Protein 4N0L (pdb70)

Solvent-accessible surface area: 29892 Å² total; per-residue (Å²): 75,85,13,20,25,0,5,0,6,0,0,3,45,2,100,54,26,0,66,17,15,51,49,76,120,61,76,142,116,61,9,33,68,9,12,0,63,65,12,82,119,36,0,38,0,27,3,17,2,87,39,3,55,36,31,0,32,41,8,7,6,58,34,18,11,132,82,90,162,12,125,55,51,19,0,2,0,8,51,92,107,114,43,0,34,0,1,1,4,74,76,117,8,34,119,100,0,92,132,60,17,147,73,70,1,34,0,15,44,126,10,0,0,0,0,0,3,0,3,7,11,78,2,16,14,0,1,0,11,59,20,48,62,0,94,43,156,202,123,2,36,33,97,29,15,0,23,151,12,0,34,60,134,49,5,162,42,0,47,73,20,1,80,47,79,31,134,8,6,4,59,20,128,63,0,67,20,2,72,64,0,37,102,43,16,5,126,167,52,53,49,5,69,104,67,95,180,90,186,39,106,0,24,138,12,0,21,2,5,2,50,0,40,0,77,2,62,28,36,144,10,3,57,26,0,0,75,16,0,0,31,0,0,64,34,0,9,80,78,0,4,0,68,36,123,107,172,19,46,4,43,0,16,0,22,0,4,0,0,0,0,59,14,67,44,24,124,163,93,66,68,66,39,68,11,5,3,72,62,21,6,30,6,39,6,7,54,80,0,4,22,2,45,59,34,142,51,89,173,12,39,44,5,9,25,0,46,72,20,62,74,84,25,28,0,68,0,82,40,0,43,122,54,6,119,102,0,24,59,105,4,37,22,65,259,75,78,11,18,30,0,3,0,6,0,0,4,46,3,77,4,4,0,40,25,11,56,42,87,57,60,82,154,111,62,12,31,64,9,13,0,66,66,15,87,132,42,0,39,0,28,5,16,2,87,39,3,55,35,31,0,9,39,10,6,6,57,36,17,12,125,84,87,163,12,123,58,50,18,0,2,0,6,50,91,107,113,105,0,15,1,0,1,2,104,100,113,1,36,120,101,0,96,139,53,15,146,76,70,2,35,0,16,46,121,11,0,0,0,0,0,2,0,4,6,10,69,2,16,12,0,1,0,12,54,23,46,52,0,97,46,155,193,107,2,36,33,96,30,18,0,23,154,17,0,38,54,126,46,6,153,81,0,46,68,26,1,75,44,166,30,146,19,10,2,57,19,128,65,0,74,20,3,77,86,0,34,113,39,17,5,127,200,54,52,54,6,71,124,66,62,127,138,46,34,0,25,129,16,0,22,2,5,2,39,0,44,0,34,4,82,24,42,145,6,4,58,27,0,0,75,16,0,0,33,0,1,56,33,1,8,82,77,0,4,0,70,23,112,69,67,12,4,2,22,1,12,0,26,0,4,0,0,0,0,50,11,71,47,30,120,160,81,48,62,66,54,65,13,5,4,78,144,92,8,60,113,102,2,58,126,67,2,11,26,2,69,53,37,153,59,92,153,12,49,45,7,8,28,0,98,84,24,76,143,125,25,21,1,63,0,66,50,0,43,130,60,5,116,99,0,33,58,102,6,27,22,86,272

Sequence (669 aa):
GIGGTITLVGEIRLRTGTRIGTSEEEIEIGGLDNPVIRDPVSGYPYVPGSSLKGRARALFELAWMKSREIEEPDVFFGAHHNERHECGFVRREVYEEAKEYLREDPPWLENGTCPVCRIFGSAGDGIGFSDPGRLEDERRGLGYDPYGRYRDPNDAQELSGVVDVKKEARVAFRDAHPTTYTVNDVFERAGEPTEVKHSMERVPKGSRFGLEEVVYRVEDGEELESDLKYLMSSLKLVEDQGIGHSTSRGYGRVEFRIAALCARSTGWYLDPGAGEGFPEEEDKDEAADEVTYLSDLEAERYEIVIRARDLEDRAYLRPEEWVERLDEVVGELPWGRGIGGTITLVGEIRLRTGTRIGTSEEEIEIGGLDNPVIRDPVSGYPYVPGSSLKGRARALFELAWMKSREIEPDVFFGAHHNERHECGFVRREVYEEAKEYLREDPPWLENGTCPVCRIFGSAGDGIGFSDPGRLEDERRGLGYDPYGRYRDPNDAQELSGVVDVKKEARVAFRDAHPTTYTVNDVFERAGEPTEVKHMERVPKGSRFGLEVVYRVEDGEELESDLKYLMSSLKLVEDQGIGHSTSRGYGRVEFRIAALCARSTGWYLDPGAGEGFPEEEDKDEAADEVTYLSDLEAERYEIVIRARDLEDRAYLRPEEWVERLDEVVGELPWGR

Nearest PDB structures (foldseek):
  4n0l-assembly1_A  TM=1.003E+00  e=1.415E-76  Methanopyrus kandleri AV19
  4n0l-assembly2_B  TM=1.000E+00  e=1.224E-70  Methanopyrus kandleri AV19
  6o7h-assembly1_C  TM=6.268E-01  e=5.456E-14  Thermococcus onnurineus NA1
  6o7e-assembly1_C  TM=6.531E-01  e=3.748E-13  Thermococcus onnurineus NA1
  6muu-assembly1_D  TM=6.473E-01  e=3.529E-13  Thermococcus onnurineus

Secondary structure (DSSP, 8-state):
----EEEEEEEEEESS-EESS--HHHHHHT--B---EE-TTT-SEEB-HHHHHHHHHHHHHHHHHHHTT--HHHHHGGGTTS----S--SHHHHHHHGGGBSS--TT-BTTB-HHHHHH-B-SSTT-TT-HHHHH-TTTS-SS-TTTTTB-GGGHHHHTTTS---B--SEEEPPBPBPHHIIIIIHHHHT-S--------EE-TT-EEEEEEEEE---GGGHHHHHHHHHHHHHHHHHH-SEE-SSSEES-EEEEEEEEEEE-TGGGGSTTS-EEES-HHHHHHSTTS-GGGGGPPPEEESEEEEHHHHSSSS-B-HHHHHHTHHHHHHTSSS--/----EEEEEEEEEESS-EESS--TTTTTTT--B---EE-TTT-SEEB-HHHHHHHHHHHHHHHHHHHTT--HHHHHGGGTTS----S--SHHHHHHHGGG-SS--TT-BTTB-HHHHHH-B-SSTT-TT-HHHHH-TTTS-SS-TTTTT--GGGHHHHTTTS---B--SEEEPPBPBPHHIIIIIHHHHT-S-------EE-TT-EEEEEEEEE---GGGHHHHHHHHHHHHHHHHHH-SEE-SSSEES-EEEEEEEEEEE-TGGGTS--S-EEES-HHHHHHTTTT-GGGGGPPPEEESEEEEHHHHSSSS-B-HHHHHHTHHHHHHTSSS--

Foldseek 3Di:
DAKFWKKWWFKKAFQAWFAADDDPVCVVVVWWDDQFYADQAFRATWGAFVLLLQQLLFQLLVVLCVVLVHDQCLQQWLNRHTDRAKQQQDQVLQVQCVVFWLDDSSCDDNRGHLSCNASWHQFHNNCLLPQVQQCDVVRTPVGHPCVNTGPNVCSVVSCVRMGDTDDHQKTWHIWDWFPCLVVPVCVVVVDDDRGHNGPGMRGHGTMTITMMMGMDDDLVCVLVSLLSSLVSQVSCQVFHSICTPPGHDTHMFGFTFKIFTADPVCVVPQVLWDKPPDPVLCVLDPVPGRNRVVDDIDTGNDMGGPVNVDVHRTDTSVRCNVCSVVVSVRYPGPD/DFKFKKKWWFKKAFQAKFFADADPVCVVVQFWDDQFHADQAFQHTWGAFVLQLQQLLFQLLVVLCVVLVHDCCLQQAFNRHTDRAKQQQDQQLQVQCVVFWLDDSSQDDNRGHLSCNASWHQFHNNCLLPQVQQCDVVRTVVGHPCVNTGPNVCSVVNVVRMGDTDDHQKTWHIWAWAPCLVVPVCVVVVDDDRGHPSTMRGHGTMTITMMMGMDDDLVCVLVSLLSSLVSVVSCQVFHSIGGPPGHDTHIFDWTFKIFTATPVCVVPVVADDKPPDPVLCVQCVPPGNRRVVDDIDGGNDIGGPVVVHVHRTDTSVRCSVCSVVVSVRHPPDD

B-factor: mean 43.38, std 18.54, range [10.83, 134.49]

Structure (mmCIF, N/CA/C/O backbone):
data_4N0L
#
_entry.id   4N0L
#
_cell.length_a   95.753
_cell.length_b   101.017
_cell.length_c   174.167
_cell.angle_alpha   90.00
_cell.angle_beta   90.00
_cell.angle_gamma   90.00
#
_symmetry.space_group_name_H-M   'C 2 2 21'
#
loop_
_entity.id
_entity.type
_entity.pdbx_description
1 polymer 'Predicted component of a thermophile-specific DNA repair system, contains a RAMP domain'
2 non-polymer 'ZINC ION'
3 water water
#
loop_
_atom_site.group_PDB
_atom_site.id
_atom_site.type_symbol
_atom_site.label_atom_id
_atom_site.label_alt_id
_atom_site.label_comp_id
_atom_site.label_asym_id
_atom_site.label_entity_id
_atom_site.label_seq_id
_atom_site.pdbx_PDB_ins_code
_atom_site.Cartn_x
_atom_site.Cartn_y
_atom_site.Cartn_z
_atom_site.occupancy
_atom_site.B_iso_or_equiv
_atom_site.auth_seq_id
_atom_site.auth_comp_id
_atom_site.auth_asym_id
_atom_site.auth_atom_id
_atom_site.pdbx_PDB_model_num
ATOM 1 N N . GLY A 1 3 ? -12.543 7.364 56.974 1.00 91.80 3 GLY A N 1
ATOM 2 C CA . GLY A 1 3 ? -13.138 6.983 55.706 1.00 92.54 3 GLY A CA 1
ATOM 3 C C . GLY A 1 3 ? -12.322 7.426 54.505 1.00 93.99 3 GLY A C 1
ATOM 4 O O . GLY A 1 3 ? -11.665 6.605 53.864 1.00 91.50 3 GLY A O 1
ATOM 5 N N . ILE A 1 4 ? -12.357 8.719 54.187 1.00 96.98 4 ILE A N 1
ATOM 6 C CA . ILE A 1 4 ? -13.153 9.712 54.905 1.00 95.97 4 ILE A CA 1
ATOM 7 C C . ILE A 1 4 ? -14.535 9.867 54.280 1.00 92.70 4 ILE A C 1
ATOM 8 O O . ILE A 1 4 ? -15.533 10.040 54.980 1.00 92.93 4 ILE A O 1
ATOM 10 N N . GLY A 1 5 ? -14.583 9.803 52.954 1.00 85.09 5 GLY A N 1
ATOM 11 C CA . GLY A 1 5 ? -15.814 10.039 52.228 1.00 77.91 5 GLY A CA 1
ATOM 12 C C . GLY A 1 5 ? -15.553 10.487 50.806 1.00 73.18 5 GLY A C 1
ATOM 13 O O . GLY A 1 5 ? -14.506 10.192 50.235 1.00 78.44 5 GLY A O 1
ATOM 14 N N . GLY A 1 6 ? -16.510 11.205 50.233 1.00 61.96 6 GLY A N 1
ATOM 15 C CA . GLY A 1 6 ? -16.425 11.618 48.846 1.00 50.80 6 GLY A CA 1
ATOM 16 C C . GLY A 1 6 ? -16.852 10.502 47.912 1.00 44.33 6 GLY A C 1
ATOM 17 O O . GLY A 1 6 ? -17.463 9.524 48.346 1.00 37.23 6 GLY A O 1
ATOM 18 N N . THR A 1 7 ? -16.511 10.623 46.632 1.00 41.00 7 THR A N 1
ATOM 19 C CA . THR A 1 7 ? -17.129 9.777 45.616 1.00 34.69 7 THR A CA 1
ATOM 20 C C . THR A 1 7 ? -16.213 9.321 44.484 1.00 35.96 7 THR A C 1
ATOM 21 O O . THR A 1 7 ? -15.217 9.967 44.159 1.00 36.37 7 THR A O 1
ATOM 25 N N . ILE A 1 8 ? -16.578 8.190 43.888 1.00 34.13 8 ILE A N 1
ATOM 26 C CA . ILE A 1 8 ? -16.014 7.758 42.615 1.00 27.88 8 ILE A CA 1
ATOM 27 C C . ILE A 1 8 ? -17.157 7.649 41.619 1.00 25.15 8 ILE A C 1
ATOM 28 O O . ILE A 1 8 ? -18.122 6.923 41.856 1.00 24.27 8 ILE A O 1
ATOM 33 N N . THR A 1 9 ? -17.054 8.372 40.509 1.00 26.23 9 THR A N 1
ATOM 34 C CA . THR A 1 9 ? -18.128 8.393 39.523 1.00 23.08 9 THR A CA 1
ATOM 35 C C . THR A 1 9 ? -17.748 7.699 38.222 1.00 28.46 9 THR A C 1
ATOM 36 O O . THR A 1 9 ? -16.793 8.093 37.551 1.00 28.84 9 THR A O 1
ATOM 40 N N . LEU A 1 10 ? -18.506 6.665 37.870 1.00 27.59 10 LEU A N 1
ATOM 41 C CA . LEU A 1 10 ? -18.349 6.002 36.581 1.00 23.59 10 LEU A CA 1
ATOM 42 C C . LEU A 1 10 ? -19.078 6.814 35.523 1.00 25.21 10 LEU A C 1
ATOM 43 O O . LEU A 1 10 ? -20.258 7.126 35.684 1.00 25.32 10 LEU A O 1
ATOM 48 N N . VAL A 1 11 ? -18.374 7.166 34.450 1.00 20.27 11 VAL A N 1
ATOM 49 C CA . VAL A 1 11 ? -18.968 7.952 33.374 1.00 22.33 11 VAL A CA 1
ATOM 50 C C . VAL A 1 11 ? -18.785 7.275 32.021 1.00 24.60 11 VAL A C 1
ATOM 51 O O . VAL A 1 11 ? -17.678 6.879 31.651 1.00 26.91 11 VAL A O 1
ATOM 55 N N . GLY A 1 12 ? -19.884 7.148 31.288 1.00 20.74 12 GLY A N 1
ATOM 56 C CA . GLY A 1 12 ? -19.869 6.547 29.969 1.00 20.82 12 GLY A CA 1
ATOM 57 C C . GLY A 1 12 ? -21.281 6.464 29.432 1.00 21.97 12 GLY A C 1
ATOM 58 O O . GLY A 1 12 ? -22.080 7.375 29.645 1.00 17.75 12 GLY A O 1
ATOM 59 N N . GLU A 1 13 ? -21.614 5.357 28.778 1.00 19.59 13 GLU A N 1
ATOM 60 C CA . GLU A 1 13 ? -22.968 5.188 28.269 1.00 19.30 13 GLU A CA 1
ATOM 61 C C . GLU A 1 13 ? -23.363 3.723 28.139 1.00 20.75 13 GLU A C 1
ATOM 62 O O . GLU A 1 13 ? -22.518 2.824 28.139 1.00 20.02 13 GLU A O 1
ATOM 68 N N . ILE A 1 14 ? -24.668 3.496 28.055 1.00 20.10 14 ILE A N 1
ATOM 69 C CA . ILE A 1 14 ? -25.208 2.168 27.827 1.00 21.37 14 ILE A CA 1
ATOM 70 C C . ILE A 1 14 ? -25.579 2.009 26.358 1.00 24.02 14 ILE A C 1
ATOM 71 O O . ILE A 1 14 ? -26.365 2.792 25.829 1.00 20.60 14 ILE A O 1
ATOM 76 N N . ARG A 1 15 ? -25.005 1.012 25.696 1.00 25.39 15 ARG A N 1
ATOM 77 C CA . ARG A 1 15 ? -25.412 0.685 24.335 1.00 24.37 15 ARG A CA 1
ATOM 78 C C . ARG A 1 15 ? -26.270 -0.570 24.324 1.00 20.99 15 ARG A C 1
ATOM 79 O O . ARG A 1 15 ? -25.908 -1.577 24.927 1.00 21.23 15 ARG A O 1
ATOM 87 N N . LEU A 1 16 ? -27.418 -0.502 23.657 1.00 25.83 16 LEU A N 1
ATOM 88 C CA . LEU A 1 16 ? -28.255 -1.683 23.480 1.00 30.61 16 LEU A CA 1
ATOM 89 C C . LEU A 1 16 ? -27.748 -2.548 22.330 1.00 29.06 16 LEU A C 1
ATOM 90 O O . LEU A 1 16 ? -27.589 -2.066 21.210 1.00 24.17 16 LEU A O 1
ATOM 95 N N . ARG A 1 17 ? -27.497 -3.824 22.609 1.00 32.30 17 ARG A N 1
ATOM 96 C CA . ARG A 1 17 ? -27.119 -4.771 21.565 1.00 34.58 17 ARG A CA 1
ATOM 97 C C . ARG A 1 17 ? -28.364 -5.282 20.853 1.00 31.99 17 ARG A C 1
ATOM 98 O O . ARG A 1 17 ? -28.293 -5.751 19.719 1.00 32.63 17 ARG A O 1
ATOM 106 N N . THR A 1 18 ? -29.504 -5.201 21.533 1.00 27.09 18 THR A N 1
ATOM 107 C CA . THR A 1 18 ? -30.785 -5.552 20.932 1.00 28.38 18 THR A CA 1
ATOM 108 C C . THR A 1 18 ? -31.778 -4.418 21.129 1.00 30.35 18 THR A C 1
ATOM 109 O O . THR A 1 18 ? -31.679 -3.657 22.090 1.00 32.85 18 THR A O 1
ATOM 113 N N . GLY A 1 19 ? -32.741 -4.308 20.222 1.00 26.80 19 GLY A N 1
ATOM 114 C CA . GLY A 1 19 ? -33.803 -3.335 20.386 1.00 22.57 19 GLY A CA 1
ATOM 115 C C . GLY A 1 19 ? -34.809 -3.832 21.403 1.00 24.72 19 GLY A C 1
ATOM 116 O O . GLY A 1 19 ? -34.849 -5.024 21.706 1.00 30.85 19 GLY A O 1
ATOM 117 N N . THR A 1 20 ? -35.622 -2.926 21.938 1.00 22.82 20 THR A N 1
ATOM 118 C CA . THR A 1 20 ? -36.633 -3.307 22.922 1.00 26.32 20 THR A CA 1
ATOM 119 C C . THR A 1 20 ? -37.959 -2.597 22.695 1.00 24.47 20 THR A C 1
ATOM 120 O O . THR A 1 20 ? -38.019 -1.555 22.042 1.00 23.81 20 THR A O 1
ATOM 124 N N . ARG A 1 21 ? -39.021 -3.178 23.242 1.00 22.37 21 ARG A N 1
ATOM 125 C CA . ARG A 1 21 ? -40.298 -2.487 23.372 1.00 27.21 21 ARG A CA 1
ATOM 126 C C . ARG A 1 21 ? -40.178 -1.386 24.424 1.00 31.45 21 ARG A C 1
ATOM 127 O O . ARG A 1 21 ? -39.194 -1.328 25.161 1.00 31.78 21 ARG A O 1
ATOM 135 N N . ILE A 1 22 ? -41.171 -0.505 24.478 1.00 32.71 22 ILE A N 1
ATOM 136 C CA . ILE A 1 22 ? -41.197 0.549 25.484 1.00 31.53 22 ILE A CA 1
ATOM 137 C C . ILE A 1 22 ? -42.280 0.269 26.518 1.00 34.96 22 ILE A C 1
ATOM 138 O O . ILE A 1 22 ? -43.469 0.260 26.194 1.00 37.53 22 ILE A O 1
ATOM 143 N N . GLY A 1 23 ? -41.870 0.029 27.761 1.00 34.31 23 GLY A N 1
ATOM 144 C CA . GLY A 1 23 ? -42.821 -0.268 28.815 1.00 36.14 23 GLY A CA 1
ATOM 145 C C . GLY A 1 23 ? -43.201 -1.735 28.765 1.00 42.40 23 GLY A C 1
ATOM 146 O O . GLY A 1 23 ? -42.509 -2.536 28.135 1.00 42.30 23 GLY A O 1
ATOM 147 N N . THR A 1 24 ? -44.292 -2.096 29.432 1.00 45.68 24 THR A N 1
ATOM 148 C CA . THR A 1 24 ? -44.783 -3.466 29.379 1.00 51.24 24 THR A CA 1
ATOM 149 C C . THR A 1 24 ? -46.288 -3.418 29.113 1.00 59.09 24 THR A C 1
ATOM 150 O O . THR A 1 24 ? -46.749 -2.627 28.291 1.00 62.82 24 THR A O 1
ATOM 154 N N . SER A 1 25 ? -47.051 -4.260 29.800 1.00 63.77 25 SER A N 1
ATOM 155 C CA . SER A 1 25 ? -48.494 -4.311 29.620 1.00 66.14 25 SER A CA 1
ATOM 156 C C . SER A 1 25 ? -49.152 -4.715 30.930 1.00 71.15 25 SER A C 1
ATOM 157 O O . SER A 1 25 ? -48.499 -5.288 31.803 1.00 70.85 25 SER A O 1
ATOM 160 N N . GLU A 1 26 ? -50.440 -4.414 31.068 1.00 74.14 26 GLU A N 1
ATOM 161 C CA . GLU A 1 26 ? -51.206 -4.844 32.233 1.00 72.34 26 GLU A CA 1
ATOM 162 C C . GLU A 1 26 ? -51.224 -6.365 32.314 1.00 70.56 26 GLU A C 1
ATOM 163 O O . GLU A 1 26 ? -51.137 -6.943 33.399 1.00 68.47 26 GLU A O 1
ATOM 165 N N . GLU A 1 27 ? -51.325 -7.001 31.151 1.00 69.30 27 GLU A N 1
ATOM 166 C CA . GLU A 1 27 ? -51.447 -8.450 31.057 1.00 65.50 27 GLU A CA 1
ATOM 167 C C . GLU A 1 27 ? -50.163 -9.141 31.505 1.00 60.76 27 GLU A C 1
ATOM 168 O O . GLU A 1 27 ? -50.184 -9.989 32.396 1.00 59.09 27 GLU A O 1
ATOM 174 N N . GLU A 1 28 ? -49.053 -8.798 30.858 1.00 59.78 28 GLU A N 1
ATOM 175 C CA . GLU A 1 28 ? -47.739 -9.299 31.258 1.00 58.51 28 GLU A CA 1
ATOM 176 C C . GLU A 1 28 ? -47.387 -8.972 32.709 1.00 61.41 28 GLU A C 1
ATOM 177 O O . GLU A 1 28 ? -46.727 -9.761 33.384 1.00 59.47 28 GLU A O 1
ATOM 183 N N . ILE A 1 29 ? -47.829 -7.811 33.185 1.00 64.17 29 ILE A N 1
ATOM 184 C CA . ILE A 1 29 ? -47.611 -7.432 34.577 1.00 68.48 29 ILE A CA 1
ATOM 185 C C . ILE A 1 29 ? -48.440 -8.292 35.524 1.00 71.97 29 ILE A C 1
ATOM 186 O O . ILE A 1 29 ? -48.055 -8.507 36.672 1.00 76.12 29 ILE A O 1
ATOM 188 N N . GLU A 1 30 ? -49.575 -8.787 35.039 1.00 70.08 30 GLU A N 1
ATOM 189 C CA . GLU A 1 30 ? -50.473 -9.572 35.877 1.00 70.34 30 GLU A CA 1
ATOM 190 C C . GLU A 1 30 ? -50.020 -11.026 35.952 1.00 68.36 30 GLU A C 1
ATOM 191 O O . GLU A 1 30 ? -50.001 -11.628 37.027 1.00 69.56 30 GLU A O 1
ATOM 197 N N . ILE A 1 31 ? -49.656 -11.584 34.802 1.00 65.32 31 ILE A N 1
ATOM 198 C CA . ILE A 1 31 ? -49.251 -12.984 34.711 1.00 60.55 31 ILE A CA 1
ATOM 199 C C . ILE A 1 31 ? -47.835 -13.204 35.243 1.00 55.64 31 ILE A C 1
ATOM 200 O O . ILE A 1 31 ? -47.382 -14.343 35.368 1.00 53.17 31 ILE A O 1
ATOM 205 N N . GLY A 1 32 ? -47.136 -12.114 35.545 1.00 54.24 32 GLY A N 1
ATOM 206 C CA . GLY A 1 32 ? -45.775 -12.203 36.046 1.00 54.40 32 GLY A CA 1
ATOM 207 C C . GLY A 1 32 ? -44.741 -12.517 34.981 1.00 55.89 32 GLY A C 1
ATOM 208 O O . GLY A 1 32 ? -43.782 -13.245 35.236 1.00 56.05 32 GLY A O 1
ATOM 209 N N . GLY A 1 33 ? -44.936 -11.967 33.786 1.00 56.06 33 GLY A N 1
ATOM 210 C CA . GLY A 1 33 ? -44.073 -12.265 32.656 1.00 51.52 33 GLY A CA 1
ATOM 211 C C . GLY A 1 33 ? -42.951 -11.262 32.440 1.00 48.35 33 GLY A C 1
ATOM 212 O O . GLY A 1 33 ? -41.979 -11.242 33.193 1.00 51.62 33 GLY A O 1
ATOM 213 N N . LEU A 1 34 ? -43.098 -10.419 31.422 1.00 43.19 34 LEU A N 1
ATOM 214 C CA . LEU A 1 34 ? -42.039 -9.503 30.996 1.00 44.64 34 LEU A CA 1
ATOM 215 C C . LEU A 1 34 ? -41.763 -8.383 31.994 1.00 46.54 34 LEU A C 1
ATOM 216 O O . LEU A 1 34 ? -42.629 -7.553 32.263 1.00 49.15 34 LEU A O 1
ATOM 221 N N . ASP A 1 35 ? -40.557 -8.381 32.554 1.00 42.62 35 ASP A N 1
ATOM 222 C CA . ASP A 1 35 ? -40.050 -7.231 33.295 1.00 36.88 35 ASP A CA 1
ATOM 223 C C . ASP A 1 35 ? -39.174 -6.373 32.379 1.00 31.60 35 ASP A C 1
ATOM 224 O O . ASP A 1 35 ? -38.063 -6.771 32.029 1.00 31.18 35 ASP A O 1
ATOM 229 N N . ASN A 1 36 ? -39.678 -5.210 31.975 1.00 26.85 36 ASN A N 1
ATOM 230 C CA . ASN A 1 36 ? -38.929 -4.326 31.080 1.00 30.19 36 ASN A CA 1
ATOM 231 C C . ASN A 1 36 ? -38.729 -2.937 31.681 1.00 29.96 36 ASN A C 1
ATOM 232 O O . ASN A 1 36 ? -39.683 -2.172 31.816 1.00 29.88 36 ASN A O 1
ATOM 237 N N . PRO A 1 37 ? -37.477 -2.606 32.035 1.00 26.82 37 PRO A N 1
ATOM 238 C CA . PRO A 1 37 ? -37.135 -1.343 32.699 1.00 27.91 37 PRO A CA 1
ATOM 239 C C . PRO A 1 37 ? -37.175 -0.139 31.762 1.00 30.94 37 PRO A C 1
ATOM 240 O O . PRO A 1 37 ? -37.259 0.998 32.232 1.00 29.03 37 PRO A O 1
ATOM 244 N N . VAL A 1 38 ? -37.120 -0.386 30.457 1.00 27.18 38 VAL A N 1
ATOM 245 C CA . VAL A 1 38 ? -37.178 0.694 29.480 1.00 26.89 38 VAL A CA 1
ATOM 246 C C . VAL A 1 38 ? -38.591 1.256 29.423 1.00 26.00 38 VAL A C 1
ATOM 247 O O . VAL A 1 38 ? -39.524 0.577 28.997 1.00 29.86 38 VAL A O 1
ATOM 251 N N . ILE A 1 39 ? -38.749 2.498 29.866 1.00 25.64 39 ILE A N 1
ATOM 252 C CA . ILE A 1 39 ? -40.070 3.111 29.950 1.00 27.67 39 ILE A CA 1
ATOM 253 C C . ILE A 1 39 ? -40.088 4.511 29.350 1.00 32.76 39 ILE A C 1
ATOM 254 O O . ILE A 1 39 ? -39.041 5.098 29.082 1.00 30.46 39 ILE A O 1
ATOM 259 N N . ARG A 1 40 ? -41.291 5.034 29.135 1.00 40.38 40 ARG A N 1
ATOM 260 C CA . ARG A 1 40 ? -41.468 6.368 28.576 1.00 44.57 40 ARG A CA 1
ATOM 261 C C . ARG A 1 40 ? -41.295 7.443 29.642 1.00 44.67 40 ARG A C 1
ATOM 262 O O . ARG A 1 40 ? -41.838 7.334 30.742 1.00 45.79 40 ARG A O 1
ATOM 270 N N . ASP A 1 41 ? -40.531 8.478 29.310 1.00 43.86 41 ASP A N 1
ATOM 271 C CA . ASP A 1 41 ? -40.350 9.612 30.206 1.00 47.24 41 ASP A CA 1
ATOM 272 C C . ASP A 1 41 ? -41.456 10.633 29.967 1.00 50.70 41 ASP A C 1
ATOM 273 O O . ASP A 1 41 ? -41.570 11.180 28.871 1.00 45.72 41 ASP A O 1
ATOM 278 N N . PRO A 1 42 ? -42.285 10.882 30.991 1.00 58.82 42 PRO A N 1
ATOM 279 C CA . PRO A 1 42 ? -43.388 11.846 30.897 1.00 63.51 42 PRO A CA 1
ATOM 280 C C . PRO A 1 42 ? -42.915 13.243 30.497 1.00 66.45 42 PRO A C 1
ATOM 281 O O . PRO A 1 42 ? -43.607 13.939 29.753 1.00 70.12 42 PRO A O 1
ATOM 285 N N . VAL A 1 43 ? -41.743 13.636 30.987 1.00 64.47 43 VAL A N 1
ATOM 286 C CA . VAL A 1 43 ? -41.208 14.970 30.737 1.00 63.72 43 VAL A CA 1
ATOM 287 C C . VAL A 1 43 ? -40.700 15.139 29.306 1.00 64.66 43 VAL A C 1
ATOM 288 O O . VAL A 1 43 ? -41.216 15.963 28.550 1.00 66.81 43 VAL A O 1
ATOM 292 N N . SER A 1 44 ? -39.688 14.357 28.942 1.00 62.47 44 SER A N 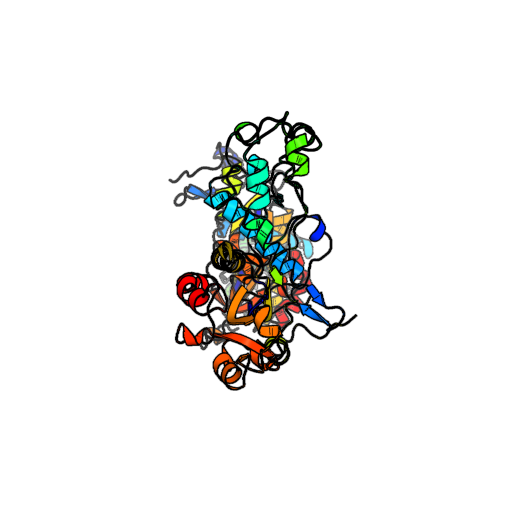1
ATOM 293 C CA . SER A 1 44 ? -39.049 14.480 27.635 1.00 56.91 44 SER A CA 1
ATOM 294 C C . SER A 1 44 ? -39.857 13.813 26.528 1.00 55.25 44 SER A C 1
ATOM 295 O O . SER A 1 44 ? -39.821 14.248 25.377 1.00 61.50 44 SER A O 1
ATOM 298 N N . GLY A 1 45 ? -40.575 12.750 26.873 1.00 51.67 45 GLY A N 1
ATOM 299 C CA . GLY A 1 45 ? -41.361 12.025 25.892 1.00 52.31 45 GLY A CA 1
ATOM 300 C C . GLY A 1 45 ? -40.587 10.900 25.235 1.00 49.45 45 GLY A C 1
ATOM 301 O O . GLY A 1 45 ? -41.106 10.196 24.370 1.00 48.85 45 GLY A O 1
ATOM 302 N N . TYR A 1 46 ? -39.334 10.736 25.643 1.00 46.05 46 TYR A N 1
ATOM 303 C CA . TYR A 1 46 ? -38.472 9.702 25.085 1.00 45.33 46 TYR A CA 1
ATOM 304 C C . TYR A 1 46 ? -38.278 8.558 26.073 1.00 43.92 46 TYR A C 1
ATOM 305 O O . TYR A 1 46 ? -38.385 8.757 27.281 1.00 44.36 46 TYR A O 1
ATOM 314 N N . PRO A 1 47 ? -37.993 7.352 25.561 1.00 42.92 47 PRO A N 1
ATOM 315 C CA . PRO A 1 47 ? -37.722 6.221 26.449 1.00 38.11 47 PRO A CA 1
ATOM 316 C C . PRO A 1 47 ? -36.430 6.420 27.225 1.00 33.80 47 PRO A C 1
ATOM 317 O O . PRO A 1 47 ? -35.522 7.099 26.745 1.00 31.10 47 PRO A O 1
ATOM 321 N N . TYR A 1 48 ? -36.353 5.837 28.415 1.00 28.99 48 TYR A N 1
ATOM 322 C CA . TYR A 1 48 ? -35.153 5.947 29.228 1.00 26.21 48 TYR A CA 1
ATOM 323 C C . TYR A 1 48 ? -35.114 4.816 30.241 1.00 29.50 48 TYR A C 1
ATOM 324 O O . TYR A 1 48 ? -36.088 4.081 30.398 1.00 34.73 48 TYR A O 1
ATOM 333 N N . VAL A 1 49 ? -33.978 4.662 30.910 1.00 27.33 49 VAL A N 1
ATOM 334 C CA . VAL A 1 49 ? -33.851 3.653 31.951 1.00 24.08 49 VAL A CA 1
ATOM 335 C C . VAL A 1 49 ? -33.602 4.326 33.295 1.00 25.32 49 VAL A C 1
ATOM 336 O O . VAL A 1 49 ? -32.538 4.910 33.510 1.00 27.06 49 VAL A O 1
ATOM 340 N N . PRO A 1 50 ? -34.594 4.263 34.196 1.00 21.88 50 PRO A N 1
ATOM 341 C CA . PRO A 1 50 ? -34.472 4.839 35.540 1.00 22.56 50 PRO A CA 1
ATOM 342 C C . PRO A 1 50 ? -33.283 4.264 36.301 1.00 19.73 50 PRO A C 1
ATOM 343 O O . PRO A 1 50 ? -32.986 3.074 36.172 1.00 19.76 50 PRO A O 1
ATOM 347 N N . GLY A 1 51 ? -32.608 5.107 37.074 1.00 16.13 51 GLY A N 1
ATOM 348 C CA . GLY A 1 51 ? -31.467 4.676 37.859 1.00 19.23 51 GLY A CA 1
ATOM 349 C C . GLY A 1 51 ? -31.819 3.574 38.838 1.00 22.96 51 GLY A C 1
ATOM 350 O O . GLY A 1 51 ? -31.048 2.631 39.029 1.00 25.04 51 GLY A O 1
ATOM 351 N N . SER A 1 52 ? -32.991 3.690 39.455 1.00 18.06 52 SER A N 1
ATOM 352 C CA . SER A 1 52 ? -33.437 2.705 40.431 1.00 21.83 52 SER A CA 1
ATOM 353 C C . SER A 1 52 ? -33.648 1.336 39.787 1.00 24.34 52 SER A C 1
ATOM 354 O O . SER A 1 52 ? -33.358 0.309 40.400 1.00 23.65 52 SER A O 1
ATOM 357 N N . SER A 1 53 ? -34.136 1.321 38.548 1.00 21.23 53 SER A N 1
ATOM 358 C CA . SER A 1 53 ? -34.328 0.060 37.831 1.00 23.95 53 SER A CA 1
ATOM 359 C C . SER A 1 53 ? -32.993 -0.617 37.525 1.00 21.27 53 SER A C 1
ATOM 360 O O . SER A 1 53 ? -32.860 -1.831 37.678 1.00 23.47 53 SER A O 1
ATOM 363 N N . LEU A 1 54 ? -32.007 0.171 37.106 1.00 19.36 54 LEU A N 1
ATOM 364 C CA . LEU A 1 54 ? -30.671 -0.358 36.850 1.00 23.37 54 LEU A CA 1
ATOM 365 C C . LEU A 1 54 ? -30.076 -0.918 38.134 1.00 24.92 54 LEU A C 1
ATOM 366 O O . LEU A 1 54 ? -29.533 -2.022 38.153 1.00 20.40 54 LEU A O 1
ATOM 371 N N . LYS A 1 55 ? -30.181 -0.142 39.207 1.00 25.74 55 LYS A N 1
ATOM 372 C CA . LYS A 1 55 ? -29.673 -0.559 40.505 1.00 26.51 55 LYS A CA 1
ATOM 373 C C . LYS A 1 55 ? -30.360 -1.836 40.987 1.00 22.28 55 LYS A C 1
ATOM 374 O O . LYS A 1 55 ? -29.694 -2.794 41.380 1.00 23.84 55 LYS A O 1
ATOM 380 N N . GLY A 1 56 ? -31.689 -1.850 40.938 1.00 17.15 56 GLY A N 1
ATOM 381 C CA . GLY A 1 56 ? -32.460 -3.020 41.318 1.00 19.15 56 GLY A CA 1
ATOM 382 C C . GLY A 1 56 ? -32.047 -4.260 40.548 1.00 23.92 56 GLY A C 1
ATOM 383 O O . GLY A 1 56 ? -31.871 -5.333 41.124 1.00 25.72 56 GLY A O 1
ATOM 384 N N . ARG A 1 57 ? -31.882 -4.105 39.238 1.00 21.48 57 ARG A N 1
ATOM 385 C CA . ARG A 1 57 ? -31.507 -5.221 38.380 1.00 23.34 57 ARG A CA 1
ATOM 386 C C . ARG A 1 57 ? -30.094 -5.703 38.698 1.00 21.32 57 ARG A C 1
ATOM 387 O O . ARG A 1 57 ? -29.857 -6.905 38.823 1.00 21.86 57 ARG A O 1
ATOM 395 N N . ALA A 1 58 ? -29.162 -4.765 38.835 1.00 18.93 58 ALA A N 1
ATOM 396 C CA . ALA A 1 58 ? -27.789 -5.095 39.204 1.00 17.33 58 ALA A CA 1
ATOM 397 C C . ALA A 1 58 ? -27.730 -5.814 40.553 1.00 20.01 58 ALA A C 1
ATOM 398 O O . ALA A 1 58 ? -26.960 -6.759 40.728 1.00 19.46 58 ALA A O 1
ATOM 400 N N . ARG A 1 59 ? -28.545 -5.361 41.502 1.00 19.88 59 ARG A N 1
ATOM 401 C CA . ARG A 1 59 ? -28.602 -5.977 42.824 1.00 20.22 59 ARG A CA 1
ATOM 402 C C . ARG A 1 59 ? -29.158 -7.396 42.771 1.00 25.62 59 ARG A C 1
ATOM 403 O O . ARG A 1 59 ? -28.606 -8.314 43.382 1.00 24.33 59 ARG A O 1
ATOM 411 N N . ALA A 1 60 ? -30.264 -7.560 42.052 1.00 25.40 60 ALA A N 1
ATOM 412 C CA . ALA A 1 60 ? -30.936 -8.850 41.934 1.00 22.12 60 ALA A CA 1
ATOM 413 C C . ALA A 1 60 ? -30.031 -9.913 41.314 1.00 24.15 60 ALA A C 1
ATOM 414 O O . ALA A 1 60 ? -30.075 -11.080 41.704 1.00 28.66 60 ALA A O 1
ATOM 416 N N . LEU A 1 61 ? -29.216 -9.508 40.345 1.00 20.31 61 LEU A N 1
ATOM 417 C CA . LEU A 1 61 ? -28.319 -10.440 39.667 1.00 23.20 61 LEU A CA 1
ATOM 418 C C . LEU A 1 61 ? -27.053 -10.714 40.475 1.00 23.56 61 LEU A C 1
ATOM 419 O O . LEU A 1 61 ? -26.580 -11.851 40.531 1.00 24.98 61 LEU A O 1
ATOM 424 N N . PHE A 1 62 ? -26.503 -9.674 41.095 1.00 21.32 62 PHE A N 1
ATOM 425 C CA . PHE A 1 62 ? -25.307 -9.835 41.915 1.00 19.82 62 PHE A CA 1
ATOM 426 C C . PHE A 1 62 ? -25.543 -10.736 43.122 1.00 22.46 62 PHE A C 1
ATOM 427 O O . PHE A 1 62 ? -24.698 -11.566 43.453 1.00 25.15 62 PHE A O 1
ATOM 435 N N . GLU A 1 63 ? -26.676 -10.556 43.793 1.00 19.94 63 GLU A N 1
ATOM 436 C CA . GLU A 1 63 ? -26.952 -11.328 45.000 1.00 24.99 63 GLU A CA 1
ATOM 437 C C . GLU A 1 63 ? -27.059 -12.817 44.671 1.00 26.07 63 GLU A C 1
ATOM 438 O O . GLU A 1 63 ? -26.583 -13.657 45.433 1.00 26.91 63 GLU A O 1
ATOM 444 N N . LEU A 1 64 ? -27.648 -13.133 43.520 1.00 26.09 64 LEU A N 1
ATOM 445 C CA . LEU A 1 64 ? -27.729 -14.513 43.047 1.00 25.35 64 LEU A CA 1
ATOM 446 C C . LEU A 1 64 ? -26.350 -15.071 42.723 1.00 27.25 64 LEU A C 1
ATOM 447 O O . LEU A 1 64 ? -26.024 -16.198 43.092 1.00 33.53 64 LEU A O 1
ATOM 452 N N . ALA A 1 65 ? -25.550 -14.277 42.020 1.00 25.83 65 ALA A N 1
ATOM 453 C CA . ALA A 1 65 ? -24.199 -14.685 41.649 1.00 25.00 65 ALA A CA 1
ATOM 454 C C . ALA A 1 65 ? -23.332 -14.866 42.887 1.00 25.89 65 ALA A C 1
ATOM 455 O O . ALA A 1 65 ? -22.538 -15.801 42.965 1.00 30.63 65 ALA A O 1
ATOM 457 N N . TRP A 1 66 ? -23.493 -13.966 43.852 1.00 24.54 66 TRP A N 1
ATOM 458 C CA . TRP A 1 66 ? -22.758 -14.042 45.110 1.00 26.95 66 TRP A CA 1
ATOM 459 C C . TRP A 1 66 ? -23.120 -15.320 45.853 1.00 29.88 66 TRP A C 1
ATOM 460 O O . TRP A 1 66 ? -22.243 -16.032 46.345 1.00 27.93 66 TRP A O 1
ATOM 471 N N . MET A 1 67 ? -24.418 -15.603 45.920 1.00 29.03 67 MET A N 1
ATOM 472 C CA . MET A 1 67 ? -24.930 -16.800 46.577 1.00 28.62 67 MET A CA 1
ATOM 473 C C . MET A 1 67 ? -24.344 -18.072 45.966 1.00 33.24 67 MET A C 1
ATOM 474 O O . MET A 1 67 ? -23.813 -18.923 46.679 1.00 33.09 67 MET A O 1
ATOM 479 N N . LYS A 1 68 ? -24.443 -18.195 44.645 1.00 36.56 68 LYS A N 1
ATOM 480 C CA . LYS A 1 68 ? -23.972 -19.390 43.948 1.00 36.28 68 LYS A CA 1
ATOM 481 C C . LYS A 1 68 ? -22.452 -19.535 43.950 1.00 36.63 68 LYS A C 1
ATOM 482 O O . LYS A 1 68 ? -21.936 -20.648 44.029 1.00 41.76 68 LYS A O 1
ATOM 488 N N . SER A 1 69 ? -21.738 -18.416 43.863 1.00 35.49 69 SER A N 1
ATOM 489 C CA . SER A 1 69 ? -20.276 -18.445 43.840 1.00 36.97 69 SER A CA 1
ATOM 490 C C . SER A 1 69 ? -19.700 -18.996 45.143 1.00 43.56 69 SER A C 1
ATOM 491 O O . SER A 1 69 ? -18.590 -19.524 45.167 1.00 48.15 69 SER A O 1
ATOM 494 N N . ARG A 1 70 ? -20.458 -18.861 46.225 1.00 45.68 70 ARG A N 1
ATOM 495 C CA . ARG A 1 70 ? -20.046 -19.388 47.521 1.00 47.95 70 ARG A CA 1
ATOM 496 C C . ARG A 1 70 ? -20.810 -20.659 47.874 1.00 49.76 70 ARG A C 1
ATOM 497 O O . ARG A 1 70 ? -20.702 -21.166 48.992 1.00 50.28 70 ARG A O 1
ATOM 505 N N . GLU A 1 71 ? -21.571 -21.164 46.904 1.00 49.91 71 GLU A N 1
ATOM 506 C CA . GLU A 1 71 ? -22.378 -22.371 47.067 1.00 52.25 71 GLU A CA 1
ATOM 507 C C . GLU A 1 71 ? -23.213 -22.341 48.344 1.00 48.78 71 GLU A C 1
ATOM 508 O O . GLU A 1 71 ? -23.171 -23.268 49.152 1.00 47.46 71 GLU A O 1
ATOM 514 N N . ILE A 1 72 ? -23.975 -21.268 48.508 1.00 42.40 72 ILE A N 1
ATOM 515 C CA . ILE A 1 72 ? -24.847 -21.111 49.661 1.00 32.68 72 ILE A CA 1
ATOM 516 C C . ILE A 1 72 ? -26.268 -21.508 49.295 1.00 33.48 72 ILE A C 1
ATOM 517 O O . ILE A 1 72 ? -26.816 -21.015 48.310 1.00 34.18 72 ILE A O 1
ATOM 522 N N . GLU A 1 73 ? -26.852 -22.423 50.062 1.00 41.87 73 GLU A N 1
ATOM 523 C CA A GLU A 1 73 ? -28.246 -22.809 49.866 0.50 43.71 73 GLU A CA 1
ATOM 524 C CA B GLU A 1 73 ? -28.241 -22.808 49.850 0.50 43.69 73 GLU A CA 1
ATOM 525 C C . GLU A 1 73 ? -29.155 -21.596 50.033 1.00 41.10 73 GLU A C 1
ATOM 526 O O . GLU A 1 73 ? -28.995 -20.825 50.981 1.00 42.79 73 GLU A O 1
ATOM 537 N N . PRO A 1 74 ? -30.113 -21.420 49.110 1.00 34.09 74 PRO A N 1
ATOM 538 C CA . PRO A 1 74 ? -31.006 -20.253 49.098 1.00 36.04 74 PRO A CA 1
ATOM 539 C C . PRO A 1 74 ? -31.807 -20.039 50.387 1.00 34.89 74 PRO A C 1
ATOM 540 O O . PRO A 1 74 ? -32.101 -18.888 50.720 1.00 32.41 74 PRO A O 1
ATOM 544 N N . ASP A 1 75 ? -32.144 -21.109 51.101 1.00 35.77 75 ASP A N 1
ATOM 545 C CA . ASP A 1 75 ? -32.813 -20.975 52.394 1.00 34.26 75 ASP A CA 1
ATOM 546 C C . ASP A 1 75 ? -31.975 -20.144 53.366 1.00 29.08 75 ASP A C 1
ATOM 547 O O . ASP A 1 75 ? -32.493 -19.268 54.053 1.00 31.49 75 ASP A O 1
ATOM 552 N N . VAL A 1 76 ? -30.677 -20.422 53.413 1.00 22.72 76 VAL A N 1
ATOM 553 C CA . VAL A 1 76 ? -29.762 -19.677 54.271 1.00 27.56 76 VAL A CA 1
ATOM 554 C C . VAL A 1 76 ? -29.555 -18.249 53.767 1.00 32.64 76 VAL A C 1
ATOM 555 O O . VAL A 1 76 ? -29.566 -17.295 54.548 1.00 30.10 76 VAL A O 1
ATOM 559 N N . PHE A 1 77 ? -29.375 -18.105 52.458 1.00 31.46 77 PHE A N 1
ATOM 560 C CA . PHE A 1 77 ? -29.046 -16.808 51.875 1.00 32.24 77 PHE A CA 1
ATOM 561 C C . PHE A 1 77 ? -30.219 -15.825 51.902 1.00 27.43 77 PHE A C 1
ATOM 562 O O . PHE A 1 77 ? -30.033 -14.643 52.186 1.00 23.09 77 PHE A O 1
ATOM 570 N N . PHE A 1 78 ? -31.421 -16.309 51.603 1.00 26.54 78 PHE A N 1
ATOM 571 C CA . PHE A 1 78 ? -32.585 -15.430 51.516 1.00 25.43 78 PHE A CA 1
ATOM 572 C C . PHE A 1 78 ? -33.465 -15.480 52.762 1.00 28.31 78 PHE A C 1
ATOM 573 O O . PHE A 1 78 ? -34.291 -14.588 52.979 1.00 23.41 78 PHE A O 1
ATOM 581 N N . GLY A 1 79 ? -33.279 -16.512 53.581 1.00 29.08 79 GLY A N 1
ATOM 582 C CA . GLY A 1 79 ? -34.054 -16.680 54.798 1.00 23.19 79 GLY A CA 1
ATOM 583 C C . GLY A 1 79 ? -35.554 -16.609 54.586 1.00 29.44 79 GLY A C 1
ATOM 584 O O . GLY A 1 79 ? -36.114 -17.348 53.775 1.00 32.91 79 GLY A O 1
ATOM 585 N N . ALA A 1 80 ? -36.199 -15.694 55.301 1.00 31.36 80 ALA A N 1
ATOM 586 C CA . ALA A 1 80 ? -37.648 -15.549 55.243 1.00 32.30 80 ALA A CA 1
ATOM 587 C C . ALA A 1 80 ? -38.122 -14.957 53.915 1.00 32.17 80 ALA A C 1
ATOM 588 O O . ALA A 1 80 ? -39.317 -14.949 53.627 1.00 33.89 80 ALA A O 1
ATOM 590 N N . HIS A 1 81 ? -37.189 -14.446 53.119 1.00 32.73 81 HIS A N 1
ATOM 591 C CA . HIS A 1 81 ? -37.524 -13.897 51.807 1.00 36.94 81 HIS A CA 1
ATOM 592 C C . HIS A 1 81 ? -37.508 -14.974 50.717 1.00 38.92 81 HIS A C 1
ATOM 593 O O . HIS A 1 81 ? -37.781 -14.684 49.549 1.00 44.39 81 HIS A O 1
ATOM 600 N N . HIS A 1 82 ? -37.149 -16.197 51.108 1.00 39.10 82 HIS A N 1
ATOM 601 C CA . HIS A 1 82 ? -37.270 -17.394 50.265 1.00 46.01 82 HIS A CA 1
ATOM 602 C C . HIS A 1 82 ? -36.293 -17.457 49.082 1.00 47.56 82 HIS A C 1
ATOM 603 O O . HIS A 1 82 ? -35.371 -18.278 49.082 1.00 47.76 82 HIS A O 1
ATOM 610 N N . ASN A 1 83 ? -36.485 -16.600 48.081 1.00 44.69 83 ASN A N 1
ATOM 611 C CA . ASN A 1 83 ? -35.748 -16.755 46.827 1.00 43.01 83 ASN A CA 1
ATOM 612 C C . ASN A 1 83 ? -35.273 -15.454 46.178 1.00 43.00 83 ASN A C 1
ATOM 613 O O . ASN A 1 83 ? -34.741 -15.474 45.066 1.00 44.56 83 ASN A O 1
ATOM 618 N N . GLU A 1 84 ? -35.453 -14.332 46.866 1.00 43.55 84 GLU A N 1
ATOM 619 C CA . GLU A 1 84 ? -35.022 -13.042 46.332 1.00 41.68 84 GLU A CA 1
ATOM 620 C C . GLU A 1 84 ? -34.898 -11.995 47.432 1.00 41.68 84 GLU A C 1
ATOM 621 O O . GLU A 1 84 ? -35.310 -12.225 48.570 1.00 40.49 84 GLU A O 1
ATOM 627 N N . ARG A 1 85 ? -34.340 -10.843 47.071 1.00 37.18 85 ARG A N 1
ATOM 628 C CA . ARG A 1 85 ? -34.143 -9.727 47.992 1.00 30.93 85 ARG A CA 1
ATOM 629 C C . ARG A 1 85 ? -33.469 -10.148 49.296 1.00 35.65 85 ARG A C 1
ATOM 630 O O . ARG A 1 85 ? -34.080 -10.099 50.364 1.00 38.07 85 ARG A O 1
ATOM 632 N N . HIS A 1 86 ? -32.213 -10.576 49.204 1.00 33.40 86 HIS A N 1
ATOM 633 C CA . HIS A 1 86 ? -31.411 -10.808 50.398 1.00 30.87 86 HIS A CA 1
ATOM 634 C C . HIS A 1 86 ? -31.149 -9.483 51.087 1.00 29.83 86 HIS A C 1
ATOM 635 O O . HIS A 1 86 ? -30.670 -8.536 50.462 1.00 27.74 86 HIS A O 1
ATOM 642 N N . GLU A 1 87 ? -31.481 -9.409 52.370 1.00 25.80 87 GLU A N 1
ATOM 643 C CA . GLU A 1 87 ? -31.168 -8.229 53.161 1.00 22.51 87 GLU A CA 1
ATOM 644 C C . GLU A 1 87 ? -30.649 -8.625 54.536 1.00 28.22 87 GLU A C 1
ATOM 645 O O . GLU A 1 87 ? -31.316 -9.352 55.272 1.00 31.72 87 GLU A O 1
ATOM 651 N N . CYS A 1 88 ? -29.455 -8.152 54.875 1.00 27.79 88 CYS A N 1
ATOM 652 C CA . CYS A 1 88 ? -28.890 -8.391 56.198 1.00 26.81 88 CYS A CA 1
ATOM 653 C C . CYS A 1 88 ? -28.317 -7.093 56.748 1.00 29.61 88 CYS A C 1
ATOM 654 O O . CYS A 1 88 ? -28.204 -6.101 56.025 1.00 26.09 88 CYS A O 1
ATOM 657 N N . GLY A 1 89 ? -27.948 -7.101 58.024 1.00 25.27 89 GLY A N 1
ATOM 658 C CA . GLY A 1 89 ? -27.433 -5.904 58.659 1.00 25.70 89 GLY A CA 1
ATOM 659 C C . GLY A 1 89 ? -25.926 -5.917 58.812 1.00 28.01 89 GLY A C 1
ATOM 660 O O . GLY A 1 89 ? -25.349 -4.995 59.383 1.00 30.48 89 GLY A O 1
ATOM 661 N N . PHE A 1 90 ? -25.281 -6.957 58.293 1.00 28.65 90 PHE A N 1
ATOM 662 C CA . PHE A 1 90 ? -23.826 -7.050 58.348 1.00 30.05 90 PHE A CA 1
ATOM 663 C C . PHE A 1 90 ? -23.207 -6.109 57.316 1.00 37.26 90 PHE A C 1
ATOM 664 O O . PHE A 1 90 ? -22.544 -6.554 56.375 1.00 35.62 90 PHE A O 1
ATOM 672 N N . VAL A 1 91 ? -23.413 -4.808 57.504 1.00 38.34 91 VAL A N 1
ATOM 673 C CA . VAL A 1 91 ? -23.068 -3.825 56.483 1.00 41.01 91 VAL A CA 1
ATOM 674 C C . VAL A 1 91 ? -21.813 -3.023 56.822 1.00 44.31 91 VAL A C 1
ATOM 675 O O . VAL A 1 91 ? -21.251 -2.343 55.964 1.00 45.60 91 VAL A O 1
ATOM 679 N N . ARG A 1 92 ? -21.386 -3.100 58.078 1.00 44.03 92 ARG A N 1
ATOM 680 C CA . ARG A 1 92 ? -20.129 -2.496 58.505 1.00 46.60 92 ARG A CA 1
ATOM 681 C C . ARG A 1 92 ? -19.432 -3.421 59.493 1.00 48.00 92 ARG A C 1
ATOM 682 O O . ARG A 1 92 ? -20.083 -4.200 60.188 1.00 52.32 92 ARG A O 1
ATOM 687 N N . ARG A 1 93 ? -18.107 -3.338 59.547 1.00 45.50 93 ARG A N 1
ATOM 688 C CA . ARG A 1 93 ? -17.318 -4.273 60.341 1.00 48.08 93 ARG A CA 1
ATOM 689 C C . ARG A 1 93 ? -17.630 -4.204 61.833 1.00 46.38 93 ARG A C 1
ATOM 690 O O . ARG A 1 93 ? -17.480 -5.200 62.535 1.00 44.52 93 ARG A O 1
ATOM 698 N N . GLU A 1 94 ? -18.064 -3.039 62.308 1.00 50.34 94 GLU A N 1
ATOM 699 C CA . GLU A 1 94 ? -18.499 -2.889 63.696 1.00 57.12 94 GLU A CA 1
ATOM 700 C C . GLU A 1 94 ? -19.537 -3.944 64.061 1.00 53.36 94 GLU A C 1
ATOM 701 O O . GLU A 1 94 ? -19.382 -4.664 65.049 1.00 48.19 94 GLU A O 1
ATOM 707 N N . VAL A 1 95 ? -20.593 -4.018 63.254 1.00 49.55 95 VAL A N 1
ATOM 708 C CA . VAL A 1 95 ? -21.667 -4.990 63.438 1.00 43.02 95 VAL A CA 1
ATOM 709 C C . VAL A 1 95 ? -21.149 -6.413 63.647 1.00 40.06 95 VAL A C 1
ATOM 710 O O . VAL A 1 95 ? -21.572 -7.097 64.580 1.00 38.76 95 VAL A O 1
ATOM 714 N N . TYR A 1 96 ? -20.237 -6.859 62.786 1.00 35.32 96 TYR A N 1
ATOM 715 C CA . TYR A 1 96 ? -19.706 -8.215 62.900 1.00 36.85 96 TYR A CA 1
ATOM 716 C C . TYR A 1 96 ? -18.883 -8.420 64.172 1.00 43.10 96 TYR A C 1
ATOM 717 O O . TYR A 1 96 ? -19.000 -9.458 64.825 1.00 40.17 96 TYR A O 1
ATOM 726 N N . GLU A 1 97 ? -18.048 -7.441 64.512 1.00 48.59 97 GLU A N 1
ATOM 727 C CA . GLU A 1 97 ? -17.210 -7.535 65.706 1.00 57.55 97 GLU A CA 1
ATOM 728 C C . GLU A 1 97 ? -18.124 -7.631 66.921 1.00 55.93 97 GLU A C 1
ATOM 729 O O . GLU A 1 97 ? -17.903 -8.429 67.832 1.00 53.56 97 GLU A O 1
ATOM 735 N N . GLU A 1 98 ? -19.160 -6.801 66.903 1.00 55.19 98 GLU A N 1
ATOM 736 C CA . GLU A 1 98 ? -20.148 -6.717 67.968 1.00 56.45 98 GLU A CA 1
ATOM 737 C C . GLU A 1 98 ? -20.989 -7.990 68.078 1.00 61.58 98 GLU A C 1
ATOM 738 O O . GLU A 1 98 ? -21.481 -8.327 69.153 1.00 67.77 98 GLU A O 1
ATOM 744 N N . ALA A 1 99 ? -21.152 -8.689 66.958 1.00 59.82 99 ALA A N 1
ATOM 745 C CA . ALA A 1 99 ? -21.993 -9.884 66.905 1.00 56.81 99 ALA A CA 1
ATOM 746 C C . ALA A 1 99 ? -21.208 -11.188 67.049 1.00 54.57 99 ALA A C 1
ATOM 747 O O . ALA A 1 99 ? -21.797 -12.245 67.276 1.00 51.75 99 ALA A O 1
ATOM 749 N N . LYS A 1 100 ? -19.887 -11.111 66.906 1.00 57.15 100 LYS A N 1
ATOM 750 C CA . LYS A 1 100 ? -19.030 -12.301 66.894 1.00 59.14 100 LYS A CA 1
ATOM 751 C C . LYS A 1 100 ? -19.207 -13.226 68.097 1.00 59.50 100 LYS A C 1
ATOM 752 O O . LYS A 1 100 ? -19.177 -14.450 67.951 1.00 59.27 100 LYS A O 1
ATOM 758 N N . GLU A 1 101 ? -19.399 -12.642 69.276 1.00 60.27 101 GLU A N 1
ATOM 759 C CA . GLU A 1 101 ? -19.581 -13.418 70.500 1.00 63.12 101 GLU A CA 1
ATOM 760 C C . GLU A 1 101 ? -20.769 -14.377 70.433 1.00 60.13 101 GLU A C 1
ATOM 761 O O . GLU A 1 101 ? -20.764 -15.422 71.084 1.00 59.10 101 GLU A O 1
ATOM 767 N N . TYR A 1 102 ? -21.782 -14.027 69.647 1.00 57.57 102 TYR A N 1
ATOM 768 C CA . TYR A 1 102 ? -22.995 -14.837 69.584 1.00 55.26 102 TYR A CA 1
ATOM 769 C C . TYR A 1 102 ? -23.022 -15.742 68.357 1.00 54.59 102 TYR A C 1
ATOM 770 O O . TYR A 1 102 ? -24.039 -16.374 68.069 1.00 53.70 102 TYR A O 1
ATOM 779 N N . LEU A 1 103 ? -21.905 -15.815 67.641 1.00 51.31 103 LEU A N 1
ATOM 780 C CA . LEU A 1 103 ? -21.851 -16.618 66.425 1.00 51.15 103 LEU A CA 1
ATOM 781 C C . LEU A 1 103 ? -21.118 -17.936 66.640 1.00 50.44 103 LEU A C 1
ATOM 782 O O . LEU A 1 103 ? -19.987 -17.959 67.122 1.00 49.63 103 LEU A O 1
ATOM 787 N N . ARG A 1 104 ? -21.774 -19.033 66.276 1.00 53.79 104 ARG A N 1
ATOM 788 C CA . ARG A 1 104 ? -21.155 -20.352 66.313 1.00 55.85 104 ARG A CA 1
ATOM 789 C C . ARG A 1 104 ? -20.253 -20.527 65.101 1.00 58.72 104 ARG A C 1
ATOM 790 O O . ARG A 1 104 ? -19.246 -21.234 65.150 1.00 63.68 104 ARG A O 1
ATOM 798 N N . GLU A 1 105 ? -20.632 -19.868 64.012 1.00 58.09 105 GLU A N 1
ATOM 799 C CA . GLU A 1 105 ? -19.948 -20.003 62.734 1.00 57.06 105 GLU A CA 1
ATOM 800 C C . GLU A 1 105 ? -20.281 -18.791 61.876 1.00 50.12 105 GLU A C 1
ATOM 801 O O . GLU A 1 105 ? -21.358 -18.210 62.009 1.00 47.71 105 GLU A O 1
ATOM 807 N N . ASP A 1 106 ? -19.354 -18.404 61.007 1.00 46.80 106 ASP A N 1
ATOM 808 C CA . ASP A 1 106 ? -19.549 -17.229 60.169 1.00 47.64 106 ASP A CA 1
ATOM 809 C C . ASP A 1 106 ? -20.618 -17.477 59.111 1.00 42.89 106 ASP A C 1
ATOM 810 O O . ASP A 1 106 ? -20.579 -18.493 58.415 1.00 42.47 106 ASP A O 1
ATOM 815 N N . PRO A 1 107 ? -21.590 -16.557 59.005 1.00 39.19 107 PRO A N 1
ATOM 816 C CA . PRO A 1 107 ? -22.524 -16.567 57.874 1.00 38.33 107 PRO A CA 1
ATOM 817 C C . PRO A 1 107 ? -21.746 -16.611 56.564 1.00 32.48 107 PRO A C 1
ATOM 818 O O . PRO A 1 107 ? -20.847 -15.794 56.371 1.00 33.27 107 PRO A O 1
ATOM 822 N N . PRO A 1 108 ? -22.079 -17.560 55.677 1.00 31.56 108 PRO A N 1
ATOM 823 C CA . PRO A 1 108 ? -21.227 -17.855 54.519 1.00 31.29 108 PRO A CA 1
ATOM 824 C C . PRO A 1 108 ? -21.214 -16.759 53.450 1.00 33.41 108 PRO A C 1
ATOM 825 O O . PRO A 1 108 ? -20.364 -16.801 52.561 1.00 35.92 108 PRO A O 1
ATOM 829 N N . TRP A 1 109 ? -22.124 -15.794 53.540 1.00 32.05 109 TRP A N 1
ATOM 830 C CA . TRP A 1 109 ? -22.196 -14.726 52.547 1.00 31.35 109 TRP A CA 1
ATOM 831 C C . TRP A 1 109 ? -21.388 -13.514 52.992 1.00 33.49 109 TRP A C 1
ATOM 832 O O . TRP A 1 109 ? -21.495 -12.436 52.407 1.00 32.81 109 TRP A O 1
ATOM 843 N N . LEU A 1 110 ? -20.585 -13.694 54.034 1.00 31.34 110 LEU A N 1
ATOM 844 C CA . LEU A 1 110 ? -19.786 -12.601 54.568 1.00 31.50 110 LEU A CA 1
ATOM 845 C C . LEU A 1 110 ? -18.361 -12.644 54.014 1.00 34.19 110 LEU A C 1
ATOM 846 O O . LEU A 1 110 ? -17.813 -13.721 53.779 1.00 35.04 110 LEU A O 1
ATOM 851 N N . GLU A 1 111 ? -17.772 -11.473 53.790 1.00 37.68 111 GLU A N 1
ATOM 852 C CA . GLU A 1 111 ? -16.366 -11.379 53.401 1.00 36.18 111 GLU A CA 1
ATOM 853 C C . GLU A 1 111 ? -15.673 -10.302 54.225 1.00 38.53 111 GLU A C 1
ATOM 854 O O . GLU A 1 111 ? -16.063 -9.133 54.179 1.00 33.97 111 GLU A O 1
ATOM 860 N N . ASN A 1 112 ? -14.640 -10.701 54.964 1.00 42.28 112 ASN A N 1
ATOM 861 C CA . ASN A 1 112 ? -13.992 -9.834 55.947 1.00 39.44 112 ASN A CA 1
ATOM 862 C C . ASN A 1 112 ? -15.001 -9.149 56.869 1.00 37.08 112 ASN A C 1
ATOM 863 O O . ASN A 1 112 ? -14.868 -7.966 57.187 1.00 39.43 112 ASN A O 1
ATOM 868 N N . GLY A 1 113 ? -16.014 -9.906 57.282 1.00 32.39 113 GLY A N 1
ATOM 869 C CA . GLY A 1 113 ? -16.963 -9.450 58.280 1.00 35.59 113 GLY A CA 1
ATOM 870 C C . GLY A 1 113 ? -18.174 -8.684 57.777 1.00 39.87 113 GLY A C 1
ATOM 871 O O . GLY A 1 113 ? -19.073 -8.370 58.558 1.00 41.56 113 GLY A O 1
ATOM 872 N N . THR A 1 114 ? -18.215 -8.379 56.483 1.00 38.61 114 THR A N 1
ATOM 873 C CA . THR A 1 114 ? -19.325 -7.598 55.940 1.00 34.74 114 THR A CA 1
ATOM 874 C C . THR A 1 114 ? -19.930 -8.224 54.688 1.00 32.44 114 THR A C 1
ATOM 875 O O . THR A 1 114 ? -19.306 -9.052 54.025 1.00 28.15 114 THR A O 1
ATOM 879 N N . CYS A 1 115 ? -21.156 -7.814 54.376 1.00 34.49 115 CYS A N 1
ATOM 880 C CA . CYS A 1 115 ? -21.882 -8.330 53.223 1.00 31.09 115 CYS A CA 1
ATOM 881 C C . CYS A 1 115 ? -21.760 -7.382 52.035 1.00 31.13 115 CYS A C 1
ATOM 882 O O . CYS A 1 115 ? -22.227 -6.246 52.097 1.00 28.19 115 CYS A O 1
ATOM 885 N N . PRO A 1 116 ? -21.129 -7.851 50.948 1.00 30.77 116 PRO A N 1
ATOM 886 C CA . PRO A 1 116 ? -20.952 -7.066 49.720 1.00 28.63 116 PRO A CA 1
ATOM 887 C C . PRO A 1 116 ? -22.279 -6.619 49.116 1.00 23.72 116 PRO A C 1
ATOM 888 O O . PRO A 1 116 ? -22.399 -5.472 48.688 1.00 23.54 116 PRO A O 1
ATOM 892 N N . VAL A 1 117 ? -23.251 -7.524 49.071 1.00 19.57 117 VAL A N 1
ATOM 893 C CA . VAL A 1 117 ? -24.573 -7.213 48.536 1.00 19.28 117 VAL A CA 1
ATOM 894 C C . VAL A 1 117 ? -25.210 -6.015 49.230 1.00 21.14 117 VAL A C 1
ATOM 895 O O . VAL A 1 117 ? -25.554 -5.020 48.593 1.00 24.56 117 VAL A O 1
ATOM 899 N N . CYS A 1 118 ? -25.355 -6.118 50.545 1.00 21.04 118 CYS A N 1
ATOM 900 C CA . CYS A 1 118 ? -26.076 -5.117 51.323 1.00 20.82 118 CYS A CA 1
ATOM 901 C C . CYS A 1 118 ? -25.280 -3.824 51.536 1.00 23.05 118 CYS A C 1
ATOM 902 O O . CYS A 1 118 ? -25.858 -2.738 51.542 1.00 21.45 118 CYS A O 1
ATOM 905 N N . ARG A 1 119 ? -23.966 -3.929 51.714 1.00 21.96 119 ARG A N 1
ATOM 906 C CA . ARG A 1 119 ? -23.154 -2.735 51.954 1.00 25.73 119 ARG A CA 1
ATOM 907 C C . ARG A 1 119 ? -23.062 -1.851 50.702 1.00 28.33 119 ARG A C 1
ATOM 908 O O . ARG A 1 119 ? -22.923 -0.630 50.803 1.00 27.73 119 ARG A O 1
ATOM 916 N N . ILE A 1 120 ? -23.151 -2.471 49.527 1.00 26.20 120 ILE A N 1
ATOM 917 C CA . ILE A 1 120 ? -23.077 -1.749 48.257 1.00 21.47 120 ILE A CA 1
ATOM 918 C C . ILE A 1 120 ? -24.450 -1.283 47.777 1.00 21.99 120 ILE A C 1
ATOM 919 O O . ILE A 1 120 ? -24.636 -0.117 47.427 1.00 21.23 120 ILE A O 1
ATOM 924 N N . PHE A 1 121 ? -25.404 -2.207 47.741 1.00 22.24 121 PHE A N 1
ATOM 925 C CA . PHE A 1 121 ? -26.710 -1.928 47.156 1.00 23.89 121 PHE A CA 1
ATOM 926 C C . PHE A 1 121 ? -27.775 -1.609 48.211 1.00 25.06 121 PHE A C 1
ATOM 927 O O . PHE A 1 121 ? -28.962 -1.504 47.898 1.00 24.85 121 PHE A O 1
ATOM 935 N N . GLY A 1 122 ? -27.349 -1.468 49.461 1.00 28.55 122 GLY A N 1
ATOM 936 C CA . GLY A 1 122 ? -28.256 -1.069 50.522 1.00 30.64 122 GLY A CA 1
ATOM 937 C C . GLY A 1 122 ? -29.050 -2.228 51.086 1.00 32.57 122 GLY A C 1
ATOM 938 O O . GLY A 1 122 ? -29.090 -3.312 50.500 1.00 29.45 122 GLY A O 1
ATOM 939 N N . SER A 1 123 ? -29.683 -1.996 52.231 1.00 32.77 123 SER A N 1
ATOM 940 C CA . SER A 1 123 ? -30.499 -3.012 52.885 1.00 26.12 123 SER A CA 1
ATOM 941 C C . SER A 1 123 ? -31.437 -2.358 53.891 1.00 28.73 123 SER A C 1
ATOM 942 O O . SER A 1 123 ? -31.081 -1.364 54.521 1.00 33.85 123 SER A O 1
ATOM 945 N N . ALA A 1 124 ? -32.636 -2.915 54.037 1.00 31.21 124 ALA A N 1
ATOM 946 C CA . ALA A 1 124 ? -33.607 -2.397 54.999 1.00 25.92 124 ALA A CA 1
ATOM 947 C C . ALA A 1 124 ? -33.258 -2.824 56.422 1.00 28.11 124 ALA A C 1
ATOM 948 O O . ALA A 1 124 ? -33.764 -2.259 57.391 1.00 34.25 124 ALA A O 1
ATOM 950 N N . GLY A 1 125 ? -32.394 -3.828 56.536 1.00 27.80 125 GLY A N 1
ATOM 951 C CA . GLY A 1 125 ? -31.997 -4.366 57.824 1.00 26.88 125 GLY A CA 1
ATOM 952 C C . GLY A 1 125 ? -31.897 -5.879 57.784 1.00 32.67 125 GLY A C 1
ATOM 953 O O . GLY A 1 125 ? -31.356 -6.443 56.830 1.00 31.84 125 GLY A O 1
ATOM 954 N N . ASP A 1 126 ? -32.421 -6.539 58.812 1.00 31.06 126 ASP A N 1
ATOM 955 C CA . ASP A 1 126 ? -32.395 -7.997 58.875 1.00 31.22 126 ASP A CA 1
ATOM 956 C C . ASP A 1 126 ? -33.618 -8.577 58.167 1.00 30.87 126 ASP A C 1
ATOM 957 O O . ASP A 1 126 ? -34.458 -9.231 58.785 1.00 26.04 126 ASP A O 1
ATOM 962 N N . GLY A 1 127 ? -33.709 -8.323 56.864 1.00 27.66 127 GLY A N 1
ATOM 963 C CA . GLY A 1 127 ? -34.835 -8.767 56.065 1.00 24.19 127 GLY A CA 1
ATOM 964 C C . GLY A 1 127 ? -34.961 -10.275 55.986 1.00 24.23 127 GLY A C 1
ATOM 965 O O . GLY A 1 127 ? -36.068 -10.810 55.929 1.00 27.79 127 GLY A O 1
ATOM 966 N N . ILE A 1 128 ? -33.825 -10.965 55.973 1.00 23.74 128 ILE A N 1
ATOM 967 C CA . ILE A 1 128 ? -33.824 -12.423 55.912 1.00 29.63 128 ILE A CA 1
ATOM 968 C C . ILE A 1 128 ? -34.274 -13.031 57.238 1.00 30.05 128 ILE A C 1
ATOM 969 O O . ILE A 1 128 ? -34.618 -14.211 57.303 1.00 30.35 128 ILE A O 1
ATOM 974 N N . GLY A 1 129 ? -34.278 -12.217 58.290 1.00 27.99 129 GLY A N 1
ATOM 975 C CA . GLY A 1 129 ? -34.751 -12.654 59.590 1.00 32.50 129 GLY A CA 1
ATOM 976 C C . GLY A 1 129 ? -33.748 -13.520 60.325 1.00 33.29 129 GLY A C 1
ATOM 977 O O . GLY A 1 129 ? -34.127 -14.451 61.034 1.00 32.49 129 GLY A O 1
ATOM 978 N N . PHE A 1 130 ? -32.466 -13.219 60.138 1.00 30.55 130 PHE A N 1
ATOM 979 C CA . PHE A 1 130 ? -31.375 -13.963 60.763 1.00 30.26 130 PHE A CA 1
ATOM 980 C C . PHE A 1 130 ? -31.499 -13.985 62.287 1.00 37.12 130 PHE A C 1
ATOM 981 O O . PHE A 1 130 ? -31.138 -14.967 62.938 1.00 39.90 130 PHE A O 1
ATOM 989 N N . SER A 1 131 ? -32.012 -12.896 62.850 1.00 34.07 131 SER A N 1
ATOM 990 C CA . SER A 1 131 ? -32.164 -12.776 64.295 1.00 34.59 131 SER A CA 1
ATOM 991 C C . SER A 1 131 ? -33.619 -12.940 64.724 1.00 34.45 131 SER A C 1
ATOM 992 O O . SER A 1 131 ? -34.022 -12.438 65.772 1.00 32.01 131 SER A O 1
ATOM 995 N N . ASP A 1 132 ? -34.404 -13.636 63.906 1.00 31.78 132 ASP A N 1
ATOM 996 C CA . ASP A 1 132 ? -35.823 -13.839 64.188 1.00 28.30 132 ASP A CA 1
ATOM 997 C C . ASP A 1 132 ? -36.254 -15.283 63.897 1.00 34.56 132 ASP A C 1
ATOM 998 O O . ASP A 1 132 ? -36.882 -15.548 62.871 1.00 34.20 132 ASP A O 1
ATOM 1003 N N . PRO A 1 133 ? -35.907 -16.220 64.799 1.00 39.58 133 PRO A N 1
ATOM 1004 C CA . PRO A 1 133 ? -36.216 -17.651 64.654 1.00 35.22 133 PRO A CA 1
ATOM 1005 C C . PRO A 1 133 ? -37.713 -17.951 64.679 1.00 30.97 133 PRO A C 1
ATOM 1006 O O . PRO A 1 133 ? -38.163 -18.877 64.002 1.00 27.51 133 PRO A O 1
ATOM 1010 N N . GLY A 1 134 ? -38.464 -17.191 65.471 1.00 30.67 134 GLY A N 1
ATOM 1011 C CA . GLY A 1 134 ? -39.910 -17.312 65.502 1.00 29.95 134 GLY A CA 1
ATOM 1012 C C . GLY A 1 134 ? -40.511 -17.143 64.120 1.00 31.56 134 GLY A C 1
ATOM 1013 O O . GLY A 1 134 ? -41.342 -17.942 63.685 1.00 29.83 134 GLY A O 1
ATOM 1014 N N . ARG A 1 135 ? -40.083 -16.092 63.429 1.00 29.92 135 ARG A N 1
ATOM 1015 C CA . ARG A 1 135 ? -40.521 -15.831 62.064 1.00 29.62 135 ARG A CA 1
ATOM 1016 C C . ARG A 1 135 ? -40.100 -16.960 61.128 1.00 29.33 135 ARG A C 1
ATOM 1017 O O . ARG A 1 135 ? -40.912 -17.474 60.358 1.00 25.43 135 ARG A O 1
ATOM 1025 N N . LEU A 1 136 ? -38.832 -17.351 61.226 1.00 28.51 136 LEU A N 1
ATOM 1026 C CA . LEU A 1 136 ? -38.257 -18.406 60.394 1.00 28.64 136 LEU A CA 1
ATOM 1027 C C . LEU A 1 136 ? -39.014 -19.725 60.476 1.00 30.46 136 LEU A C 1
ATOM 1028 O O . LEU A 1 136 ? -39.299 -20.357 59.458 1.00 32.03 136 LEU A O 1
ATOM 1033 N N . GLU A 1 137 ? -39.319 -20.141 61.699 1.00 29.85 137 GLU A N 1
ATOM 1034 C CA . GLU A 1 137 ? -39.903 -21.453 61.941 1.00 30.68 137 GLU A CA 1
ATOM 1035 C C . GLU A 1 137 ? -41.401 -21.495 61.640 1.00 27.11 137 GLU A C 1
ATOM 1036 O O . GLU A 1 137 ? -41.965 -22.569 61.438 1.00 26.86 137 GLU A O 1
ATOM 1042 N N . ASP A 1 138 ? -42.044 -20.330 61.621 1.00 25.05 138 ASP A N 1
ATOM 1043 C CA . ASP A 1 138 ? -43.445 -20.246 61.212 1.00 26.07 138 ASP A CA 1
ATOM 1044 C C . ASP A 1 138 ? -43.585 -20.617 59.738 1.00 26.68 138 ASP A C 1
ATOM 1045 O O . ASP A 1 138 ? -42.830 -20.135 58.894 1.00 26.10 138 ASP A O 1
ATOM 1050 N N . GLU A 1 139 ? -44.532 -21.499 59.440 1.00 28.03 139 GLU A N 1
ATOM 1051 C CA . GLU A 1 139 ? -44.733 -21.974 58.075 1.00 32.83 139 GLU A CA 1
ATOM 1052 C C . GLU A 1 139 ? -45.244 -20.874 57.142 1.00 38.17 139 GLU A C 1
ATOM 1053 O O . GLU A 1 139 ? -44.790 -20.761 56.004 1.00 37.81 139 GLU A O 1
ATOM 1059 N N . ARG A 1 140 ? -46.186 -20.068 57.624 1.00 38.64 140 ARG A N 1
ATOM 1060 C CA . ARG A 1 140 ? -46.794 -19.034 56.791 1.00 33.87 140 ARG A CA 1
ATOM 1061 C C . ARG A 1 140 ? -45.873 -17.822 56.626 1.00 34.12 140 ARG A C 1
ATOM 1062 O O . ARG A 1 140 ? -45.786 -17.246 55.542 1.00 35.74 140 ARG A O 1
ATOM 1070 N N . ARG A 1 141 ? -45.183 -17.443 57.700 1.00 30.56 141 ARG A N 1
ATOM 1071 C CA . ARG A 1 141 ? -44.362 -16.234 57.695 1.00 32.19 141 ARG A CA 1
ATOM 1072 C C . ARG A 1 141 ? -42.890 -16.482 57.354 1.00 33.96 141 ARG A C 1
ATOM 1073 O O . ARG A 1 141 ? -42.146 -15.533 57.093 1.00 35.93 141 ARG A O 1
ATOM 1081 N N . GLY A 1 142 ? -42.467 -17.744 57.349 1.00 33.57 142 GLY A N 1
ATOM 1082 C CA . GLY A 1 142 ? -41.065 -18.054 57.126 1.00 32.07 142 GLY A CA 1
ATOM 1083 C C . GLY A 1 142 ? -40.833 -19.339 56.353 1.00 34.08 142 GLY A C 1
ATOM 1084 O O . GLY A 1 142 ? -41.557 -19.642 55.404 1.00 34.53 142 GLY A O 1
ATOM 1085 N N . LEU A 1 143 ? -39.824 -20.102 56.766 1.00 34.29 143 LEU A N 1
ATOM 1086 C CA . LEU A 1 143 ? -39.434 -21.319 56.057 1.00 32.63 143 LEU A CA 1
ATOM 1087 C C . LEU A 1 143 ? -40.038 -22.577 56.670 1.00 33.29 143 LEU A C 1
ATOM 1088 O O . LEU A 1 143 ? -40.044 -23.636 56.049 1.00 37.15 143 LEU A O 1
ATOM 1093 N N . GLY A 1 144 ? -40.538 -22.457 57.894 1.00 31.93 144 GLY A N 1
ATOM 1094 C CA . GLY A 1 144 ? -41.070 -23.601 58.609 1.00 26.38 144 GLY A CA 1
ATOM 1095 C C . GLY A 1 144 ? -40.002 -24.282 59.442 1.00 29.55 144 GLY A C 1
ATOM 1096 O O . GLY A 1 144 ? -40.233 -25.343 60.020 1.00 32.41 144 GLY A O 1
ATOM 1097 N N . TYR A 1 145 ? -38.832 -23.655 59.508 1.00 26.44 145 TYR A N 1
ATOM 1098 C CA . TYR A 1 145 ? -37.713 -24.166 60.290 1.00 24.35 145 TYR A CA 1
ATOM 1099 C C . TYR A 1 145 ? -36.637 -23.092 60.372 1.00 29.40 145 TYR A C 1
ATOM 1100 O O . TYR A 1 145 ? -36.705 -22.082 59.670 1.00 31.51 145 TYR A O 1
ATOM 1109 N N . ASP A 1 146 ? -35.642 -23.314 61.222 1.00 32.42 146 ASP A N 1
ATOM 1110 C CA . ASP A 1 146 ? -34.564 -22.350 61.402 1.00 34.91 146 ASP A CA 1
ATOM 1111 C C . ASP A 1 146 ? -33.285 -22.843 60.736 1.00 36.20 146 ASP A C 1
ATOM 1112 O O . ASP A 1 146 ? -32.670 -23.803 61.199 1.00 40.53 146 ASP A O 1
ATOM 1117 N N . PRO A 1 147 ? -32.888 -22.189 59.635 1.00 32.96 147 PRO A N 1
ATOM 1118 C CA . PRO A 1 147 ? -31.710 -22.593 58.864 1.00 30.36 147 PRO A CA 1
ATOM 1119 C C . PRO A 1 147 ? -30.412 -22.012 59.416 1.00 30.98 147 PRO A C 1
ATOM 1120 O O . PRO A 1 147 ? -29.339 -22.327 58.904 1.00 33.58 147 PRO A O 1
ATOM 1124 N N . TYR A 1 148 ? -30.512 -21.171 60.440 1.00 34.58 148 TYR A N 1
ATOM 1125 C CA . TYR A 1 148 ? -29.347 -20.458 60.957 1.00 37.01 148 TYR A CA 1
ATOM 1126 C C . TYR A 1 148 ? -28.808 -21.044 62.260 1.00 37.44 148 TYR A C 1
ATOM 1127 O O . TYR A 1 148 ? -28.021 -20.400 62.956 1.00 35.84 148 TYR A O 1
ATOM 1136 N N . GLY A 1 149 ? -29.224 -22.266 62.577 1.00 35.33 149 GLY A N 1
ATOM 1137 C CA . GLY A 1 149 ? -28.820 -22.918 63.810 1.00 33.76 149 GLY A CA 1
ATOM 1138 C C . GLY A 1 149 ? -27.315 -23.056 63.939 1.00 38.03 149 GLY A C 1
ATOM 1139 O O . GLY A 1 149 ? -26.749 -22.812 65.005 1.00 42.24 149 GLY A O 1
ATOM 1140 N N . ARG A 1 150 ? -26.664 -23.444 62.847 1.00 38.54 150 ARG A N 1
ATOM 1141 C CA . ARG A 1 150 ? -25.220 -23.657 62.849 1.00 40.27 150 ARG A CA 1
ATOM 1142 C C . ARG A 1 150 ? -24.427 -22.353 62.916 1.00 41.06 150 ARG A C 1
ATOM 1143 O O . ARG A 1 150 ? -23.226 -22.369 63.175 1.00 47.72 150 ARG A O 1
ATOM 1151 N N . TYR A 1 151 ? -25.090 -21.228 62.671 1.00 36.08 151 TYR A N 1
ATOM 1152 C CA . TYR A 1 151 ? -24.410 -19.936 62.689 1.00 38.04 151 TYR A CA 1
ATOM 1153 C C . TYR A 1 151 ? -24.641 -19.186 63.995 1.00 37.98 151 TYR A C 1
ATOM 1154 O O . TYR A 1 151 ? -23.816 -18.367 64.405 1.00 35.96 151 TYR A O 1
ATOM 1163 N N . ARG A 1 152 ? -25.751 -19.490 64.660 1.00 40.92 152 ARG A N 1
ATOM 1164 C CA . ARG A 1 152 ? -26.098 -18.811 65.902 1.00 43.55 152 ARG A CA 1
ATOM 1165 C C . ARG A 1 152 ? -27.164 -19.580 66.668 1.00 47.08 152 ARG A C 1
ATOM 1166 O O . ARG A 1 152 ? -28.018 -20.241 66.073 1.00 44.79 152 ARG A O 1
ATOM 1174 N N . ASP A 1 153 ? -27.102 -19.487 67.992 1.00 47.71 153 ASP A N 1
ATOM 1175 C CA . ASP A 1 153 ? -28.118 -20.069 68.853 1.00 47.29 153 ASP A CA 1
ATOM 1176 C C . ASP A 1 153 ? -29.369 -19.207 68.801 1.00 44.67 153 ASP A C 1
ATOM 1177 O O . ASP A 1 153 ? -29.293 -17.996 68.999 1.00 46.13 153 ASP A O 1
ATOM 1182 N N . PRO A 1 154 ? -30.526 -19.828 68.524 1.00 41.08 154 PRO A N 1
ATOM 1183 C CA . PRO A 1 154 ? -31.811 -19.118 68.492 1.00 39.15 154 PRO A CA 1
ATOM 1184 C C . PRO A 1 154 ? -32.104 -18.368 69.795 1.00 43.15 154 PRO A C 1
ATOM 1185 O O . PRO A 1 154 ? -32.883 -17.415 69.790 1.00 45.64 154 PRO A O 1
ATOM 1189 N N . ASN A 1 155 ? -31.497 -18.804 70.894 1.00 45.13 155 ASN A N 1
ATOM 1190 C CA . ASN A 1 155 ? -31.641 -18.118 72.173 1.00 47.27 155 ASN A CA 1
ATOM 1191 C C . ASN A 1 155 ? -30.836 -16.820 72.220 1.00 46.52 155 ASN A C 1
ATOM 1192 O O . ASN A 1 155 ? -31.120 -15.936 73.030 1.00 43.03 155 ASN A O 1
ATOM 1197 N N . ASP A 1 156 ? -29.823 -16.717 71.361 1.00 44.99 156 ASP A N 1
ATOM 1198 C CA . ASP A 1 156 ? -29.021 -15.500 71.260 1.00 46.43 156 ASP A CA 1
ATOM 1199 C C . ASP A 1 156 ? -29.546 -14.556 70.186 1.00 49.48 156 ASP A C 1
ATOM 1200 O O . ASP A 1 156 ? -28.884 -13.581 69.831 1.00 52.49 156 ASP A O 1
ATOM 1205 N N . ALA A 1 157 ? -30.735 -14.847 69.672 1.00 48.03 157 ALA A N 1
ATOM 1206 C CA . ALA A 1 157 ? -31.294 -14.079 68.567 1.00 47.72 157 ALA A CA 1
ATOM 1207 C C . ALA A 1 157 ? -31.709 -12.680 69.002 1.00 45.94 157 ALA A C 1
ATOM 1208 O O . ALA A 1 157 ? -31.542 -11.716 68.256 1.00 42.64 157 ALA A O 1
ATOM 1210 N N . GLN A 1 158 ? -32.247 -12.573 70.213 1.00 49.03 158 GLN A N 1
ATOM 1211 C CA . GLN A 1 158 ? -32.717 -11.290 70.719 1.00 52.08 158 GLN A CA 1
ATOM 1212 C C . GLN A 1 158 ? -31.538 -10.352 70.955 1.00 47.72 158 GLN A C 1
ATOM 1213 O O . GLN A 1 158 ? -31.645 -9.142 70.751 1.00 46.37 158 GLN A O 1
ATOM 1219 N N . GLU A 1 159 ? -30.417 -10.917 71.392 1.00 43.86 159 GLU A N 1
ATOM 1220 C CA . GLU A 1 159 ? -29.180 -10.158 71.523 1.00 45.46 159 GLU A CA 1
ATOM 1221 C C . GLU A 1 159 ? -28.689 -9.708 70.150 1.00 48.10 159 GLU A C 1
ATOM 1222 O O . GLU A 1 159 ? -28.330 -8.546 69.956 1.00 47.92 159 GLU A O 1
ATOM 1224 N N . LEU A 1 160 ? -28.672 -10.644 69.204 1.00 46.99 160 LEU A N 1
ATOM 1225 C CA . LEU A 1 160 ? -28.303 -1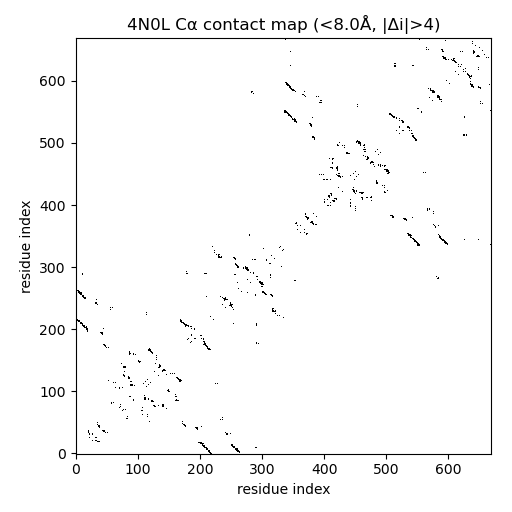0.344 67.825 1.00 43.44 160 LEU A CA 1
ATOM 1226 C C . LEU A 1 160 ? -29.236 -9.311 67.203 1.00 40.41 160 LEU A C 1
ATOM 1227 O O . LEU A 1 160 ? -28.821 -8.513 66.366 1.00 41.02 160 LEU A O 1
ATOM 1232 N N . SER A 1 161 ? -30.491 -9.316 67.640 1.00 41.43 161 SER A N 1
ATOM 1233 C CA . SER A 1 161 ? -31.518 -8.463 67.052 1.00 42.25 161 SER A CA 1
ATOM 1234 C C . SER A 1 161 ? -31.262 -6.979 67.316 1.00 45.69 161 SER A C 1
ATOM 1235 O O . SER A 1 161 ? -31.801 -6.115 66.627 1.00 46.30 161 SER A O 1
ATOM 1238 N N . GLY A 1 162 ? -30.424 -6.691 68.306 1.00 43.80 162 GLY A N 1
ATOM 1239 C CA . GLY A 1 162 ? -30.055 -5.322 68.615 1.00 43.90 162 GLY A CA 1
ATOM 1240 C C . GLY A 1 162 ? -28.761 -4.946 67.922 1.00 47.43 162 GLY A C 1
ATOM 1241 O O . GLY A 1 162 ? -28.323 -3.797 67.975 1.00 49.76 162 GLY A O 1
ATOM 1242 N N . VAL A 1 163 ? -28.144 -5.927 67.270 1.00 45.46 163 VAL A N 1
ATOM 1243 C CA . VAL A 1 163 ? -26.869 -5.714 66.598 1.00 44.76 163 VAL A CA 1
ATOM 1244 C C . VAL A 1 163 ? -26.981 -5.742 65.071 1.00 45.94 163 VAL A C 1
ATOM 1245 O O . VAL A 1 163 ? -26.466 -4.856 64.390 1.00 46.87 163 VAL A O 1
ATOM 1249 N N . VAL A 1 164 ? -27.661 -6.754 64.540 1.00 41.79 164 VAL A N 1
ATOM 1250 C CA . VAL A 1 164 ? -27.610 -7.030 63.106 1.00 37.73 164 VAL A CA 1
ATOM 1251 C C . VAL A 1 164 ? -28.847 -6.575 62.324 1.00 38.46 164 VAL A C 1
ATOM 1252 O O . VAL A 1 164 ? -29.047 -6.989 61.180 1.00 36.00 164 VAL A O 1
ATOM 1256 N N . ASP A 1 165 ? -29.670 -5.722 62.925 1.00 36.65 165 ASP A N 1
ATOM 1257 C CA . ASP A 1 165 ? -30.879 -5.253 62.252 1.00 36.34 165 ASP A CA 1
ATOM 1258 C C . ASP A 1 165 ? -30.851 -3.736 62.067 1.00 38.64 165 ASP A C 1
ATOM 1259 O O . ASP A 1 165 ? -31.707 -3.019 62.582 1.00 41.19 165 ASP A O 1
ATOM 1264 N N . VAL A 1 166 ? -29.855 -3.251 61.333 1.00 41.25 166 VAL A N 1
ATOM 1265 C CA . VAL A 1 166 ? -29.725 -1.823 61.069 1.00 42.49 166 VAL A CA 1
ATOM 1266 C C . VAL A 1 166 ? -29.753 -1.529 59.572 1.00 35.88 166 VAL A C 1
ATOM 1267 O O . VAL A 1 166 ? -28.955 -2.077 58.812 1.00 29.39 166 VAL A O 1
ATOM 1269 N N . LYS A 1 167 ? -30.689 -0.679 59.158 1.00 35.16 167 LYS A N 1
ATOM 1270 C CA . LYS A 1 167 ? -30.760 -0.181 57.786 1.00 35.00 167 LYS A CA 1
ATOM 1271 C C . LYS A 1 167 ? -29.415 0.346 57.291 1.00 38.10 167 LYS A C 1
ATOM 1272 O O . LYS A 1 167 ? -28.631 0.889 58.069 1.00 35.16 167 LYS A O 1
ATOM 1274 N N . LYS A 1 168 ? -29.153 0.189 55.997 1.00 37.75 168 LYS A N 1
ATOM 1275 C CA . LYS A 1 168 ? -27.998 0.835 55.382 1.00 40.64 168 LYS A CA 1
ATOM 1276 C C . LYS A 1 168 ? -28.332 1.469 54.038 1.00 38.58 168 LYS A C 1
ATOM 1277 O O . LYS A 1 168 ? -28.937 0.838 53.170 1.00 37.47 168 LYS A O 1
ATOM 1283 N N . GLU A 1 169 ? -27.933 2.724 53.877 1.00 38.11 169 GLU A N 1
ATOM 1284 C CA . GLU A 1 169 ? -28.044 3.397 52.593 1.00 39.01 169 GLU A CA 1
ATOM 1285 C C . GLU A 1 169 ? -27.027 2.825 51.614 1.00 32.69 169 GLU A C 1
ATOM 1286 O O . GLU A 1 169 ? -25.864 2.623 51.967 1.00 31.97 169 GLU A O 1
ATOM 1292 N N . ALA A 1 170 ? -27.480 2.548 50.395 1.00 31.69 170 ALA A N 1
ATOM 1293 C CA . ALA A 1 170 ? -26.618 2.031 49.335 1.00 30.16 170 ALA A CA 1
ATOM 1294 C C . ALA A 1 170 ? -25.416 2.932 49.084 1.00 27.31 170 ALA A C 1
ATOM 1295 O O . ALA A 1 170 ? -25.536 4.157 49.102 1.00 29.42 170 ALA A O 1
ATOM 1297 N N . ARG A 1 171 ? -24.259 2.317 48.859 1.00 25.08 171 ARG A N 1
ATOM 1298 C CA . ARG A 1 171 ? -23.054 3.049 48.486 1.00 22.50 171 ARG A CA 1
ATOM 1299 C C . ARG A 1 171 ? -23.080 3.491 47.024 1.00 28.48 171 ARG A C 1
ATOM 1300 O O . ARG A 1 171 ? -22.325 4.378 46.625 1.00 28.98 171 ARG A O 1
ATOM 1308 N N . VAL A 1 172 ? -23.939 2.867 46.222 1.00 26.33 172 VAL A N 1
ATOM 1309 C CA . VAL A 1 172 ? -24.025 3.213 44.806 1.00 29.64 172 VAL A CA 1
ATOM 1310 C C . VAL A 1 172 ? -25.356 3.861 44.446 1.00 27.84 172 VAL A C 1
ATOM 1311 O O . VAL A 1 172 ? -26.409 3.503 44.976 1.00 26.33 172 VAL A O 1
ATOM 1315 N N . ALA A 1 173 ? -25.289 4.837 43.548 1.00 22.96 173 ALA A N 1
ATOM 1316 C CA . ALA A 1 173 ? -26.482 5.468 43.008 1.00 26.10 173 ALA A CA 1
ATOM 1317 C C . ALA A 1 173 ? -26.362 5.579 41.494 1.00 26.85 173 ALA A C 1
ATOM 1318 O O . ALA A 1 173 ? -25.339 6.028 40.974 1.00 24.85 173 ALA A O 1
ATOM 1320 N N . PHE A 1 174 ? -27.412 5.164 40.794 1.00 21.44 174 PHE A N 1
ATOM 1321 C CA . PHE A 1 174 ? -27.438 5.228 39.340 1.00 19.04 174 PHE A CA 1
ATOM 1322 C C . PHE A 1 174 ? -28.241 6.432 38.877 1.00 20.54 174 PHE A C 1
ATOM 1323 O O . PHE A 1 174 ? -29.370 6.639 39.316 1.00 22.94 174 PHE A O 1
ATOM 1331 N N . ARG A 1 175 ? -27.657 7.231 37.994 1.00 23.72 175 ARG A N 1
ATOM 1332 C CA . ARG A 1 175 ? -28.383 8.346 37.404 1.00 30.18 175 ARG A CA 1
ATOM 1333 C C . ARG A 1 175 ? -29.364 7.809 36.373 1.00 29.27 175 ARG A C 1
ATOM 1334 O O . ARG A 1 175 ? -29.089 6.797 35.723 1.00 22.59 175 ARG A O 1
ATOM 1342 N N . ASP A 1 176 ? -30.509 8.470 36.233 1.00 29.25 176 ASP A N 1
ATOM 1343 C CA . ASP A 1 176 ? -31.453 8.118 35.181 1.00 26.68 176 ASP A CA 1
ATOM 1344 C C . ASP A 1 176 ? -30.735 8.171 33.837 1.00 29.11 176 ASP A C 1
ATOM 1345 O O . ASP A 1 176 ? -30.067 9.155 33.520 1.00 26.08 176 ASP A O 1
ATOM 1350 N N . ALA A 1 177 ? -30.853 7.094 33.066 1.00 28.87 177 ALA A N 1
ATOM 1351 C CA . ALA A 1 177 ? -30.161 6.991 31.788 1.00 25.41 177 ALA A CA 1
ATOM 1352 C C . ALA A 1 177 ? -31.067 7.420 30.641 1.00 27.17 177 ALA A C 1
ATOM 1353 O O . ALA A 1 177 ? -31.976 6.691 30.245 1.00 27.63 177 ALA A O 1
ATOM 1355 N N . HIS A 1 178 ? -30.805 8.607 30.110 1.00 26.73 178 HIS A N 1
ATOM 1356 C CA . HIS A 1 178 ? -31.592 9.152 29.013 1.00 27.14 178 HIS A CA 1
ATOM 1357 C C . HIS A 1 178 ? -30.833 8.990 27.702 1.00 26.27 178 HIS A C 1
ATOM 1358 O O . HIS A 1 178 ? -29.606 8.898 27.707 1.00 21.40 178 HIS A O 1
ATOM 1365 N N . PRO A 1 179 ? -31.555 8.958 26.572 1.00 29.64 179 PRO A N 1
ATOM 1366 C CA . PRO A 1 179 ? -30.856 8.810 25.291 1.00 30.02 179 PRO A CA 1
ATOM 1367 C C . PRO A 1 179 ? -29.926 9.986 25.005 1.00 28.45 179 PRO A C 1
ATOM 1368 O O . PRO A 1 179 ? -30.267 11.130 25.307 1.00 29.73 179 PRO A O 1
ATOM 1372 N N . THR A 1 180 ? -28.751 9.694 24.456 1.00 28.83 180 THR A N 1
ATOM 1373 C CA . THR A 1 180 ? -27.785 10.733 24.118 1.00 31.31 180 THR A CA 1
ATOM 1374 C C . THR A 1 180 ? -28.265 11.511 22.898 1.00 33.01 180 THR A C 1
ATOM 1375 O O . THR A 1 180 ? -29.151 11.052 22.177 1.00 34.44 180 THR A O 1
ATOM 1379 N N . THR A 1 181 ? -27.696 12.694 22.686 1.00 32.35 181 THR A N 1
ATOM 1380 C CA . THR A 1 181 ? -28.037 13.518 21.529 1.00 32.33 181 THR A CA 1
ATOM 1381 C C . THR A 1 181 ? -27.843 12.744 20.226 1.00 32.62 181 THR A C 1
ATOM 1382 O O . THR A 1 181 ? -28.671 12.824 19.318 1.00 37.01 181 THR A O 1
ATOM 1386 N N . TYR A 1 182 ? -26.753 11.984 20.150 1.00 29.53 182 TYR A N 1
ATOM 1387 C CA . TYR A 1 182 ? -26.495 11.111 19.008 1.00 32.52 182 TYR A CA 1
ATOM 1388 C C . TYR A 1 182 ? -27.635 10.115 18.806 1.00 36.87 182 TYR A C 1
ATOM 1389 O O . TYR A 1 182 ? -28.042 9.843 17.681 1.00 34.64 182 TYR A O 1
ATOM 1398 N N . THR A 1 183 ? -28.140 9.567 19.904 1.00 36.41 183 THR A N 1
ATOM 1399 C CA . THR A 1 183 ? -29.205 8.576 19.838 1.00 35.31 183 THR A CA 1
ATOM 1400 C C . THR A 1 183 ? -30.500 9.203 19.312 1.00 36.16 183 THR A C 1
ATOM 1401 O O . THR A 1 183 ? -31.232 8.581 18.540 1.00 34.83 183 THR A O 1
ATOM 1405 N N . VAL A 1 184 ? -30.767 10.442 19.714 1.00 35.68 184 VAL A N 1
ATOM 1406 C CA . VAL A 1 184 ? -31.967 11.151 19.276 1.00 39.88 184 VAL A CA 1
ATOM 1407 C C . VAL A 1 184 ? -31.842 11.658 17.837 1.00 45.15 184 VAL A C 1
ATOM 1408 O O . VAL A 1 184 ? -32.752 11.482 17.025 1.00 45.77 184 VAL A O 1
ATOM 1412 N N . ASN A 1 185 ? -30.713 12.292 17.531 1.00 43.95 185 ASN A N 1
ATOM 1413 C CA . ASN A 1 185 ? -30.499 12.911 16.226 1.00 43.08 185 ASN A CA 1
ATOM 1414 C C . ASN A 1 185 ? -30.149 11.920 15.115 1.00 45.63 185 ASN A C 1
ATOM 1415 O O . ASN A 1 185 ? -30.388 12.192 13.938 1.00 45.91 185 ASN A O 1
ATOM 1420 N N . ASP A 1 186 ? -29.573 10.780 15.483 1.00 44.88 186 ASP A N 1
ATOM 1421 C CA . ASP A 1 186 ? -29.084 9.830 14.486 1.00 43.92 186 ASP A CA 1
ATOM 1422 C C . ASP A 1 186 ? -29.822 8.492 14.540 1.00 40.89 186 ASP A C 1
ATOM 1423 O O . ASP A 1 186 ? -30.506 8.124 13.587 1.00 39.68 186 ASP A O 1
ATOM 1428 N N . VAL A 1 187 ? -29.674 7.763 15.644 1.00 39.93 187 VAL A N 1
ATOM 1429 C CA . VAL A 1 187 ? -30.244 6.421 15.750 1.00 36.95 187 VAL A CA 1
ATOM 1430 C C . VAL A 1 187 ? -31.769 6.426 15.669 1.00 37.27 187 VAL A C 1
ATOM 1431 O O . VAL A 1 187 ? -32.361 5.671 14.894 1.00 34.47 187 VAL A O 1
ATOM 1435 N N . PHE A 1 188 ? -32.400 7.283 16.465 1.00 37.48 188 PHE A N 1
ATOM 1436 C CA . PHE A 1 188 ? -33.854 7.393 16.465 1.00 39.69 188 PHE A CA 1
ATOM 1437 C C . PHE A 1 188 ? -34.348 7.918 15.122 1.00 47.38 188 PHE A C 1
ATOM 1438 O O . PHE A 1 188 ? -35.377 7.476 14.611 1.00 46.96 188 PHE A O 1
ATOM 1446 N N . GLU A 1 189 ? -33.607 8.865 14.558 1.00 52.49 189 GLU A N 1
ATOM 1447 C CA . GLU A 1 189 ? -33.997 9.500 13.308 1.00 53.90 189 GLU A CA 1
ATOM 1448 C C . GLU A 1 189 ? -33.890 8.530 12.129 1.00 51.89 189 GLU A C 1
ATOM 1449 O O . GLU A 1 189 ? -34.765 8.497 11.264 1.00 48.44 189 GLU A O 1
ATOM 1455 N N . ARG A 1 190 ? -32.818 7.740 12.106 1.00 53.56 190 ARG A N 1
ATOM 1456 C CA . ARG A 1 190 ? -32.612 6.735 11.063 1.00 54.67 190 ARG A CA 1
ATOM 1457 C C . ARG A 1 190 ? -33.750 5.724 11.009 1.00 60.19 190 ARG A C 1
ATOM 1458 O O . ARG A 1 190 ? -34.113 5.244 9.936 1.00 63.14 190 ARG A O 1
ATOM 1464 N N . ALA A 1 191 ? -34.315 5.414 12.171 1.00 60.48 191 ALA A N 1
ATOM 1465 C CA . ALA A 1 191 ? -35.335 4.377 12.275 1.00 60.83 191 ALA A CA 1
ATOM 1466 C C . ALA A 1 191 ? -36.745 4.956 12.217 1.00 62.06 191 ALA A C 1
ATOM 1467 O O . ALA A 1 191 ? -37.711 4.233 11.977 1.00 62.83 191 ALA A O 1
ATOM 1469 N N . GLY A 1 192 ? -36.858 6.261 12.436 1.00 62.12 192 GLY A N 1
ATOM 1470 C CA . GLY A 1 192 ? -38.153 6.914 12.459 1.00 64.32 192 GLY A CA 1
ATOM 1471 C C . GLY A 1 192 ? -38.924 6.589 13.723 1.00 66.27 192 GLY A C 1
ATOM 1472 O O . GLY A 1 192 ? -40.147 6.726 13.770 1.00 65.33 192 GLY A O 1
ATOM 1473 N N . GLU A 1 193 ? -38.200 6.166 14.756 1.00 68.97 193 GLU A N 1
ATOM 1474 C CA . GLU A 1 193 ? -38.808 5.799 16.030 1.00 71.60 193 GLU A CA 1
ATOM 1475 C C . GLU A 1 193 ? -37.752 5.663 17.126 1.00 73.35 193 GLU A C 1
ATOM 1476 O O . GLU A 1 193 ? -36.619 5.261 16.857 1.00 73.19 193 GLU A O 1
ATOM 1482 N N . PRO A 1 194 ? -38.116 6.016 18.370 1.00 73.89 194 PRO A N 1
ATOM 1483 C CA . PRO A 1 194 ? -39.409 6.602 18.733 1.00 76.65 194 PRO A CA 1
ATOM 1484 C C . PRO A 1 194 ? -39.453 8.106 18.472 1.00 81.99 194 PRO A C 1
ATOM 1485 O O . PRO A 1 194 ? -38.411 8.715 18.230 1.00 84.30 194 PRO A O 1
ATOM 1489 N N . THR A 1 195 ? -40.644 8.693 18.526 1.00 82.89 195 THR A N 1
ATOM 1490 C CA . THR A 1 195 ? -40.792 10.130 18.333 1.00 81.95 195 THR A CA 1
ATOM 1491 C C . THR A 1 195 ? -41.063 10.801 19.673 1.00 84.68 195 THR A C 1
ATOM 1492 O O . THR A 1 195 ? -41.250 10.127 20.687 1.00 84.43 195 THR A O 1
ATOM 1496 N N . GLU A 1 196 ? -41.079 12.130 19.677 1.00 86.82 196 GLU A N 1
ATOM 1497 C CA . GLU A 1 196 ? -41.329 12.874 20.903 1.00 89.80 196 GLU A CA 1
ATOM 1498 C C . GLU A 1 196 ? -42.782 12.702 21.333 1.00 92.40 196 GLU A C 1
ATOM 1499 O O . GLU A 1 196 ? -43.698 13.215 20.690 1.00 94.67 196 GLU A O 1
ATOM 1505 N N . VAL A 1 197 ? -42.984 11.970 22.425 1.00 92.67 197 VAL A N 1
ATOM 1506 C CA . VAL A 1 197 ? -44.324 11.652 22.912 1.00 92.98 197 VAL A CA 1
ATOM 1507 C C . VAL A 1 197 ? -44.428 12.020 24.391 1.00 96.11 197 VAL A C 1
ATOM 1508 O O . VAL A 1 197 ? -44.417 11.149 25.263 1.00 95.32 197 VAL A O 1
ATOM 1512 N N . LYS A 1 198 ? -44.504 13.317 24.675 1.00 99.36 198 LYS A N 1
ATOM 1513 C CA . LYS A 1 198 ? -44.568 13.784 26.055 1.00 100.88 198 LYS A CA 1
ATOM 1514 C C . LYS A 1 198 ? -45.955 13.567 26.648 1.00 105.13 198 LYS A C 1
ATOM 1515 O O . LYS A 1 198 ? -46.950 13.595 25.923 1.00 104.29 198 LYS A O 1
ATOM 1521 N N . HIS A 1 199 ? -45.987 13.372 27.969 1.00 109.48 199 HIS A N 1
ATOM 1522 C CA . HIS A 1 199 ? -47.199 13.172 28.779 1.00 113.58 199 HIS A CA 1
ATOM 1523 C C . HIS A 1 199 ? -48.453 12.739 28.014 1.00 114.02 199 HIS A C 1
ATOM 1524 O O . HIS A 1 199 ? -49.254 13.572 27.590 1.00 114.65 199 HIS A O 1
ATOM 1531 N N . SER A 1 214 ? -47.379 -1.017 21.154 1.00 82.50 214 SER A N 1
ATOM 1532 C CA . SER A 1 214 ? -46.905 0.203 21.808 1.00 84.04 214 SER A CA 1
ATOM 1533 C C . SER A 1 214 ? -47.185 1.507 21.024 1.00 81.84 214 SER A C 1
ATOM 1534 O O . SER A 1 214 ? -47.711 2.448 21.620 1.00 81.19 214 SER A O 1
ATOM 1536 N N . MET A 1 215 ? -46.856 1.609 19.727 1.00 79.90 215 MET A N 1
ATOM 1537 C CA . MET A 1 215 ? -46.190 0.583 18.920 1.00 77.67 215 MET A CA 1
ATOM 1538 C C . MET A 1 215 ? -44.773 0.998 18.527 1.00 72.15 215 MET A C 1
ATOM 1539 O O . MET A 1 215 ? -44.224 0.498 17.544 1.00 72.35 215 MET A O 1
ATOM 1544 N N . GLU A 1 216 ? -44.183 1.907 19.298 1.00 66.02 216 GLU A N 1
ATOM 1545 C CA . GLU A 1 216 ? -42.822 2.356 19.027 1.00 61.55 216 GLU A CA 1
ATOM 1546 C C . GLU A 1 216 ? -41.822 1.579 19.869 1.00 56.00 216 GLU A C 1
ATOM 1547 O O . GLU A 1 216 ? -42.118 1.166 20.989 1.00 52.89 216 GLU A O 1
ATOM 1553 N N . ARG A 1 217 ? -40.625 1.416 19.323 1.00 50.97 217 ARG A N 1
ATOM 1554 C CA . ARG A 1 217 ? -39.581 0.604 19.926 1.00 40.82 217 ARG A CA 1
ATOM 1555 C C . ARG A 1 217 ? -38.284 1.390 20.039 1.00 40.91 217 ARG A C 1
ATOM 1556 O O . ARG A 1 217 ? -38.124 2.427 19.398 1.00 41.22 217 ARG A O 1
ATOM 1564 N N . VAL A 1 218 ? -37.368 0.907 20.868 1.00 39.78 218 VAL A N 1
ATOM 1565 C CA . VAL A 1 218 ? -36.039 1.500 20.954 1.00 34.50 218 VAL A CA 1
ATOM 1566 C C . VAL A 1 218 ? -35.090 0.696 20.068 1.00 32.95 218 VAL A C 1
ATOM 1567 O O . VAL A 1 218 ? -34.849 -0.478 20.332 1.00 34.12 218 VAL A O 1
ATOM 1571 N N . PRO A 1 219 ? -34.560 1.321 19.004 1.00 30.77 219 PRO A N 1
ATOM 1572 C CA . PRO A 1 219 ? -33.716 0.600 18.041 1.00 29.23 219 PRO A CA 1
ATOM 1573 C C . PRO A 1 219 ? -32.427 0.068 18.652 1.00 32.53 219 PRO A C 1
ATOM 1574 O O . PRO A 1 219 ? -31.903 0.644 19.605 1.00 27.01 219 PRO A O 1
ATOM 1578 N N . LYS A 1 220 ? -31.932 -1.035 18.102 1.00 34.31 220 LYS A N 1
ATOM 1579 C CA . LYS A 1 220 ? -30.632 -1.570 18.481 1.00 33.40 220 LYS A CA 1
ATOM 1580 C C . LYS A 1 220 ? -29.552 -0.537 18.160 1.00 31.41 220 LYS A C 1
ATOM 1581 O O . LYS A 1 220 ? -29.624 0.139 17.137 1.00 32.61 220 LYS A O 1
ATOM 1587 N N . GLY A 1 221 ? -28.568 -0.399 19.042 1.00 30.16 221 GLY A N 1
ATOM 1588 C CA . GLY A 1 221 ? -27.518 0.585 18.854 1.00 22.65 221 GLY A CA 1
ATOM 1589 C C . GLY A 1 221 ? -27.790 1.889 19.580 1.00 25.48 221 GLY A C 1
ATOM 1590 O O . GLY A 1 221 ? -26.935 2.776 19.621 1.00 25.04 221 GLY A O 1
ATOM 1591 N N . SER A 1 222 ? -28.985 2.006 20.153 1.00 27.77 222 SER A N 1
ATOM 1592 C CA . SER A 1 222 ? -29.350 3.184 20.936 1.00 26.11 222 SER A CA 1
ATOM 1593 C C . SER A 1 222 ? -28.433 3.331 22.140 1.00 27.17 222 SER A C 1
ATOM 1594 O O . SER A 1 222 ? -27.928 2.343 22.676 1.00 21.67 222 SER A O 1
ATOM 1597 N N . ARG A 1 223 ? -28.220 4.568 22.568 1.00 28.69 223 ARG A N 1
ATOM 1598 C CA . ARG A 1 223 ? -27.255 4.825 23.622 1.00 24.88 223 ARG A CA 1
ATOM 1599 C C . ARG A 1 223 ? -27.823 5.754 24.686 1.00 25.52 223 ARG A C 1
ATOM 1600 O O . ARG A 1 223 ? -28.414 6.790 24.379 1.00 25.93 223 ARG A O 1
ATOM 1608 N N . PHE A 1 224 ? -27.652 5.356 25.941 1.00 26.71 224 PHE A N 1
ATOM 1609 C CA . PHE A 1 224 ? -28.168 6.112 27.070 1.00 21.07 224 PHE A CA 1
ATOM 1610 C C . PHE A 1 224 ? -27.025 6.505 27.992 1.00 20.42 224 PHE A C 1
ATOM 1611 O O . PHE A 1 224 ? -26.123 5.708 28.245 1.00 22.94 224 PHE A O 1
ATOM 1619 N N . GLY A 1 225 ? -27.047 7.750 28.457 1.00 23.67 225 GLY A N 1
ATOM 1620 C CA . GLY A 1 225 ? -26.003 8.265 29.324 1.00 23.49 225 GLY A CA 1
ATOM 1621 C C . GLY A 1 225 ? -25.819 7.443 30.582 1.00 23.45 225 GLY A C 1
ATOM 1622 O O . GLY A 1 225 ? -26.793 7.071 31.233 1.00 24.88 225 GLY A O 1
ATOM 1623 N N . LEU A 1 226 ? -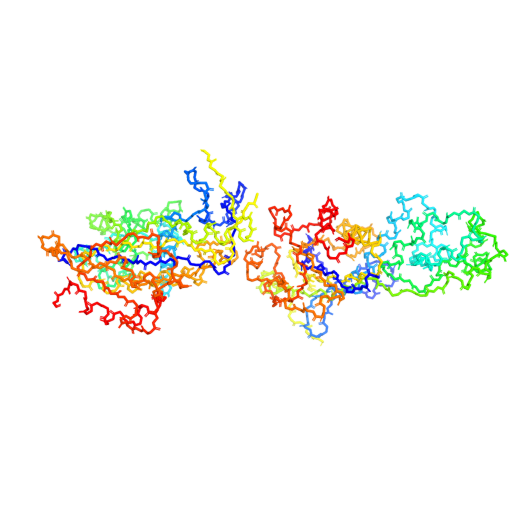24.571 7.154 30.906 1.00 24.88 226 LEU A N 1
ATOM 1624 C CA . LEU A 1 226 ? -24.234 6.410 32.102 1.00 25.72 226 LEU A CA 1
ATOM 1625 C C . LEU A 1 226 ? -23.387 7.252 33.043 1.00 25.06 226 LEU A C 1
ATOM 1626 O O . LEU A 1 226 ? -22.241 7.556 32.766 1.00 19.97 226 LEU A O 1
ATOM 1631 N N . GLU A 1 227 ? -23.967 7.644 34.153 1.00 24.23 227 GLU A N 1
ATOM 1632 C CA A GLU A 1 227 ? -23.414 8.009 35.427 0.50 26.68 227 GLU A CA 1
ATOM 1633 C CA B GLU A 1 227 ? -23.390 7.890 35.493 0.50 26.68 227 GLU A CA 1
ATOM 1634 C C . GLU A 1 227 ? -23.842 7.105 36.804 1.00 26.63 227 GLU A C 1
ATOM 1635 O O . GLU A 1 227 ? -24.941 6.863 37.408 1.00 25.04 227 GLU A O 1
ATOM 1646 N N . VAL A 1 228 ? -22.706 6.589 37.256 1.00 25.97 228 VAL A N 1
ATOM 1647 C CA . VAL A 1 228 ? -22.878 5.794 38.463 1.00 22.27 228 VAL A CA 1
ATOM 1648 C C . VAL A 1 228 ? -21.982 6.354 39.560 1.00 26.75 228 VAL A C 1
ATOM 1649 O O . VAL A 1 228 ? -20.766 6.439 39.390 1.00 27.65 228 VAL A O 1
ATOM 1653 N N . VAL A 1 229 ? -22.582 6.734 40.685 1.00 24.75 229 VAL A N 1
ATOM 1654 C CA . VAL A 1 229 ? -21.828 7.342 41.776 1.00 25.31 229 VAL A CA 1
ATOM 1655 C C . VAL A 1 229 ? -21.654 6.368 42.937 1.00 21.13 229 VAL A C 1
ATOM 1656 O O . VAL A 1 229 ? -22.632 5.882 43.503 1.00 20.60 229 VAL A O 1
ATOM 1660 N N . TYR A 1 230 ? -20.402 6.084 43.279 1.00 18.38 230 TYR A N 1
ATOM 1661 C CA . TYR A 1 230 ? -20.085 5.237 44.423 1.00 21.59 230 TYR A CA 1
ATOM 1662 C C . TYR A 1 230 ? -19.549 6.070 45.584 1.00 23.01 230 TYR A C 1
ATOM 1663 O O . TYR A 1 230 ? -18.578 6.811 45.428 1.00 20.61 230 TYR A O 1
ATOM 1672 N N . ARG A 1 231 ? -20.178 5.941 46.748 1.00 26.34 231 ARG A N 1
ATOM 1673 C CA . ARG A 1 231 ? -19.734 6.672 47.930 1.00 32.92 231 ARG A CA 1
ATOM 1674 C C . ARG A 1 231 ? -18.680 5.886 48.703 1.00 33.08 231 ARG A C 1
ATOM 1675 O O . ARG A 1 231 ? -18.952 4.803 49.220 1.00 28.96 231 ARG A O 1
ATOM 1683 N N . VAL A 1 232 ? -17.473 6.436 48.773 1.00 37.51 232 VAL A N 1
ATOM 1684 C CA . VAL A 1 232 ? -16.396 5.805 49.523 1.00 43.12 232 VAL A CA 1
ATOM 1685 C C . VAL A 1 232 ? -16.659 5.961 51.017 1.00 42.34 232 VAL A C 1
ATOM 1686 O O . VAL A 1 232 ? -16.720 7.077 51.530 1.00 40.51 232 VAL A O 1
ATOM 1690 N N . GLU A 1 233 ? -16.819 4.841 51.713 1.00 41.88 233 GLU A N 1
ATOM 1691 C CA . GLU A 1 233 ? -17.106 4.869 53.143 1.00 44.30 233 GLU A CA 1
ATOM 1692 C C . GLU A 1 233 ? -16.026 4.140 53.923 1.00 45.20 233 GLU A C 1
ATOM 1693 O O . GLU A 1 233 ? -15.646 4.555 55.015 1.00 47.29 233 GLU A O 1
ATOM 1699 N N . ASP A 1 234 ? -15.536 3.049 53.349 1.00 46.21 234 ASP A N 1
ATOM 1700 C CA . ASP A 1 234 ? -14.545 2.215 54.007 1.00 45.23 234 ASP A CA 1
ATOM 1701 C C . ASP A 1 234 ? -13.400 1.908 53.052 1.00 46.27 234 ASP A C 1
ATOM 1702 O O . ASP A 1 234 ? -13.563 1.133 52.110 1.00 49.22 234 ASP A O 1
ATOM 1707 N N . GLY A 1 235 ? -12.248 2.526 53.299 1.00 42.26 235 GLY A N 1
ATOM 1708 C CA . GLY A 1 235 ? -11.076 2.360 52.455 1.00 39.31 235 GLY A CA 1
ATOM 1709 C C . GLY A 1 235 ? -10.668 0.920 52.206 1.00 43.32 235 GLY A C 1
ATOM 1710 O O . GLY A 1 235 ? -10.212 0.573 51.116 1.00 46.87 235 GLY A O 1
ATOM 1711 N N . GLU A 1 236 ? -10.832 0.082 53.222 1.00 43.46 236 GLU A N 1
ATOM 1712 C CA . GLU A 1 236 ? -10.453 -1.323 53.138 1.00 48.70 236 GLU A CA 1
ATOM 1713 C C . GLU A 1 236 ? -11.366 -2.102 52.194 1.00 46.21 236 GLU A C 1
ATOM 1714 O O . GLU A 1 236 ? -10.974 -3.135 51.652 1.00 46.90 236 GLU A O 1
ATOM 1720 N N . GLU A 1 237 ? -12.587 -1.609 52.009 1.00 41.79 237 GLU A N 1
ATOM 1721 C CA . GLU A 1 237 ? -13.560 -2.276 51.148 1.00 38.24 237 GLU A CA 1
ATOM 1722 C C . GLU A 1 237 ? -13.701 -1.591 49.792 1.00 35.29 237 GLU A C 1
ATOM 1723 O O . GLU A 1 237 ? -14.531 -1.989 48.976 1.00 36.16 237 GLU A O 1
ATOM 1729 N N . LEU A 1 238 ? -12.885 -0.568 49.557 1.00 32.48 238 LEU A N 1
ATOM 1730 C CA . LEU A 1 238 ? -12.983 0.245 48.348 1.00 36.44 238 LEU A CA 1
ATOM 1731 C C . LEU A 1 238 ? -12.800 -0.567 47.065 1.00 34.08 238 LEU A C 1
ATOM 1732 O O . LEU A 1 238 ? -13.666 -0.565 46.189 1.00 25.88 238 LEU A O 1
ATOM 1737 N N . GLU A 1 239 ? -11.670 -1.257 46.958 1.00 35.33 239 GLU A N 1
ATOM 1738 C CA . GLU A 1 239 ? -11.366 -2.026 45.758 1.00 37.94 239 GLU A CA 1
ATOM 1739 C C . GLU A 1 239 ? -12.344 -3.181 45.582 1.00 39.19 239 GLU A C 1
ATOM 1740 O O . GLU A 1 239 ? -12.789 -3.463 44.468 1.00 40.63 239 GLU A O 1
ATOM 1746 N N . SER A 1 240 ? -12.668 -3.847 46.687 1.00 35.01 240 SER A N 1
ATOM 1747 C CA . SER A 1 240 ? -13.596 -4.969 46.659 1.00 32.69 240 SER A CA 1
ATOM 1748 C C . SER A 1 240 ? -14.966 -4.532 46.152 1.00 29.73 240 SER A C 1
ATOM 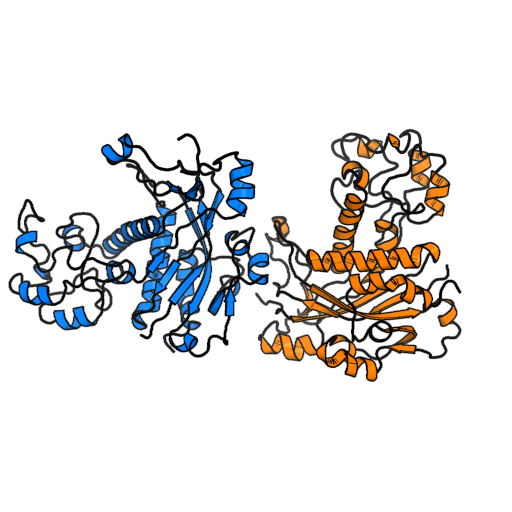1749 O O . SER A 1 240 ? -15.589 -5.233 45.353 1.00 30.40 240 SER A O 1
ATOM 1752 N N . ASP A 1 241 ? -15.421 -3.367 46.607 1.00 23.63 241 ASP A N 1
ATOM 1753 C CA . ASP A 1 241 ? -16.709 -2.829 46.183 1.00 27.78 241 ASP A CA 1
ATOM 1754 C C . ASP A 1 241 ? -16.724 -2.563 44.680 1.00 32.79 241 ASP A C 1
ATOM 1755 O O . ASP A 1 241 ? -17.690 -2.899 43.992 1.00 34.43 241 ASP A O 1
ATOM 1760 N N . LEU A 1 242 ? -15.647 -1.964 44.181 1.00 28.28 242 LEU A N 1
ATOM 1761 C CA . LEU A 1 242 ? -15.524 -1.659 42.761 1.00 27.64 242 LEU A CA 1
ATOM 1762 C C . LEU A 1 242 ? -15.571 -2.931 41.926 1.00 31.58 242 LEU A C 1
ATOM 1763 O O . LEU A 1 242 ? -16.208 -2.966 40.873 1.00 31.02 242 LEU A O 1
ATOM 1768 N N . LYS A 1 243 ? -14.893 -3.970 42.403 1.00 32.56 243 LYS A N 1
ATOM 1769 C CA . LYS A 1 243 ? -14.912 -5.271 41.745 1.00 29.99 243 LYS A CA 1
ATOM 1770 C C . LYS A 1 243 ? -16.325 -5.821 41.634 1.00 31.85 243 LYS A C 1
ATOM 1771 O O . LYS A 1 243 ? -16.737 -6.290 40.575 1.00 31.25 243 LYS A O 1
ATOM 1777 N N . TYR A 1 244 ? -17.064 -5.755 42.735 1.00 31.40 244 TYR A N 1
ATOM 1778 C CA . TYR A 1 244 ? -18.410 -6.309 42.781 1.00 29.12 244 TYR A CA 1
ATOM 1779 C C . TYR A 1 244 ? -19.410 -5.434 42.029 1.00 24.04 244 TYR A C 1
ATOM 1780 O O . TYR A 1 244 ? -20.331 -5.945 41.395 1.00 23.87 244 TYR A O 1
ATOM 1789 N N . LEU A 1 245 ? -19.219 -4.120 42.091 1.00 18.39 245 LEU A N 1
ATOM 1790 C CA . LEU A 1 245 ? -20.055 -3.197 41.333 1.00 20.28 245 LEU A CA 1
ATOM 1791 C C . LEU A 1 245 ? -19.900 -3.445 39.833 1.00 26.35 245 LEU A C 1
ATOM 1792 O O . LEU A 1 245 ? -20.890 -3.577 39.110 1.00 28.19 245 LEU A O 1
ATOM 1797 N N . MET A 1 246 ? -18.652 -3.504 39.375 1.00 19.21 246 MET A N 1
ATOM 1798 C CA . MET A 1 246 ? -18.355 -3.822 37.982 1.00 24.70 246 MET A CA 1
ATOM 1799 C C . MET A 1 246 ? -18.915 -5.189 37.610 1.00 26.00 246 MET A C 1
ATOM 1800 O O . MET A 1 246 ? -19.500 -5.358 36.539 1.00 26.71 246 MET A O 1
ATOM 1805 N N . SER A 1 247 ? -18.719 -6.161 38.498 1.00 21.52 247 SER A N 1
ATOM 1806 C CA . SER A 1 247 ? -19.210 -7.518 38.280 1.00 24.53 247 SER A CA 1
ATOM 1807 C C . SER A 1 247 ? -20.719 -7.549 38.082 1.00 24.32 247 SER A C 1
ATOM 1808 O O . SER A 1 247 ? -21.227 -8.298 37.246 1.00 22.38 247 SER A O 1
ATOM 1811 N N . SER A 1 248 ? -21.432 -6.725 38.845 1.00 19.29 248 SER A N 1
ATOM 1812 C CA . SER A 1 248 ? -22.884 -6.687 38.746 1.00 20.86 248 SER A CA 1
ATOM 1813 C C . SER A 1 248 ? -23.291 -6.135 37.379 1.00 22.20 248 SER A C 1
ATOM 1814 O O . SER A 1 248 ? -24.266 -6.592 36.783 1.00 22.19 248 SER A O 1
ATOM 1817 N N . LEU A 1 249 ? -22.521 -5.175 36.872 1.00 17.99 249 LEU A N 1
ATOM 1818 C CA . LEU A 1 249 ? -22.772 -4.614 35.546 1.00 21.97 249 LEU A CA 1
ATOM 1819 C C . LEU A 1 249 ? -22.480 -5.643 34.455 1.00 19.17 249 LEU A C 1
ATOM 1820 O O . LEU A 1 249 ? -23.184 -5.712 33.449 1.00 20.36 249 LEU A O 1
ATOM 1825 N N . LYS A 1 250 ? -21.433 -6.435 34.663 1.00 18.92 250 LYS A N 1
ATOM 1826 C CA . LYS A 1 250 ? -21.100 -7.539 33.767 1.00 21.42 250 LYS A CA 1
ATOM 1827 C C . LYS A 1 250 ? -22.249 -8.545 33.706 1.00 27.31 250 LYS A C 1
ATOM 1828 O O . LYS A 1 250 ? -22.574 -9.070 32.638 1.00 26.67 250 LYS A O 1
ATOM 1834 N N . LEU A 1 251 ? -22.859 -8.807 34.860 1.00 25.45 251 LEU A N 1
ATOM 1835 C CA . LEU A 1 251 ? -24.000 -9.712 34.947 1.00 22.98 251 LEU A CA 1
ATOM 1836 C C . LEU A 1 251 ? -25.208 -9.168 34.193 1.00 26.90 251 LEU A C 1
ATOM 1837 O O . LEU A 1 251 ? -25.939 -9.921 33.549 1.00 28.69 251 LEU A O 1
ATOM 1842 N N . VAL A 1 252 ? -25.422 -7.859 34.294 1.00 25.43 252 VAL A N 1
ATOM 1843 C CA . VAL A 1 252 ? -26.506 -7.201 33.573 1.00 24.81 252 VAL A CA 1
ATOM 1844 C C . VAL A 1 252 ? -26.272 -7.306 32.062 1.00 22.83 252 VAL A C 1
ATOM 1845 O O . VAL A 1 252 ? -27.214 -7.496 31.290 1.00 21.44 252 VAL A O 1
ATOM 1849 N N . GLU A 1 253 ? -25.015 -7.183 31.646 1.00 18.38 253 GLU A N 1
ATOM 1850 C CA . GLU A 1 253 ? -24.648 -7.382 30.243 1.00 20.57 253 GLU A CA 1
ATOM 1851 C C . GLU A 1 253 ? -24.998 -8.796 29.776 1.00 23.50 253 GLU A C 1
ATOM 1852 O O . GLU A 1 253 ? -25.595 -8.976 28.717 1.00 30.40 253 GLU A O 1
ATOM 1858 N N . ASP A 1 254 ? -24.636 -9.792 30.580 1.00 27.14 254 ASP A N 1
ATOM 1859 C CA . ASP A 1 254 ? -24.838 -11.194 30.216 1.00 32.34 254 ASP A CA 1
ATOM 1860 C C . ASP A 1 254 ? -26.299 -11.639 30.265 1.00 36.98 254 ASP A C 1
ATOM 1861 O O . ASP A 1 254 ? -26.700 -12.545 29.535 1.00 42.01 254 ASP A O 1
ATOM 1866 N N . GLN A 1 255 ? -27.092 -11.016 31.131 1.00 32.03 255 GLN A N 1
ATOM 1867 C CA . GLN A 1 255 ? -28.445 -11.505 31.378 1.00 28.96 255 GLN A CA 1
ATOM 1868 C C . GLN A 1 255 ? -29.546 -10.496 31.040 1.00 27.48 255 GLN A C 1
ATOM 1869 O O . GLN A 1 255 ? -30.728 -10.829 31.103 1.00 28.42 255 GLN A O 1
ATOM 1875 N N . GLY A 1 256 ? -29.166 -9.271 30.688 1.00 24.94 256 GLY A N 1
ATOM 1876 C CA . GLY A 1 256 ? -30.136 -8.267 30.274 1.00 22.82 256 GLY A CA 1
ATOM 1877 C C . GLY A 1 256 ? -30.555 -7.318 31.385 1.00 24.97 256 GLY A C 1
ATOM 1878 O O . GLY A 1 256 ? -30.578 -7.701 32.558 1.00 20.72 256 GLY A O 1
ATOM 1879 N N . ILE A 1 257 ? -30.894 -6.082 31.020 1.00 19.86 257 ILE A N 1
ATOM 1880 C CA . ILE A 1 257 ? -31.403 -5.109 31.987 1.00 25.14 257 ILE A CA 1
ATOM 1881 C C . ILE A 1 257 ? -32.796 -5.493 32.465 1.00 24.47 257 ILE A C 1
ATOM 1882 O O . ILE A 1 257 ? -33.266 -5.011 33.495 1.00 24.26 257 ILE A O 1
ATOM 1887 N N . GLY A 1 258 ? -33.453 -6.355 31.699 1.00 21.03 258 GLY A N 1
ATOM 1888 C CA . GLY A 1 258 ? -34.760 -6.864 32.058 1.00 15.65 258 GLY A CA 1
ATOM 1889 C C . GLY A 1 258 ? -34.807 -8.343 31.747 1.00 19.00 258 GLY A C 1
ATOM 1890 O O . GLY A 1 258 ? -33.778 -8.951 31.444 1.00 19.68 258 GLY A O 1
ATOM 1891 N N . HIS A 1 259 ? -35.998 -8.928 31.812 1.00 20.93 259 HIS A N 1
ATOM 1892 C CA . HIS A 1 259 ? -36.147 -10.347 31.523 1.00 23.52 259 HIS A CA 1
ATOM 1893 C C . HIS A 1 259 ? -37.591 -10.701 31.207 1.00 25.02 259 HIS A C 1
ATOM 1894 O O . HIS A 1 259 ? -38.524 -10.048 31.676 1.00 25.55 259 HIS A O 1
ATOM 1901 N N . SER A 1 260 ? -37.764 -11.734 30.393 1.00 25.11 260 SER A N 1
ATOM 1902 C CA . SER A 1 260 ? -39.064 -12.360 30.221 1.00 28.49 260 SER A CA 1
ATOM 1903 C C . SER A 1 260 ? -39.145 -13.535 31.185 1.00 29.22 260 SER A C 1
ATOM 1904 O O . SER A 1 260 ? -38.311 -13.662 32.080 1.00 28.23 260 SER A O 1
ATOM 1907 N N . THR A 1 261 ? -40.157 -14.379 31.023 1.00 34.89 261 THR A N 1
ATOM 1908 C CA . THR A 1 261 ? -40.254 -15.601 31.812 1.00 39.45 261 THR A CA 1
ATOM 1909 C C . THR A 1 261 ? -39.050 -16.517 31.575 1.00 47.66 261 THR A C 1
ATOM 1910 O O . THR A 1 261 ? -38.486 -17.075 32.518 1.00 47.07 261 THR A O 1
ATOM 1914 N N . SER A 1 262 ? -38.650 -16.646 30.312 1.00 53.37 262 SER A N 1
ATOM 1915 C CA . SER A 1 262 ? -37.691 -17.670 29.905 1.00 59.36 262 SER A CA 1
ATOM 1916 C C . SER A 1 262 ? -36.243 -17.182 29.871 1.00 60.60 262 SER A C 1
ATOM 1917 O O . SER A 1 262 ? -35.363 -17.788 30.481 1.00 63.70 262 SER A O 1
ATOM 1920 N N . ARG A 1 263 ? -35.997 -16.084 29.163 1.00 55.47 263 ARG A N 1
ATOM 1921 C CA . ARG A 1 263 ? -34.637 -15.584 29.000 1.00 49.39 263 ARG A CA 1
ATOM 1922 C C . ARG A 1 263 ? -34.543 -14.100 29.334 1.00 43.88 263 ARG A C 1
ATOM 1923 O O . ARG A 1 263 ? -35.548 -13.447 29.623 1.00 38.36 263 ARG A O 1
ATOM 1931 N N . GLY A 1 264 ? -33.322 -13.581 29.308 1.00 40.81 264 GLY A N 1
ATOM 1932 C CA . GLY A 1 264 ? -33.084 -12.173 29.550 1.00 37.01 264 GLY A CA 1
ATOM 1933 C C . GLY A 1 264 ? -33.707 -11.299 28.483 1.00 35.02 264 GLY A C 1
ATOM 1934 O O . GLY A 1 264 ? -34.042 -11.767 27.395 1.00 35.40 264 GLY A O 1
ATOM 1935 N N . TYR A 1 265 ? -33.858 -10.019 28.797 1.00 32.07 265 TYR A N 1
ATOM 1936 C CA . TYR A 1 265 ? -34.467 -9.076 27.872 1.00 28.72 265 TYR A CA 1
ATOM 1937 C C . TYR A 1 265 ? -33.739 -7.739 27.921 1.00 26.33 265 TYR A C 1
ATOM 1938 O O . TYR A 1 265 ? -33.499 -7.194 29.000 1.00 28.55 265 TYR A O 1
ATOM 1947 N N . GLY A 1 266 ? -33.384 -7.218 26.751 1.00 21.30 266 GLY A N 1
ATOM 1948 C CA . GLY A 1 266 ? -32.656 -5.965 26.669 1.00 21.60 266 GLY A CA 1
ATOM 1949 C C . GLY A 1 266 ? -31.165 -6.150 26.872 1.00 25.82 266 GLY A C 1
ATOM 1950 O O . GLY A 1 266 ? -30.639 -5.892 27.954 1.00 28.54 266 GLY A O 1
ATOM 1951 N N . ARG A 1 267 ? -30.481 -6.593 25.824 1.00 25.11 267 ARG A N 1
ATOM 1952 C CA . ARG A 1 267 ? -29.046 -6.836 25.894 1.00 26.30 267 ARG A CA 1
ATOM 1953 C C . ARG A 1 267 ? -28.304 -5.503 25.839 1.00 22.98 267 ARG A C 1
ATOM 1954 O O . ARG A 1 267 ? -28.603 -4.658 24.995 1.00 23.90 267 ARG A O 1
ATOM 1962 N N . VAL A 1 268 ? -27.345 -5.305 26.739 1.00 20.97 268 VAL A N 1
ATOM 1963 C CA . VAL A 1 268 ? -26.679 -4.008 26.837 1.00 21.38 268 VAL A CA 1
ATOM 1964 C C . VAL A 1 268 ? -25.173 -4.104 27.029 1.00 22.94 268 VAL A C 1
ATOM 1965 O O . VAL A 1 268 ? -24.644 -5.126 27.467 1.00 21.74 268 VAL A O 1
ATOM 1969 N N . GLU A 1 269 ? -24.494 -3.014 26.691 1.00 23.94 269 GLU A N 1
ATOM 1970 C CA . GLU A 1 269 ? -23.074 -2.855 26.957 1.00 26.57 269 GLU A CA 1
ATOM 1971 C C . GLU A 1 269 ? -22.886 -1.634 27.840 1.00 26.80 269 GLU A C 1
ATOM 1972 O O . GLU A 1 269 ? -23.449 -0.574 27.561 1.00 29.51 269 GLU A O 1
ATOM 1978 N N . PHE A 1 270 ? -22.098 -1.768 28.898 1.00 19.34 270 PHE A N 1
ATOM 1979 C CA . PHE A 1 270 ? -21.718 -0.603 29.685 1.00 22.93 270 PHE A CA 1
ATOM 1980 C C . PHE A 1 270 ? -20.358 -0.092 29.233 1.00 23.72 270 PHE A C 1
ATOM 1981 O O . PHE A 1 270 ? -19.321 -0.636 29.611 1.00 27.44 270 PHE A O 1
ATOM 1989 N N . ARG A 1 271 ? -20.367 0.968 28.434 1.00 20.27 271 ARG A N 1
ATOM 1990 C CA . ARG A 1 271 ? -19.130 1.529 27.913 1.00 18.33 271 ARG A CA 1
ATOM 1991 C C . ARG A 1 271 ? -18.664 2.623 28.860 1.00 23.22 271 ARG A C 1
ATOM 1992 O O . ARG A 1 271 ? -19.177 3.740 28.842 1.00 24.43 271 ARG A O 1
ATOM 2000 N N . ILE A 1 272 ? -17.695 2.283 29.700 1.00 23.49 272 ILE A N 1
ATOM 2001 C CA . ILE A 1 272 ? -17.269 3.163 30.777 1.00 22.83 272 ILE A CA 1
ATOM 2002 C C . ILE A 1 272 ? -15.954 3.838 30.415 1.00 20.97 272 ILE A C 1
ATOM 2003 O O . ILE A 1 272 ? -14.909 3.191 30.338 1.00 20.21 272 ILE A O 1
ATOM 2008 N N . ALA A 1 273 ? -16.017 5.145 30.190 1.00 22.44 273 ALA A N 1
ATOM 2009 C CA . ALA A 1 273 ? -14.876 5.893 29.680 1.00 20.49 273 ALA A CA 1
ATOM 2010 C C . ALA A 1 273 ? -13.906 6.311 30.781 1.00 25.52 273 ALA A C 1
ATOM 2011 O O . ALA A 1 273 ? -12.701 6.420 30.542 1.00 27.20 273 ALA A O 1
ATOM 2013 N N . ALA A 1 274 ? -14.419 6.530 31.987 1.00 23.76 274 ALA A N 1
ATOM 2014 C CA . ALA A 1 274 ? -13.575 7.027 33.066 1.00 22.55 274 ALA A CA 1
ATOM 2015 C C . ALA A 1 274 ? -14.141 6.775 34.458 1.00 28.59 274 ALA A C 1
ATOM 2016 O O . ALA A 1 274 ? -15.357 6.703 34.651 1.00 25.26 274 ALA A O 1
ATOM 2018 N N . LEU A 1 275 ? -13.236 6.632 35.423 1.00 31.26 275 LEU A N 1
ATOM 2019 C CA . LEU A 1 275 ? -13.592 6.658 36.838 1.00 30.70 275 LEU A CA 1
ATOM 2020 C C . LEU A 1 275 ? -13.146 7.990 37.429 1.00 29.21 275 LEU A C 1
ATOM 2021 O O . LEU A 1 275 ? -11.954 8.296 37.451 1.00 28.87 275 LEU A O 1
ATOM 2026 N N . CYS A 1 276 ? -14.101 8.770 37.924 1.00 27.81 276 CYS A N 1
ATOM 2027 C CA . CYS A 1 276 ? -13.814 10.123 38.384 1.00 25.66 276 CYS A CA 1
ATOM 2028 C C . CYS A 1 276 ? -13.956 10.252 39.896 1.00 31.12 276 CYS A C 1
ATOM 2029 O O . CYS A 1 276 ? -15.049 10.102 40.443 1.00 36.59 276 CYS A O 1
ATOM 2032 N N . ALA A 1 277 ? -12.843 10.535 40.565 1.00 34.35 277 ALA A N 1
ATOM 2033 C CA . ALA A 1 277 ? -12.790 10.493 42.023 1.00 32.67 277 ALA A CA 1
ATOM 2034 C C . ALA A 1 277 ? -12.695 11.876 42.667 1.00 33.27 277 ALA A C 1
ATOM 2035 O O . ALA A 1 277 ? -11.964 12.749 42.196 1.00 32.32 277 ALA A O 1
ATOM 2037 N N . ARG A 1 278 ? -13.451 12.065 43.744 1.00 36.21 278 ARG A N 1
ATOM 2038 C CA . ARG A 1 278 ? -13.332 13.256 44.579 1.00 37.24 278 ARG A CA 1
ATOM 2039 C C . ARG A 1 278 ? -13.312 12.866 46.053 1.00 39.50 278 ARG A C 1
ATOM 2040 O O . ARG A 1 278 ? -14.279 12.304 46.565 1.00 39.97 278 ARG A O 1
ATOM 2048 N N . SER A 1 279 ? -12.198 13.146 46.723 1.00 39.32 279 SER A N 1
ATOM 2049 C CA . SER A 1 279 ? -12.069 12.869 48.151 1.00 41.20 279 SER A CA 1
ATOM 2050 C C . SER A 1 279 ? -12.577 14.046 48.973 1.00 38.05 279 SER A C 1
ATOM 2051 O O . SER A 1 279 ? -12.665 15.166 48.469 1.00 35.27 279 SER A O 1
ATOM 2054 N N . THR A 1 280 ? -12.917 13.784 50.233 1.00 37.69 280 THR A N 1
ATOM 2055 C CA . THR A 1 280 ? -13.427 14.816 51.132 1.00 41.40 280 THR A CA 1
ATOM 2056 C C . THR A 1 280 ? -12.439 15.973 51.277 1.00 37.34 280 THR A C 1
ATOM 2057 O O . THR A 1 280 ? -12.824 17.142 51.223 1.00 37.52 280 THR A O 1
ATOM 2061 N N . GLY A 1 281 ? -11.165 15.631 51.448 1.00 35.87 281 GLY A N 1
ATOM 2062 C CA . GLY A 1 281 ? -10.096 16.609 51.541 1.00 44.11 281 GLY A CA 1
ATOM 2063 C C . GLY A 1 281 ? -10.019 17.562 50.362 1.00 51.50 281 GLY A C 1
ATOM 2064 O O . GLY A 1 281 ? -9.762 18.755 50.532 1.00 52.45 281 GLY A O 1
ATOM 2065 N N . TRP A 1 282 ? -10.228 17.024 49.164 1.00 50.57 282 TRP A N 1
ATOM 2066 C CA . TRP A 1 282 ? -10.126 17.791 47.925 1.00 49.80 282 TRP A CA 1
ATOM 2067 C C . TRP A 1 282 ? -11.077 18.987 47.898 1.00 48.94 282 TRP A C 1
ATOM 2068 O O . TRP A 1 282 ? -10.772 20.013 47.296 1.00 46.34 282 TRP A O 1
ATOM 2079 N N . TYR A 1 283 ? -12.228 18.852 48.551 1.00 54.98 283 TYR A N 1
ATOM 2080 C CA . TYR A 1 283 ? -13.212 19.934 48.623 1.00 64.61 283 TYR A CA 1
ATOM 2081 C C . TYR A 1 283 ? -12.653 21.199 49.284 1.00 71.84 283 TYR A C 1
ATOM 2082 O O . TYR A 1 283 ? -13.225 22.281 49.152 1.00 74.23 283 TYR A O 1
ATOM 2091 N N . LEU A 1 284 ? -11.535 21.055 49.990 1.00 73.34 284 LEU A N 1
ATOM 2092 C CA . LEU A 1 284 ? -10.876 22.180 50.645 1.00 73.10 284 LEU A CA 1
ATOM 2093 C C . LEU A 1 284 ? -10.027 22.940 49.633 1.00 79.49 284 LEU A C 1
ATOM 2094 O O . LEU A 1 284 ? -9.842 24.152 49.745 1.00 82.20 284 LEU A O 1
ATOM 2099 N N . ASP A 1 285 ? -9.510 22.217 48.645 1.00 81.62 285 ASP A N 1
ATOM 2100 C CA . ASP A 1 285 ? -8.746 22.834 47.569 1.00 85.13 285 ASP A CA 1
ATOM 2101 C C . ASP A 1 285 ? -9.174 22.257 46.221 1.00 86.15 285 ASP A C 1
ATOM 2102 O O . ASP A 1 285 ? -8.482 21.413 45.650 1.00 87.26 285 ASP A O 1
ATOM 2107 N N . PRO A 1 286 ? -10.331 22.720 45.715 1.00 86.02 286 PRO A N 1
ATOM 2108 C CA . PRO A 1 286 ? -10.973 22.259 44.476 1.00 87.05 286 PRO A CA 1
ATOM 2109 C C . PRO A 1 286 ? -10.103 22.514 43.252 1.00 89.60 286 PRO A C 1
ATOM 2110 O O . PRO A 1 286 ? -10.198 21.784 42.265 1.00 89.11 286 PRO A O 1
ATOM 2114 N N . GLY A 1 287 ? -9.269 23.547 43.325 1.00 90.64 287 GLY A N 1
ATOM 2115 C CA . GLY A 1 287 ? -8.506 24.003 42.180 1.00 90.43 287 GLY A CA 1
ATOM 2116 C C . GLY A 1 287 ? -7.529 22.970 41.657 1.00 91.66 287 GLY A C 1
ATOM 2117 O O . GLY A 1 287 ? -7.144 23.027 40.490 1.00 90.93 287 GLY A O 1
ATOM 2118 N N . ALA A 1 288 ? -7.118 22.030 42.504 1.00 92.55 288 ALA A N 1
ATOM 2119 C CA . ALA A 1 288 ? -6.269 20.939 42.036 1.00 91.50 288 ALA A CA 1
ATOM 2120 C C . ALA A 1 288 ? -7.120 19.962 41.232 1.00 87.93 288 ALA A C 1
ATOM 2121 O O . ALA A 1 288 ? -7.262 18.793 41.590 1.00 87.90 288 ALA A O 1
ATOM 2123 N N . GLY A 1 289 ? -7.673 20.458 40.131 1.00 82.66 289 GLY A N 1
ATOM 2124 C CA . GLY A 1 289 ? -8.724 19.763 39.420 1.00 74.83 289 GLY A CA 1
ATOM 2125 C C . GLY A 1 289 ? -8.371 19.100 38.110 1.00 67.96 289 GLY A C 1
ATOM 2126 O O . GLY A 1 289 ? -7.674 19.672 37.274 1.00 69.05 289 GLY A O 1
ATOM 2127 N N . GLU A 1 290 ? -8.854 17.877 37.939 1.00 59.63 290 GLU A N 1
ATOM 2128 C CA . GLU A 1 290 ? -8.814 17.213 36.648 1.00 51.12 290 GLU A CA 1
ATOM 2129 C C . GLU A 1 290 ? -10.236 17.242 36.107 1.00 44.41 290 GLU A C 1
ATOM 2130 O O . GLU A 1 290 ? -11.164 16.807 36.786 1.00 45.01 290 GLU A O 1
ATOM 2136 N N . GLY A 1 291 ? -10.415 17.767 34.901 1.00 38.01 291 GLY A N 1
ATOM 2137 C CA . GLY A 1 291 ? -11.745 17.859 34.331 1.00 30.33 291 GLY A CA 1
ATOM 2138 C C . GLY A 1 291 ? -12.106 16.679 33.450 1.00 33.34 291 GLY A C 1
ATOM 2139 O O . GLY A 1 291 ? -11.239 16.056 32.834 1.00 30.69 291 GLY A O 1
ATOM 2140 N N . PHE A 1 292 ? -13.400 16.373 33.400 1.00 33.67 292 PHE A N 1
ATOM 2141 C CA . PHE A 1 292 ? -13.916 15.318 32.540 1.00 31.85 292 PHE A CA 1
ATOM 2142 C C . PHE A 1 292 ? -15.417 15.481 32.330 1.00 30.64 292 PHE A C 1
ATOM 2143 O O . PHE A 1 292 ? -16.154 15.744 33.282 1.00 27.83 292 PHE A O 1
ATOM 2151 N N . PRO A 1 293 ? -15.875 15.323 31.078 1.00 25.81 293 PRO A N 1
ATOM 2152 C CA . PRO A 1 293 ? -15.005 15.116 29.918 1.00 26.66 293 PRO A CA 1
ATOM 2153 C C . PRO A 1 293 ? -14.524 16.431 29.309 1.00 30.37 293 PRO A C 1
ATOM 2154 O O . PRO A 1 293 ? -15.315 17.359 29.135 1.00 35.66 293 PRO A O 1
ATOM 2158 N N . GLU A 1 294 ? -13.233 16.513 29.008 1.00 26.45 294 GLU A N 1
ATOM 2159 C CA . GLU A 1 294 ? -12.694 17.667 28.300 1.00 28.39 294 GLU A CA 1
ATOM 2160 C C . GLU A 1 294 ? -12.832 17.461 26.794 1.00 31.10 294 GLU A C 1
ATOM 2161 O O . GLU A 1 294 ? -13.239 16.386 26.349 1.00 28.19 294 GLU A O 1
ATOM 2167 N N . GLU A 1 295 ? -12.519 18.496 26.019 1.00 35.19 295 GLU A N 1
ATOM 2168 C CA . GLU A 1 295 ? -12.629 18.429 24.564 1.00 35.95 295 GLU A CA 1
ATOM 2169 C C . GLU A 1 295 ? -11.835 17.256 24.002 1.00 30.86 295 GLU A C 1
ATOM 2170 O O . GLU A 1 295 ? -12.287 16.568 23.086 1.00 29.98 295 GLU A O 1
ATOM 2176 N N . GLU A 1 296 ? -10.644 17.043 24.551 1.00 27.78 296 G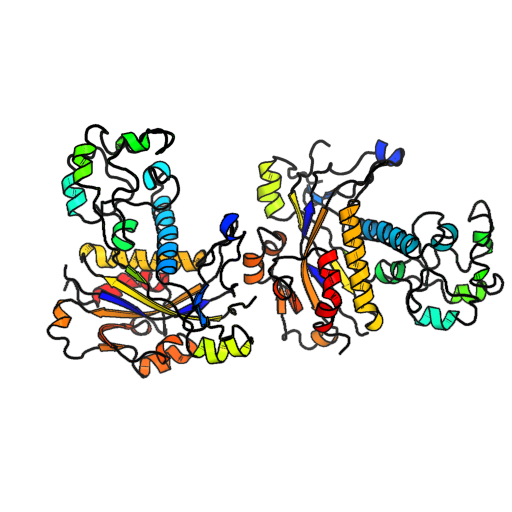LU A N 1
ATOM 2177 C CA . GLU A 1 296 ? -9.796 15.930 24.144 1.00 27.50 296 GLU A CA 1
ATOM 2178 C C . GLU A 1 296 ? -10.508 14.588 24.332 1.00 31.82 296 GLU A C 1
ATOM 2179 O O . GLU A 1 296 ? -10.430 13.717 23.468 1.00 31.12 296 GLU A O 1
ATOM 2185 N N . ASP A 1 297 ? -11.201 14.432 25.460 1.00 30.04 297 ASP A N 1
ATOM 2186 C CA . ASP A 1 297 ? -11.942 13.205 25.755 1.00 24.10 297 ASP A CA 1
ATOM 2187 C C . ASP A 1 297 ? -13.039 12.951 24.726 1.00 24.92 297 ASP A C 1
ATOM 2188 O O . ASP A 1 297 ? -13.308 11.806 24.361 1.00 25.93 297 ASP A O 1
ATOM 2193 N N . LYS A 1 298 ? -13.680 14.025 24.277 1.00 27.54 298 LYS A N 1
ATOM 2194 C CA . LYS A 1 298 ? -14.775 13.931 23.314 1.00 28.73 298 LYS A CA 1
ATOM 2195 C C . LYS A 1 298 ? -14.275 13.499 21.937 1.00 31.77 298 LYS A C 1
ATOM 2196 O O . LYS A 1 298 ? -14.893 12.661 21.280 1.00 35.29 298 LYS A O 1
ATOM 2202 N N . ASP A 1 299 ? -13.162 14.083 21.501 1.00 31.69 299 ASP A N 1
ATOM 2203 C CA . ASP A 1 299 ? -12.536 13.700 20.237 1.00 33.73 299 ASP A CA 1
ATOM 2204 C C . ASP A 1 299 ? -12.067 12.248 20.281 1.00 38.00 299 ASP A C 1
ATOM 2205 O O . ASP A 1 299 ? -12.207 11.510 19.307 1.00 42.92 299 ASP A O 1
ATOM 2210 N N . GLU A 1 300 ? -11.494 11.854 21.414 1.00 34.19 300 GLU A N 1
ATOM 2211 C CA . GLU A 1 300 ? -11.022 10.486 21.616 1.00 36.58 300 GLU A CA 1
ATOM 2212 C C . GLU A 1 300 ? -12.150 9.454 21.653 1.00 38.74 300 GLU A C 1
ATOM 2213 O O . GLU A 1 300 ? -11.952 8.308 21.254 1.00 41.05 300 GLU A O 1
ATOM 2219 N N . ALA A 1 301 ? -13.332 9.859 22.114 1.00 42.82 301 ALA A N 1
ATOM 2220 C CA . ALA A 1 301 ? -14.415 8.907 22.368 1.00 53.56 301 ALA A CA 1
ATOM 2221 C C . ALA A 1 301 ? -15.372 8.756 21.192 1.00 65.10 301 ALA A C 1
ATOM 2222 O O . ALA A 1 301 ? -15.140 7.910 20.326 1.00 74.24 301 ALA A O 1
ATOM 2224 N N . ALA A 1 302 ? -16.461 9.527 21.203 1.00 66.16 302 ALA A N 1
ATOM 2225 C CA . ALA A 1 302 ? -17.472 9.489 20.141 1.00 67.29 302 ALA A CA 1
ATOM 2226 C C . ALA A 1 302 ? -16.777 9.411 18.789 1.00 64.04 302 ALA A C 1
ATOM 2227 O O . ALA A 1 302 ? -15.992 10.298 18.454 1.00 65.72 302 ALA A O 1
ATOM 2229 N N . ASP A 1 303 ? -17.059 8.377 17.998 1.00 60.20 303 ASP A N 1
ATOM 2230 C CA . ASP A 1 303 ? -18.311 7.614 18.004 1.00 60.04 303 ASP A CA 1
ATOM 2231 C C . ASP A 1 303 ? -18.462 6.481 19.032 1.00 51.18 303 ASP A C 1
ATOM 2232 O O . ASP A 1 303 ? -19.492 5.805 19.046 1.00 48.83 303 ASP A O 1
ATOM 2237 N N . GLU A 1 304 ? -17.468 6.265 19.888 1.00 42.54 304 GLU A N 1
ATOM 2238 C CA . GLU A 1 304 ? -17.495 5.102 20.777 1.00 39.16 304 GLU A CA 1
ATOM 2239 C C . GLU A 1 304 ? -18.264 5.377 22.071 1.00 39.87 304 GLU A C 1
ATOM 2240 O O . GLU A 1 304 ? -18.978 4.501 22.561 1.00 42.85 304 GLU A O 1
ATOM 2246 N N . VAL A 1 305 ? -18.129 6.577 22.626 1.00 31.05 305 VAL A N 1
ATOM 2247 C CA . VAL A 1 305 ? -18.889 6.939 23.819 1.00 28.32 305 VAL A CA 1
ATOM 2248 C C . VAL A 1 305 ? -19.566 8.282 23.564 1.00 26.62 305 VAL A C 1
ATOM 2249 O O . VAL A 1 305 ? -19.030 9.336 23.901 1.00 25.03 305 VAL A O 1
ATOM 2253 N N . THR A 1 306 ? -20.762 8.227 22.984 1.00 27.34 306 THR A N 1
ATOM 2254 C CA . THR A 1 306 ? -21.438 9.418 22.476 1.00 29.87 306 THR A CA 1
ATOM 2255 C C . THR A 1 306 ? -21.920 10.367 23.568 1.00 31.69 306 THR A C 1
ATOM 2256 O O . THR A 1 306 ? -22.122 11.556 23.317 1.00 31.35 306 THR A O 1
ATOM 2260 N N . TYR A 1 307 ? -22.100 9.838 24.775 1.00 24.53 307 TYR A N 1
ATOM 2261 C CA . TYR A 1 307 ? -22.619 10.620 25.892 1.00 22.60 307 TYR A CA 1
ATOM 2262 C C . TYR A 1 307 ? -21.690 11.767 26.259 1.00 28.03 307 TYR A C 1
ATOM 2263 O O . TYR A 1 307 ? -22.140 12.810 26.737 1.00 29.82 307 TYR A O 1
ATOM 2272 N N . LEU A 1 308 ? -20.395 11.569 26.030 1.00 26.10 308 LEU A N 1
ATOM 2273 C CA . LEU A 1 308 ? -19.392 12.548 26.433 1.00 25.39 308 LEU A CA 1
ATOM 2274 C C . LEU A 1 308 ? -19.569 13.888 25.722 1.00 25.77 308 LEU A C 1
ATOM 2275 O O . LEU A 1 308 ? -19.258 14.936 26.286 1.00 30.83 308 LEU A O 1
ATOM 2280 N N . SER A 1 309 ? -20.082 13.856 24.496 1.00 23.21 309 SER A N 1
ATOM 2281 C CA . SER A 1 309 ? -20.276 15.084 23.727 1.00 28.85 309 SER A CA 1
ATOM 2282 C C . SER A 1 309 ? -21.431 15.929 24.259 1.00 26.58 309 SER A C 1
ATOM 2283 O O . SER A 1 309 ? -21.527 17.117 23.955 1.00 31.44 309 SER A O 1
ATOM 2286 N N . ASP A 1 310 ? -22.299 15.319 25.059 1.00 27.63 310 ASP A N 1
ATOM 2287 C CA . ASP A 1 310 ? -23.449 16.024 25.619 1.00 30.73 310 ASP A CA 1
ATOM 2288 C C . ASP A 1 310 ? -23.117 16.687 26.950 1.00 35.67 310 ASP A C 1
ATOM 2289 O O . ASP A 1 310 ? -23.934 17.422 27.503 1.00 42.86 310 ASP A O 1
ATOM 2294 N N . LEU A 1 311 ? -21.928 16.384 27.446 1.00 34.19 311 LEU A N 1
ATOM 2295 C CA . LEU A 1 311 ? -21.496 16.804 28.762 1.00 35.71 311 LEU A CA 1
ATOM 2296 C C . LEU A 1 311 ? -20.559 17.993 28.740 1.00 37.06 311 LEU A C 1
ATOM 2297 O O . LEU A 1 311 ? -19.672 18.093 27.913 1.00 33.36 311 LEU A O 1
ATOM 2302 N N . GLU A 1 312 ? -20.772 18.886 29.688 1.00 42.63 312 GLU A N 1
ATOM 2303 C CA . GLU A 1 312 ? -19.810 19.909 30.021 1.00 45.64 312 GLU A CA 1
ATOM 2304 C C . GLU A 1 312 ? -18.856 19.266 31.019 1.00 38.90 312 GLU A C 1
ATOM 2305 O O . GLU A 1 312 ? -19.222 18.334 31.716 1.00 37.93 312 GLU A O 1
ATOM 2311 N N . ALA A 1 313 ? -17.625 19.735 31.070 1.00 34.69 313 ALA A N 1
ATOM 2312 C CA . ALA A 1 313 ? -16.642 19.114 31.940 1.00 34.74 313 ALA A CA 1
ATOM 2313 C C . ALA A 1 313 ? -16.915 19.379 33.415 1.00 35.81 313 ALA A C 1
ATOM 2314 O O . ALA A 1 313 ? -17.377 20.442 33.791 1.00 34.99 313 ALA A O 1
ATOM 2316 N N . GLU A 1 314 ? -16.629 18.391 34.246 1.00 36.65 314 GLU A N 1
ATOM 2317 C CA . GLU A 1 314 ? -16.745 18.558 35.687 1.00 41.92 314 GLU A CA 1
ATOM 2318 C C . GLU A 1 314 ? -15.409 18.392 36.364 1.00 40.90 314 GLU A C 1
ATOM 2319 O O . GLU A 1 314 ? -14.517 17.687 35.881 1.00 39.21 314 GLU A O 1
ATOM 2325 N N . ARG A 1 315 ? -15.293 19.058 37.503 1.00 42.66 315 ARG A N 1
ATOM 2326 C CA . ARG A 1 315 ? -14.063 19.068 38.260 1.00 45.04 315 ARG A CA 1
ATOM 2327 C C . ARG A 1 315 ? -13.976 17.900 39.229 1.00 44.02 315 ARG A C 1
ATOM 2328 O O . ARG A 1 315 ? -14.879 17.662 40.032 1.00 45.71 315 ARG A O 1
ATOM 2336 N N . TYR A 1 316 ? -12.871 17.168 39.136 1.00 38.67 316 TYR A N 1
ATOM 2337 C CA . TYR A 1 316 ? -12.599 16.070 40.048 1.00 35.82 316 TYR A CA 1
ATOM 2338 C C . TYR A 1 316 ? -11.195 16.202 40.617 1.00 40.84 316 TYR A C 1
ATOM 2339 O O . TYR A 1 316 ? -10.414 17.045 40.173 1.00 45.76 316 TYR A O 1
ATOM 2348 N N . GLU A 1 317 ? -10.872 15.367 41.597 1.00 41.36 317 GLU A N 1
ATOM 2349 C CA . GLU A 1 317 ? -9.526 15.345 42.146 1.00 39.39 317 GLU A CA 1
ATOM 2350 C C . GLU A 1 317 ? -8.616 14.543 41.231 1.00 39.09 317 GLU A C 1
ATOM 2351 O O . GLU A 1 317 ? -7.539 14.999 40.849 1.00 44.03 317 GLU A O 1
ATOM 2357 N N . ILE A 1 318 ? -9.065 13.345 40.877 1.00 39.52 318 ILE A N 1
ATOM 2358 C CA . ILE A 1 318 ? -8.314 12.463 39.996 1.00 39.74 318 ILE A CA 1
ATOM 2359 C C . ILE A 1 318 ? -9.260 11.779 39.017 1.00 38.74 318 ILE A C 1
ATOM 2360 O O . ILE A 1 318 ? -10.293 11.241 39.413 1.00 40.38 318 ILE A O 1
ATOM 2365 N N . VAL A 1 319 ? -8.905 11.813 37.737 1.00 36.45 319 VAL A N 1
ATOM 2366 C CA . VAL A 1 319 ? -9.692 11.155 36.702 1.00 29.48 319 VAL A CA 1
ATOM 2367 C C . VAL A 1 319 ? -8.917 9.987 36.106 1.00 32.28 319 VAL A C 1
ATOM 2368 O O . VAL A 1 319 ? -7.839 10.174 35.540 1.00 38.72 319 VAL A O 1
ATOM 2372 N N . ILE A 1 320 ? -9.459 8.782 36.248 1.00 27.25 320 ILE A N 1
ATOM 2373 C CA . ILE A 1 320 ? -8.849 7.601 35.648 1.00 23.47 320 ILE A CA 1
ATOM 2374 C C . ILE A 1 320 ? -9.558 7.262 34.343 1.00 30.05 320 ILE A C 1
ATOM 2375 O O . ILE A 1 320 ? -10.701 6.805 34.350 1.00 32.98 320 ILE A O 1
ATOM 2380 N N . ARG A 1 321 ? -8.873 7.476 33.225 1.00 25.09 321 ARG A N 1
ATOM 2381 C CA . ARG A 1 321 ? -9.453 7.231 31.912 1.00 22.68 321 ARG A CA 1
ATOM 2382 C C . ARG A 1 321 ? -9.094 5.842 31.416 1.00 25.09 321 ARG A C 1
ATOM 2383 O O . ARG A 1 321 ? -8.048 5.299 31.774 1.00 29.42 321 ARG A O 1
ATOM 2391 N N . ALA A 1 322 ? -9.974 5.261 30.609 1.00 23.48 322 ALA A N 1
ATOM 2392 C CA . ALA A 1 322 ? -9.670 4.013 29.921 1.00 30.88 322 ALA A CA 1
ATOM 2393 C C . ALA A 1 322 ? -8.419 4.225 29.079 1.00 39.35 322 ALA A C 1
ATOM 2394 O O . ALA A 1 322 ? -7.573 3.338 28.950 1.00 37.60 322 ALA A O 1
ATOM 2396 N N . ARG A 1 323 ? -8.331 5.422 28.506 1.00 46.08 323 ARG A N 1
ATOM 2397 C CA . ARG A 1 323 ? -7.210 5.848 27.679 1.00 49.45 323 ARG A CA 1
ATOM 2398 C C . ARG A 1 323 ? -5.881 5.836 28.445 1.00 48.03 323 ARG A C 1
ATOM 2399 O O . ARG A 1 323 ? -4.818 5.648 27.854 1.00 49.47 323 ARG A O 1
ATOM 2407 N N . ASP A 1 324 ? -5.950 6.003 29.763 1.00 45.12 324 ASP A N 1
ATOM 2408 C CA . ASP A 1 324 ? -4.759 5.927 30.610 1.00 44.51 324 ASP A CA 1
ATOM 2409 C C . ASP A 1 324 ? -4.274 4.493 30.805 1.00 43.69 324 ASP A C 1
ATOM 2410 O O . ASP A 1 324 ? -3.091 4.261 31.049 1.00 46.07 324 ASP A O 1
ATOM 2415 N N . LEU A 1 325 ? -5.192 3.537 30.715 1.00 41.87 325 LEU A N 1
ATOM 2416 C CA . LEU A 1 325 ? -4.865 2.145 31.004 1.00 46.52 325 LEU A CA 1
ATOM 2417 C C . LEU A 1 325 ? -4.678 1.297 29.754 1.00 48.93 325 LEU A C 1
ATOM 2418 O O . LEU A 1 325 ? -4.058 0.235 29.803 1.00 49.77 325 LEU A O 1
ATOM 2423 N N . GLU A 1 326 ? -5.192 1.778 28.630 1.00 52.02 326 GLU A N 1
ATOM 2424 C CA . GLU A 1 326 ? -5.285 0.954 27.434 1.00 49.56 326 GLU A CA 1
ATOM 2425 C C . GLU A 1 326 ? -5.541 1.825 26.213 1.00 43.52 326 GLU A C 1
ATOM 2426 O O . GLU A 1 326 ? -5.978 2.969 26.339 1.00 43.04 326 GLU A O 1
ATOM 2432 N N . ASP A 1 327 ? -5.273 1.283 25.030 1.00 41.75 327 ASP A N 1
ATOM 2433 C CA . ASP A 1 327 ? -5.491 2.022 23.794 1.00 46.62 327 ASP A CA 1
ATOM 2434 C C . ASP A 1 327 ? -6.967 1.917 23.422 1.00 44.10 327 ASP A C 1
ATOM 2435 O O . ASP A 1 327 ? -7.328 1.322 22.405 1.00 45.48 327 ASP A O 1
ATOM 2440 N N . ARG A 1 328 ? -7.814 2.501 24.265 1.00 38.94 328 ARG A N 1
ATOM 2441 C CA . ARG A 1 328 ? -9.266 2.385 24.145 1.00 32.76 328 ARG A CA 1
ATOM 2442 C C . ARG A 1 328 ? -9.952 3.658 24.617 1.00 30.52 328 ARG A C 1
ATOM 2443 O O . ARG A 1 328 ? -9.434 4.368 25.479 1.00 35.91 328 ARG A O 1
ATOM 2451 N N . ALA A 1 329 ? -11.131 3.932 24.070 1.00 26.98 329 ALA A N 1
ATOM 2452 C CA . ALA A 1 329 ? -11.909 5.090 24.488 1.00 27.77 329 ALA A CA 1
ATOM 2453 C C . ALA A 1 329 ? -12.722 4.746 25.734 1.00 30.37 329 ALA A C 1
ATOM 2454 O O . ALA A 1 329 ? -13.086 5.625 26.515 1.00 31.17 329 ALA A O 1
ATOM 2456 N N . TYR A 1 330 ? -12.984 3.455 25.913 1.00 26.01 330 TYR A N 1
ATOM 2457 C CA . TYR A 1 330 ? -13.756 2.962 27.046 1.00 26.83 330 TYR A CA 1
ATOM 2458 C C . TYR A 1 330 ? -13.308 1.553 27.416 1.00 31.93 330 TYR A C 1
ATOM 2459 O O . TYR A 1 330 ? -12.725 0.846 26.597 1.00 30.78 330 TYR A O 1
ATOM 2468 N N . LEU A 1 331 ? -13.585 1.143 28.650 1.00 34.38 331 LEU A N 1
ATOM 2469 C CA . LEU A 1 331 ? -13.410 -0.252 29.034 1.00 31.60 331 LEU A CA 1
ATOM 2470 C C . LEU A 1 331 ? -14.744 -0.822 29.495 1.00 29.39 331 LEU A C 1
ATOM 2471 O O . LEU A 1 331 ? -15.561 -0.119 30.089 1.00 31.15 331 LEU A O 1
ATOM 2476 N N . ARG A 1 332 ? -14.964 -2.098 29.206 1.00 26.48 332 ARG A N 1
ATOM 2477 C CA . ARG A 1 332 ? -16.161 -2.787 29.660 1.00 26.50 332 ARG A CA 1
ATOM 2478 C C . ARG A 1 332 ? -15.975 -3.152 31.135 1.00 28.15 332 ARG A C 1
ATOM 2479 O O . ARG A 1 332 ? -14.839 -3.193 31.611 1.00 25.06 332 ARG A O 1
ATOM 2487 N N . PRO A 1 333 ? -17.082 -3.395 31.866 1.00 32.18 333 PRO A N 1
ATOM 2488 C CA . PRO A 1 333 ? -17.022 -3.710 33.301 1.00 32.88 333 PRO A CA 1
ATOM 2489 C C . PRO A 1 333 ? -15.969 -4.758 33.662 1.00 31.24 333 PRO A C 1
ATOM 2490 O O . PRO A 1 333 ? -15.187 -4.545 34.588 1.00 28.10 333 PRO A O 1
ATOM 2494 N N . GLU A 1 334 ? -15.942 -5.860 32.921 1.00 30.91 334 GLU A N 1
ATOM 2495 C CA . GLU A 1 334 ? -15.015 -6.952 33.199 1.00 36.83 334 GLU A CA 1
ATOM 2496 C C . GLU A 1 334 ? -13.565 -6.531 32.954 1.00 36.61 334 GLU A C 1
ATOM 2497 O O . GLU A 1 334 ? -12.642 -7.039 33.593 1.00 35.59 334 GLU A O 1
ATOM 2503 N N . GLU A 1 335 ? -13.368 -5.585 32.043 1.00 32.86 335 GLU A N 1
ATOM 2504 C CA . GLU A 1 335 ? -12.031 -5.079 31.756 1.00 33.89 335 GLU A CA 1
ATOM 2505 C C . GLU A 1 335 ? -11.530 -4.163 32.870 1.00 30.36 335 GLU A C 1
ATOM 2506 O O . GLU A 1 335 ? -10.345 -4.171 33.204 1.00 30.90 335 GLU A O 1
ATOM 2512 N N . TRP A 1 336 ? -12.434 -3.377 33.444 1.00 26.67 336 TRP A N 1
ATOM 2513 C CA . TRP A 1 336 ? -12.097 -2.549 34.598 1.00 30.99 336 TRP A CA 1
ATOM 2514 C C . TRP A 1 336 ? -11.687 -3.403 35.794 1.00 29.92 336 TRP A C 1
ATOM 2515 O O . TRP A 1 336 ? -10.780 -3.037 36.542 1.00 26.22 336 TRP A O 1
ATOM 2526 N N . VAL A 1 337 ? -12.367 -4.532 35.973 1.00 29.36 337 VAL A N 1
ATOM 2527 C CA . VAL A 1 337 ? -12.057 -5.454 37.060 1.00 33.55 337 VAL A CA 1
ATOM 2528 C C . VAL A 1 337 ? -10.612 -5.930 36.975 1.00 35.71 337 VAL A C 1
ATOM 2529 O O . VAL A 1 337 ? -9.863 -5.856 37.949 1.00 35.63 337 VAL A O 1
ATOM 2533 N N . GLU A 1 338 ? -10.227 -6.394 35.790 1.00 37.02 338 GLU A N 1
ATOM 2534 C CA . GLU A 1 338 ? -8.899 -6.949 35.554 1.00 40.09 338 GLU A CA 1
ATOM 2535 C C . GLU A 1 338 ? -7.779 -5.953 35.844 1.00 40.35 338 GLU A C 1
ATOM 2536 O O . GLU A 1 338 ? -6.639 -6.346 36.083 1.00 43.01 338 GLU A O 1
ATOM 2542 N N . ARG A 1 339 ? -8.108 -4.666 35.829 1.00 40.83 339 ARG A N 1
ATOM 2543 C CA . ARG A 1 339 ? -7.110 -3.619 36.016 1.00 40.59 339 ARG A CA 1
ATOM 2544 C C . ARG A 1 339 ? -7.351 -2.810 37.290 1.00 37.73 339 ARG A C 1
ATOM 2545 O O . ARG A 1 339 ? -6.902 -1.670 37.398 1.00 34.99 339 ARG A O 1
ATOM 2553 N N . LEU A 1 340 ? -8.046 -3.401 38.257 1.00 36.96 340 LEU A N 1
ATOM 2554 C CA . LEU A 1 340 ? -8.468 -2.657 39.441 1.00 42.16 340 LEU A CA 1
ATOM 2555 C C . LEU A 1 340 ? -7.324 -2.363 40.405 1.00 45.94 340 LEU A C 1
ATOM 2556 O O . LEU A 1 340 ? -7.319 -1.321 41.061 1.00 48.10 340 LEU A O 1
ATOM 2561 N N . ASP A 1 341 ? -6.369 -3.283 40.499 1.00 45.76 341 ASP A N 1
ATOM 2562 C CA . ASP A 1 341 ? -5.160 -3.050 41.282 1.00 47.34 341 ASP A CA 1
ATOM 2563 C C . ASP A 1 341 ? -4.485 -1.790 40.771 1.00 46.08 341 ASP A C 1
ATOM 2564 O O . ASP A 1 341 ? -4.127 -0.893 41.535 1.00 47.32 341 ASP A O 1
ATOM 2569 N N . GLU A 1 342 ? -4.325 -1.748 39.455 1.00 46.18 342 GLU A N 1
ATOM 2570 C CA . GLU A 1 342 ? -3.738 -0.620 38.754 1.00 47.28 342 GLU A CA 1
ATOM 2571 C C . GLU A 1 342 ? -4.530 0.667 39.002 1.00 44.43 342 GLU A C 1
ATOM 2572 O O . GLU A 1 342 ? -3.953 1.716 39.286 1.00 43.58 342 GLU A O 1
ATOM 2578 N N . VAL A 1 343 ? -5.854 0.574 38.903 1.00 44.36 343 VAL A N 1
ATOM 2579 C CA . VAL A 1 343 ? -6.738 1.725 39.095 1.00 41.79 343 VAL A CA 1
ATOM 2580 C C . VAL A 1 343 ? -6.698 2.291 40.516 1.00 40.83 343 VAL A C 1
ATOM 2581 O O . VAL A 1 343 ? -6.471 3.485 40.710 1.00 40.81 343 VAL A O 1
ATOM 2585 N N . VAL A 1 344 ? -6.927 1.429 41.504 1.00 36.81 344 VAL A N 1
ATOM 2586 C CA . VAL A 1 344 ? -7.003 1.848 42.902 1.00 40.82 344 VAL A CA 1
ATOM 2587 C C . VAL A 1 344 ? -5.685 2.472 43.370 1.00 42.89 344 VAL A C 1
ATOM 2588 O O . VAL A 1 344 ? -5.675 3.379 44.206 1.00 39.85 344 VAL A O 1
ATOM 2592 N N . GLY A 1 345 ? -4.578 1.996 42.807 1.00 44.72 345 GLY A N 1
ATOM 2593 C CA . GLY A 1 345 ? -3.267 2.553 43.091 1.00 45.19 345 GLY A CA 1
ATOM 2594 C C . GLY A 1 345 ? -3.165 4.037 42.786 1.00 51.22 345 GLY A C 1
ATOM 2595 O O . GLY A 1 345 ? -2.382 4.752 43.411 1.00 58.88 345 GLY A O 1
ATOM 2596 N N . GLU A 1 346 ? -3.955 4.501 41.822 1.00 47.62 346 GLU A N 1
ATOM 2597 C CA . GLU A 1 346 ? -3.898 5.893 41.391 1.00 43.17 346 GLU A CA 1
ATOM 2598 C C . GLU A 1 346 ? -4.935 6.766 42.099 1.00 40.97 346 GLU A C 1
ATOM 2599 O O . GLU A 1 346 ? -4.942 7.985 41.928 1.00 41.10 346 GLU A O 1
ATOM 2605 N N . LEU A 1 347 ? -5.800 6.149 42.899 1.00 41.32 347 LEU A N 1
ATOM 2606 C CA . LEU A 1 347 ? -6.879 6.880 43.563 1.00 42.20 347 LEU A CA 1
ATOM 2607 C C . LEU A 1 347 ? -6.405 7.503 44.875 1.00 42.18 347 LEU A C 1
ATOM 2608 O O . LEU A 1 347 ? -5.432 7.037 45.465 1.00 42.95 347 LEU A O 1
ATOM 2613 N N . PRO A 1 348 ? -7.085 8.567 45.334 1.00 43.64 348 PRO A N 1
ATOM 2614 C CA . PRO A 1 348 ? -6.652 9.235 46.567 1.00 46.15 348 PRO A CA 1
ATOM 2615 C C . PRO A 1 348 ? -7.104 8.528 47.846 1.00 52.13 348 PRO A C 1
ATOM 2616 O O . PRO A 1 348 ? -7.496 9.194 48.804 1.00 57.04 348 PRO A O 1
ATOM 2620 N N . TRP A 1 349 ? -7.042 7.200 47.861 1.00 51.94 349 TRP A N 1
ATOM 2621 C CA . TRP A 1 349 ? -7.328 6.433 49.068 1.00 51.17 349 TRP A CA 1
ATOM 2622 C C . TRP A 1 349 ? -6.360 5.260 49.168 1.00 59.35 349 TRP A C 1
ATOM 2623 O O . TRP A 1 349 ? -5.787 4.834 48.165 1.00 62.39 349 TRP A O 1
ATOM 2634 N N . GLY A 1 350 ? -6.178 4.740 50.377 1.00 64.99 350 GLY A N 1
ATOM 2635 C CA . GLY A 1 350 ? -5.183 3.710 50.610 1.00 69.58 350 GLY A CA 1
ATOM 2636 C C . GLY A 1 350 ? -3.769 4.220 50.417 1.00 73.52 350 GLY A C 1
ATOM 2637 O O . GLY A 1 350 ? -2.912 3.495 49.906 1.00 74.84 350 GLY A O 1
ATOM 2638 N N . ARG A 1 351 ? -3.534 5.468 50.819 1.00 74.02 351 ARG A N 1
ATOM 2639 C CA . ARG A 1 351 ? -2.215 6.094 50.726 1.00 72.03 351 ARG A CA 1
ATOM 2640 C C . ARG A 1 351 ? -1.686 6.085 49.293 1.00 72.62 351 ARG A C 1
ATOM 2641 O O . ARG A 1 351 ? -2.379 6.503 48.364 1.00 70.39 351 ARG A O 1
ATOM 2649 N N . GLY B 1 3 ? 5.804 38.203 -13.436 1.00 102.77 1 GLY B N 1
ATOM 2650 C CA . GLY B 1 3 ? 5.505 37.182 -12.448 1.00 103.04 1 GLY B CA 1
ATOM 2651 C C . GLY B 1 3 ? 5.302 37.735 -11.047 1.00 103.86 1 GLY B C 1
ATOM 2652 O O . GLY B 1 3 ? 4.170 37.804 -10.567 1.00 105.03 1 GLY B O 1
ATOM 2653 N N . ILE B 1 4 ? 6.390 38.121 -10.383 1.00 102.84 2 ILE B N 1
ATOM 2654 C CA . ILE B 1 4 ? 7.735 37.996 -10.937 1.00 102.56 2 ILE B CA 1
ATOM 2655 C C . ILE B 1 4 ? 8.372 36.669 -10.539 1.00 98.90 2 ILE B C 1
ATOM 2656 O O . ILE B 1 4 ? 8.996 35.997 -11.361 1.00 99.02 2 ILE B O 1
ATOM 2658 N N . GLY B 1 5 ? 8.208 36.297 -9.274 1.00 92.10 3 GLY B N 1
ATOM 2659 C CA . GLY B 1 5 ? 8.799 35.078 -8.753 1.00 86.55 3 GLY B CA 1
ATOM 2660 C C . GLY B 1 5 ? 9.106 35.182 -7.272 1.00 83.27 3 GLY B C 1
ATOM 2661 O O . GLY B 1 5 ? 8.526 36.005 -6.564 1.00 88.16 3 GLY B O 1
ATOM 2662 N N . GLY B 1 6 ? 10.025 34.346 -6.802 1.00 72.75 4 GLY B N 1
ATOM 2663 C CA . GLY B 1 6 ? 10.393 34.335 -5.398 1.00 61.88 4 GLY B CA 1
ATOM 2664 C C . GLY B 1 6 ? 9.401 33.628 -4.496 1.00 50.99 4 GLY B C 1
ATOM 2665 O O . GLY B 1 6 ? 8.558 32.859 -4.959 1.00 40.93 4 GLY B O 1
ATOM 2666 N N . THR B 1 7 ? 9.497 33.897 -3.196 1.00 51.50 5 THR B N 1
ATOM 2667 C CA . THR B 1 7 ? 8.763 33.128 -2.196 1.00 44.52 5 THR B CA 1
ATOM 2668 C C . THR B 1 7 ? 8.272 34.005 -1.050 1.00 45.28 5 THR B C 1
ATOM 2669 O O . THR B 1 7 ? 8.875 35.028 -0.729 1.00 46.15 5 THR B O 1
ATOM 2673 N N . ILE B 1 8 ? 7.178 33.581 -0.428 1.00 43.34 6 ILE B N 1
ATOM 2674 C CA . ILE B 1 8 ? 6.733 34.152 0.835 1.00 36.87 6 ILE B CA 1
ATOM 2675 C C . ILE B 1 8 ? 6.683 33.040 1.872 1.00 37.01 6 ILE B C 1
ATOM 2676 O O . ILE B 1 8 ? 6.010 32.030 1.672 1.00 38.88 6 ILE B O 1
ATOM 2681 N N . THR B 1 9 ? 7.398 33.223 2.976 1.00 34.19 7 THR B N 1
ATOM 2682 C CA . THR B 1 9 ? 7.476 32.185 3.993 1.00 32.15 7 THR B CA 1
ATOM 2683 C C . THR B 1 9 ? 6.737 32.577 5.266 1.00 32.50 7 THR B C 1
ATOM 2684 O O . THR B 1 9 ? 7.044 33.595 5.887 1.00 31.23 7 THR B O 1
ATOM 2688 N N . LEU B 1 10 ? 5.748 31.766 5.634 1.00 29.62 8 LEU B N 1
ATOM 2689 C CA . LEU B 1 10 ? 5.049 31.922 6.903 1.00 23.61 8 LEU B CA 1
ATOM 2690 C C . LEU B 1 10 ? 5.879 31.273 8.001 1.00 25.47 8 LEU B C 1
ATOM 2691 O O . LEU B 1 10 ? 6.251 30.105 7.892 1.00 24.57 8 LEU B O 1
ATOM 2696 N N . VAL B 1 11 ? 6.168 32.024 9.059 1.00 25.99 9 VAL B N 1
ATOM 2697 C CA . VAL B 1 11 ? 6.967 31.496 10.159 1.00 25.99 9 VAL B CA 1
ATOM 2698 C C . VAL B 1 11 ? 6.250 31.668 11.491 1.00 32.34 9 VAL B C 1
ATOM 2699 O O . VAL B 1 11 ? 5.766 32.754 11.815 1.00 37.29 9 VAL B O 1
ATOM 2703 N N . GLY B 1 12 ? 6.183 30.583 12.254 1.00 29.68 10 GLY B N 1
ATOM 2704 C CA . GLY B 1 12 ? 5.551 30.591 13.559 1.00 27.80 10 GLY B CA 1
ATOM 2705 C C . GLY B 1 12 ? 5.559 29.190 14.129 1.00 27.23 10 GLY B C 1
ATOM 2706 O O . GLY B 1 12 ? 6.548 28.473 13.997 1.00 27.93 10 GLY B O 1
ATOM 2707 N N . GLU B 1 13 ? 4.459 28.786 14.753 1.00 27.23 11 GLU B N 1
ATOM 2708 C CA . GLU B 1 13 ? 4.361 27.428 15.271 1.00 27.24 11 GLU B CA 1
ATOM 2709 C C . GLU B 1 13 ? 2.916 26.958 15.392 1.00 27.06 11 GLU B C 1
ATOM 2710 O O . GLU B 1 13 ? 1.978 27.760 15.387 1.00 21.84 11 GLU B O 1
ATOM 2716 N N . ILE B 1 14 ? 2.756 25.642 15.486 1.00 27.31 12 ILE B N 1
ATOM 2717 C CA . ILE B 1 14 ? 1.459 25.020 15.711 1.00 23.61 12 ILE B CA 1
ATOM 2718 C C . ILE B 1 14 ? 1.312 24.672 17.189 1.00 23.02 12 ILE B C 1
ATOM 2719 O O . ILE B 1 14 ? 2.131 23.936 17.735 1.00 20.57 12 ILE B O 1
ATOM 2724 N N . ARG B 1 15 ? 0.281 25.203 17.841 1.00 26.78 13 ARG B N 1
ATOM 2725 C CA . ARG B 1 15 ? -0.015 24.818 19.221 1.00 27.54 13 ARG B CA 1
ATOM 2726 C C . ARG B 1 15 ? -1.230 23.898 19.275 1.00 28.17 13 ARG B C 1
ATOM 2727 O O . ARG B 1 15 ? -2.269 24.209 18.696 1.00 29.49 13 ARG B O 1
ATOM 2735 N N . LEU B 1 16 ? -1.100 22.768 19.966 1.00 31.16 14 LEU B N 1
ATOM 2736 C CA . LEU B 1 16 ? -2.236 21.870 20.170 1.00 32.71 14 LEU B CA 1
ATOM 2737 C C . LEU B 1 16 ? -3.131 22.341 21.310 1.00 29.62 14 LEU B C 1
ATOM 2738 O O . LEU B 1 16 ? -2.663 22.544 22.431 1.00 21.79 14 LEU B O 1
ATOM 2743 N N . ARG B 1 17 ? -4.420 22.501 21.022 1.00 33.91 15 ARG B N 1
ATOM 2744 C CA . ARG B 1 17 ? -5.392 22.840 22.053 1.00 37.39 15 ARG B CA 1
ATOM 2745 C C . ARG B 1 17 ? -5.820 21.580 22.791 1.00 41.38 15 ARG B C 1
ATOM 2746 O O . ARG B 1 17 ? -6.252 21.634 23.941 1.00 46.94 15 ARG B O 1
ATOM 2754 N N . THR B 1 18 ? -5.696 20.445 22.113 1.00 37.51 16 THR B N 1
ATOM 2755 C CA . THR B 1 18 ? -5.979 19.149 22.713 1.00 36.28 16 THR B CA 1
ATOM 2756 C C . THR B 1 18 ? -4.812 18.203 22.481 1.00 36.40 16 THR B C 1
ATOM 2757 O O . THR B 1 18 ? -4.072 18.347 21.509 1.00 39.72 16 THR B O 1
ATOM 2761 N N . GLY B 1 19 ? -4.651 17.233 23.372 1.00 33.92 17 GLY B N 1
ATOM 2762 C CA . GLY B 1 19 ? -3.642 16.210 23.190 1.00 27.48 17 GLY B CA 1
ATOM 2763 C C . GLY B 1 19 ? -4.087 15.179 22.174 1.00 29.54 17 GLY B C 1
ATOM 2764 O O . GLY B 1 19 ? -5.273 15.090 21.855 1.00 36.54 17 GLY B O 1
ATOM 2765 N N . THR B 1 20 ? -3.138 14.407 21.653 1.00 22.51 18 THR B N 1
ATOM 2766 C CA . THR B 1 20 ? -3.450 13.371 20.673 1.00 31.55 18 THR B CA 1
ATOM 2767 C C . THR B 1 20 ? -2.658 12.102 20.955 1.00 33.64 18 THR B C 1
ATOM 2768 O O . THR B 1 20 ? -1.626 12.139 21.626 1.00 30.06 18 THR B O 1
ATOM 2772 N N . ARG B 1 21 ? -3.142 10.978 20.440 1.00 34.36 19 ARG B N 1
ATOM 2773 C CA . ARG B 1 21 ? -2.338 9.767 20.419 1.00 40.07 19 ARG B CA 1
ATOM 2774 C C . ARG B 1 21 ? -1.225 9.931 19.392 1.00 39.03 19 ARG B C 1
ATOM 2775 O O . ARG B 1 21 ? -1.240 10.871 18.597 1.00 37.20 19 ARG B O 1
ATOM 2783 N N . ILE B 1 22 ? -0.261 9.020 19.406 1.00 41.08 20 ILE B N 1
ATOM 2784 C CA . ILE B 1 22 ? 0.812 9.063 18.426 1.00 41.30 20 ILE B CA 1
ATOM 2785 C C . ILE B 1 22 ? 0.654 7.947 17.401 1.00 40.89 20 ILE B C 1
ATOM 2786 O O . ILE B 1 22 ? 0.760 6.766 17.726 1.00 41.35 20 ILE B O 1
ATOM 2791 N N . GLY B 1 23 ? 0.383 8.342 16.162 1.00 42.16 21 GLY B N 1
ATOM 2792 C CA . GLY B 1 23 ? 0.215 7.408 15.066 1.00 44.67 21 GLY B CA 1
ATOM 2793 C C . GLY B 1 23 ? -1.163 6.779 15.002 1.00 51.58 21 GLY B C 1
ATOM 2794 O O . GLY B 1 23 ? -2.108 7.236 15.644 1.00 46.39 21 GLY B O 1
ATOM 2795 N N . THR B 1 24 ? -1.273 5.725 14.204 1.00 63.99 22 THR B N 1
ATOM 2796 C CA . THR B 1 24 ? -2.505 4.960 14.103 1.00 74.83 22 THR B CA 1
ATOM 2797 C C . THR B 1 24 ? -2.175 3.475 14.134 1.00 81.70 22 THR B C 1
ATOM 2798 O O . THR B 1 24 ? -1.258 3.025 13.449 1.00 85.73 22 THR B O 1
ATOM 2802 N N . SER B 1 25 ? -2.920 2.717 14.928 1.00 84.51 23 SER B N 1
ATOM 2803 C CA . SER B 1 25 ? -2.681 1.285 15.049 1.00 90.69 23 SER B CA 1
ATOM 2804 C C . SER B 1 25 ? -3.280 0.528 13.869 1.00 96.49 23 SER B C 1
ATOM 2805 O O . SER B 1 25 ? -4.121 1.060 13.142 1.00 97.50 23 SER B O 1
ATOM 2808 N N . GLU B 1 26 ? -2.824 -0.706 13.669 1.00 99.92 24 GLU B N 1
ATOM 2809 C CA . GLU B 1 26 ? -3.406 -1.576 12.654 1.00 101.88 24 GLU B CA 1
ATOM 2810 C C . GLU B 1 26 ? -4.881 -1.780 12.981 1.00 104.56 24 GLU B C 1
ATOM 2811 O O . GLU B 1 26 ? -5.292 -1.552 14.124 1.00 104.77 24 GLU B O 1
ATOM 2813 N N . GLU B 1 27 ? -5.661 -2.189 11.978 1.00 106.93 25 GLU B N 1
ATOM 2814 C CA . GLU B 1 27 ? -7.125 -2.291 12.069 1.00 110.29 25 GLU B CA 1
ATOM 2815 C C . GLU B 1 27 ? -7.734 -0.890 11.980 1.00 113.33 25 GLU B C 1
ATOM 2816 O O . GLU B 1 27 ? -8.608 -0.650 11.147 1.00 113.90 25 GLU B O 1
ATOM 2818 N N . GLU B 1 28 ? -7.288 0.020 12.845 1.00 116.34 26 GLU B N 1
ATOM 2819 C CA . GLU B 1 28 ? -7.707 1.420 12.784 1.00 118.88 26 GLU B CA 1
ATOM 2820 C C . GLU B 1 28 ? -7.465 2.009 11.394 1.00 117.08 26 GLU B C 1
ATOM 2821 O O . GLU B 1 28 ? -8.226 2.855 10.925 1.00 116.09 26 GLU B O 1
ATOM 2827 N N . ILE B 1 29 ? -6.388 1.570 10.750 1.00 117.66 27 ILE B N 1
ATOM 2828 C CA . ILE B 1 29 ? -6.096 1.966 9.376 1.00 119.06 27 ILE B CA 1
ATOM 2829 C C . ILE B 1 29 ? -7.070 1.310 8.400 1.00 122.64 27 ILE B C 1
ATOM 2830 O O . ILE B 1 29 ? -7.360 1.852 7.335 1.00 124.54 27 ILE B O 1
ATOM 2832 N N . GLU B 1 30 ? -7.566 0.136 8.778 1.00 123.80 28 GLU B N 1
ATOM 2833 C CA . GLU B 1 30 ? -8.464 -0.653 7.936 1.00 124.47 28 GLU B CA 1
ATOM 2834 C C . GLU B 1 30 ? -9.926 -0.219 8.058 1.00 121.61 28 GLU B C 1
ATOM 2835 O O . GLU B 1 30 ? -10.656 -0.191 7.066 1.00 122.36 28 GLU B O 1
ATOM 2841 N N . ILE B 1 31 ? -10.348 0.116 9.274 1.00 117.98 29 ILE B N 1
ATOM 2842 C CA . ILE B 1 31 ? -11.746 0.437 9.547 1.00 113.15 29 ILE B CA 1
ATOM 2843 C C . ILE B 1 31 ? -12.196 1.761 8.944 1.00 108.49 29 ILE B C 1
ATOM 2844 O O . ILE B 1 31 ? -13.390 2.056 8.912 1.00 108.51 29 ILE B O 1
ATOM 2849 N N . GLY B 1 32 ? -11.245 2.557 8.470 1.00 103.49 30 GLY B N 1
ATOM 2850 C CA . GLY B 1 32 ? -11.566 3.858 7.916 1.00 98.54 30 GLY B CA 1
ATOM 2851 C C . GLY B 1 32 ? -11.931 4.801 9.046 1.00 92.89 30 GLY B C 1
ATOM 2852 O O . GLY B 1 32 ? -12.780 5.680 8.893 1.00 92.56 30 GLY B O 1
ATOM 2853 N N . GLY B 1 33 ? -11.282 4.606 10.189 1.00 87.66 31 GLY B N 1
ATOM 2854 C CA . GLY B 1 33 ? -11.593 5.356 11.391 1.00 81.20 31 GLY B CA 1
ATOM 2855 C C . GLY B 1 33 ? -10.679 6.542 11.613 1.00 74.00 31 GLY B C 1
ATOM 2856 O O . GLY B 1 33 ? -10.794 7.563 10.936 1.00 76.49 31 GLY B O 1
ATOM 2857 N N . LEU B 1 34 ? -9.766 6.401 12.567 1.00 66.34 32 LEU B N 1
ATOM 2858 C CA . LEU B 1 34 ? -8.915 7.508 12.978 1.00 62.37 32 LEU B CA 1
ATOM 2859 C C . LEU B 1 34 ? -7.887 7.866 11.910 1.00 62.15 32 LEU B C 1
ATOM 2860 O O . LEU B 1 34 ? -6.987 7.083 11.606 1.00 64.66 32 LEU B O 1
ATOM 2865 N N . ASP B 1 35 ? -8.030 9.058 11.342 1.00 55.50 33 ASP B N 1
ATOM 2866 C CA . ASP B 1 35 ? -6.980 9.634 10.520 1.00 49.11 33 ASP B CA 1
ATOM 2867 C C . ASP B 1 35 ? -6.157 10.566 11.400 1.00 35.67 33 ASP B C 1
ATOM 2868 O O . ASP B 1 35 ? -6.600 11.662 11.741 1.00 30.66 33 ASP B O 1
ATOM 2873 N N . ASN B 1 36 ? -4.962 10.125 11.772 1.00 30.61 34 ASN B N 1
ATOM 2874 C CA . ASN B 1 36 ? -4.113 10.914 12.652 1.00 31.93 34 ASN B CA 1
ATOM 2875 C C . ASN B 1 36 ? -2.751 11.184 12.027 1.00 31.23 34 ASN B C 1
ATOM 2876 O O . ASN B 1 36 ? -1.932 10.276 11.894 1.00 34.11 34 ASN B O 1
ATOM 2881 N N . PRO B 1 37 ? -2.505 12.447 11.651 1.00 31.26 35 PRO B N 1
ATOM 2882 C CA . PRO B 1 37 ? -1.269 12.844 10.970 1.00 32.15 35 PRO B CA 1
ATOM 2883 C C . PRO B 1 37 ? -0.071 12.880 11.912 1.00 34.21 35 PRO B C 1
ATOM 2884 O O . PRO B 1 37 ? 1.071 12.858 11.452 1.00 37.41 35 PRO B O 1
ATOM 2888 N N . VAL B 1 38 ? -0.331 12.937 13.215 1.00 31.71 36 VAL B N 1
ATOM 2889 C CA . VAL B 1 38 ? 0.740 12.940 14.205 1.00 31.89 36 VAL B CA 1
ATOM 2890 C C . VAL B 1 38 ? 1.374 11.558 14.321 1.00 37.95 36 VAL B C 1
ATOM 2891 O O . VAL B 1 38 ? 0.750 10.617 14.812 1.00 38.90 36 VAL B O 1
ATOM 2895 N N . ILE B 1 39 ? 2.624 11.444 13.883 1.00 38.47 37 ILE B N 1
ATOM 2896 C CA . ILE B 1 39 ? 3.315 10.160 13.868 1.00 36.49 37 ILE B CA 1
ATOM 2897 C C . ILE B 1 39 ? 4.709 10.284 14.471 1.00 39.94 37 ILE B C 1
ATOM 2898 O O . ILE B 1 39 ? 5.222 11.386 14.651 1.00 37.98 37 ILE B O 1
ATOM 2903 N N . ARG B 1 40 ? 5.314 9.143 14.787 1.00 45.04 38 ARG B N 1
ATOM 2904 C CA . ARG B 1 40 ? 6.650 9.112 15.371 1.00 47.07 38 ARG B CA 1
ATOM 2905 C C . ARG B 1 40 ? 7.729 9.239 14.299 1.00 50.01 38 ARG B C 1
ATOM 2906 O O . ARG B 1 40 ? 7.657 8.591 13.255 1.00 51.63 38 ARG B O 1
ATOM 2914 N N . ASP B 1 41 ? 8.720 10.086 14.559 1.00 52.81 39 ASP B N 1
ATOM 2915 C CA . ASP B 1 41 ? 9.856 10.255 13.658 1.00 57.68 39 ASP B CA 1
ATOM 2916 C C . ASP B 1 41 ? 10.933 9.229 14.000 1.00 61.59 39 ASP B C 1
ATOM 2917 O O . ASP B 1 41 ? 11.473 9.244 15.106 1.00 59.00 39 ASP B O 1
ATOM 2922 N N . PRO B 1 42 ? 11.246 8.334 13.051 1.00 67.18 40 PRO B N 1
ATOM 2923 C CA . PRO B 1 42 ? 12.269 7.295 13.232 1.00 69.72 40 PRO B CA 1
ATOM 2924 C C . PRO B 1 42 ? 13.634 7.871 13.607 1.00 70.17 40 PRO B C 1
ATOM 2925 O O . PRO B 1 42 ? 14.366 7.269 14.393 1.00 71.27 40 PRO B O 1
ATOM 2929 N N . VAL B 1 43 ? 13.961 9.031 13.048 1.00 67.75 41 VAL B N 1
ATOM 2930 C CA . VAL B 1 43 ? 15.259 9.653 13.271 1.00 65.03 41 VAL B CA 1
ATOM 2931 C C . VAL B 1 43 ? 15.378 10.225 14.679 1.00 67.32 41 VAL B C 1
ATOM 2932 O O . VAL B 1 43 ? 16.218 9.790 15.466 1.00 69.87 41 VAL B O 1
ATOM 2936 N N . SER B 1 44 ? 14.525 11.194 14.996 1.00 65.76 42 SER B N 1
ATOM 2937 C CA . SER B 1 44 ? 14.598 11.892 16.275 1.00 61.40 42 SER B CA 1
ATOM 2938 C C . SER B 1 44 ? 13.997 11.079 17.418 1.00 58.78 42 SER B C 1
ATOM 2939 O O . SER B 1 44 ? 14.440 11.187 18.561 1.00 58.84 42 SER B O 1
ATOM 2942 N N . GLY B 1 45 ? 12.990 10.270 17.106 1.00 58.28 43 GLY B N 1
ATOM 2943 C CA . GLY B 1 45 ? 12.321 9.463 18.111 1.00 55.99 43 GLY B CA 1
ATOM 2944 C C . GLY B 1 45 ? 11.140 10.181 18.737 1.00 54.17 43 GLY B C 1
ATOM 2945 O O . GLY B 1 45 ? 10.454 9.635 19.601 1.00 55.92 43 GLY B O 1
ATOM 2946 N N . TYR B 1 46 ? 10.901 11.412 18.295 1.00 49.17 44 TYR B N 1
ATOM 2947 C CA . TYR B 1 46 ? 9.802 12.216 18.816 1.00 44.86 44 TYR B CA 1
ATOM 2948 C C . TYR B 1 46 ? 8.665 12.320 17.802 1.00 43.24 44 TYR B C 1
ATOM 2949 O O . TYR B 1 46 ? 8.893 12.195 16.600 1.00 44.98 44 TYR B O 1
ATOM 2958 N N . PRO B 1 47 ? 7.432 12.536 18.284 1.00 41.18 45 PRO B N 1
ATOM 2959 C CA . PRO B 1 47 ? 6.296 12.725 17.377 1.00 36.43 45 PRO B CA 1
ATOM 2960 C C . PRO B 1 47 ? 6.398 14.023 16.586 1.00 34.79 45 PRO B C 1
ATOM 2961 O O . PRO B 1 47 ? 6.983 14.995 17.062 1.00 35.36 45 PRO B O 1
ATOM 2965 N N . TYR B 1 48 ? 5.823 14.033 15.390 1.00 32.15 46 TYR B N 1
ATOM 2966 C CA . TYR B 1 48 ? 5.834 15.219 14.549 1.00 33.27 46 TYR B CA 1
ATOM 2967 C C . TYR B 1 48 ? 4.725 15.143 13.511 1.00 32.84 46 TYR B C 1
ATOM 2968 O O . TYR B 1 48 ? 4.088 14.102 13.345 1.00 32.96 46 TYR B O 1
ATOM 2977 N N . VAL B 1 49 ? 4.494 16.253 12.821 1.00 29.05 47 VAL B N 1
ATOM 2978 C CA . VAL B 1 49 ? 3.499 16.300 11.760 1.00 28.27 47 VAL B CA 1
ATOM 2979 C C . VAL B 1 49 ? 4.174 16.575 10.426 1.00 31.10 47 VAL B C 1
ATOM 2980 O O . VAL B 1 49 ? 4.681 17.675 10.203 1.00 30.83 47 VAL B O 1
ATOM 2984 N N . PRO B 1 50 ? 4.191 15.570 9.537 1.00 30.79 48 PRO B N 1
ATOM 2985 C CA . PRO B 1 50 ? 4.782 15.721 8.204 1.00 30.24 48 PRO B CA 1
ATOM 2986 C C . PRO B 1 50 ? 4.139 16.864 7.432 1.00 28.63 48 PRO B C 1
ATOM 2987 O O . PRO B 1 50 ? 2.930 17.073 7.542 1.00 25.95 48 PRO B O 1
ATOM 2991 N N . GLY B 1 51 ? 4.947 17.598 6.674 1.00 25.98 49 GLY B N 1
ATOM 2992 C CA . GLY B 1 51 ? 4.454 18.705 5.879 1.00 27.52 49 GLY B CA 1
ATOM 2993 C C . GLY B 1 51 ? 3.406 18.278 4.873 1.00 28.07 49 GLY B C 1
ATOM 2994 O O . GLY B 1 51 ? 2.419 18.981 4.659 1.00 29.31 49 GLY B O 1
ATOM 2995 N N . SER B 1 52 ? 3.621 17.119 4.256 1.00 27.35 50 SER B N 1
ATOM 2996 C CA . SER B 1 52 ? 2.695 16.606 3.252 1.00 28.54 50 SER B CA 1
ATOM 2997 C C . SER B 1 52 ? 1.334 16.303 3.873 1.00 28.99 50 SER B C 1
ATOM 2998 O O . SER B 1 52 ? 0.297 16.511 3.243 1.00 31.20 50 SER B O 1
ATOM 3001 N N . SER B 1 53 ? 1.341 15.824 5.113 1.00 26.72 51 SER B N 1
ATOM 3002 C CA . SER B 1 53 ? 0.100 15.553 5.831 1.00 26.93 51 SER B CA 1
ATOM 3003 C C . SER B 1 53 ? -0.638 16.858 6.102 1.00 27.24 51 SER B C 1
ATOM 3004 O O . SER B 1 53 ? -1.862 16.934 5.974 1.00 26.87 51 SER B O 1
ATOM 3007 N N . LEU B 1 54 ? 0.122 17.883 6.475 1.00 23.82 52 LEU B N 1
ATOM 3008 C CA . LEU B 1 54 ? -0.434 19.206 6.724 1.00 26.87 52 LEU B CA 1
ATOM 3009 C C . LEU B 1 54 ? -1.062 19.796 5.459 1.00 28.07 52 LEU B C 1
ATOM 3010 O O . LEU B 1 54 ? -2.197 20.276 5.492 1.00 22.26 52 LEU B O 1
ATOM 3015 N N . LYS B 1 55 ? -0.331 19.747 4.347 1.00 29.72 53 LYS B N 1
ATOM 3016 C CA . LYS B 1 55 ? -0.854 20.251 3.079 1.00 31.33 53 LYS B CA 1
ATOM 3017 C C . LYS B 1 55 ? -2.098 19.487 2.644 1.00 29.50 53 LYS B C 1
ATOM 3018 O O . LYS B 1 55 ? -3.104 20.086 2.260 1.00 27.29 53 LYS B O 1
ATOM 3024 N N . GLY B 1 56 ? -2.008 18.161 2.697 1.00 30.07 54 GLY B N 1
ATOM 3025 C CA . GLY B 1 56 ? -3.112 17.291 2.334 1.00 28.91 54 GLY B CA 1
ATOM 3026 C C . GLY B 1 56 ? -4.395 17.604 3.076 1.00 26.00 54 GLY B C 1
ATOM 3027 O O . GLY B 1 56 ? -5.474 17.645 2.480 1.00 22.83 54 GLY B O 1
ATOM 3028 N N . ARG B 1 57 ? -4.275 17.821 4.380 1.00 26.80 55 ARG B N 1
ATOM 3029 C CA . ARG B 1 57 ? -5.427 18.132 5.216 1.00 28.85 55 ARG B CA 1
ATOM 3030 C C . ARG B 1 57 ? -5.999 19.495 4.840 1.00 26.82 55 ARG B C 1
ATOM 3031 O O . ARG B 1 57 ? -7.211 19.646 4.669 1.00 23.64 55 ARG B O 1
ATOM 3039 N N . ALA B 1 58 ? -5.113 20.477 4.699 1.00 23.59 56 ALA B N 1
ATOM 3040 C CA . ALA B 1 58 ? -5.503 21.818 4.283 1.00 24.24 56 ALA B CA 1
ATOM 3041 C C . ALA B 1 58 ? -6.184 21.794 2.920 1.00 25.95 56 ALA B C 1
ATOM 3042 O O . ALA B 1 58 ? -7.177 22.488 2.695 1.00 25.72 56 ALA B O 1
ATOM 3044 N N . ARG B 1 59 ? -5.649 20.984 2.016 1.00 24.97 57 ARG B N 1
ATOM 3045 C CA . ARG B 1 59 ? -6.216 20.860 0.682 1.00 26.09 57 ARG B CA 1
ATOM 3046 C C . ARG B 1 59 ? -7.598 20.221 0.725 1.00 26.66 57 ARG B C 1
ATOM 3047 O O . ARG B 1 59 ? -8.540 20.715 0.107 1.00 28.13 57 ARG B O 1
ATOM 3055 N N . ALA B 1 60 ? -7.711 19.123 1.465 1.00 28.17 58 ALA B N 1
ATOM 3056 C CA . ALA B 1 60 ? -8.964 18.384 1.559 1.00 30.89 58 ALA B CA 1
ATOM 3057 C C . ALA B 1 60 ? -10.101 19.241 2.112 1.00 31.24 58 ALA B C 1
ATOM 3058 O O . ALA B 1 60 ? -11.237 19.147 1.647 1.00 33.43 58 ALA B O 1
ATOM 3060 N N . LEU B 1 61 ? -9.789 20.090 3.088 1.00 29.33 59 LEU B N 1
ATOM 3061 C CA . LEU B 1 61 ? -10.802 20.934 3.716 1.00 27.98 59 LEU B CA 1
ATOM 3062 C C . LEU B 1 61 ? -11.119 22.172 2.882 1.00 28.86 59 LEU B C 1
ATOM 3063 O O . LEU B 1 61 ? -12.276 22.587 2.791 1.00 27.07 59 LEU B O 1
ATOM 3068 N N . PHE B 1 62 ? -10.093 22.770 2.286 1.00 26.92 60 PHE B N 1
ATOM 3069 C CA . PHE B 1 62 ? -10.303 23.936 1.436 1.00 25.26 60 PHE B CA 1
ATOM 3070 C C . PHE B 1 62 ? -11.160 23.606 0.219 1.00 28.39 60 PHE B C 1
ATOM 3071 O O . PHE B 1 62 ? -12.053 24.376 -0.140 1.00 28.92 60 PHE B O 1
ATOM 3079 N N . GLU B 1 63 ? -10.889 22.468 -0.416 1.00 26.73 61 GLU B N 1
ATOM 3080 C CA . GLU B 1 63 ? -11.610 22.093 -1.630 1.00 33.44 61 GLU B CA 1
ATOM 3081 C C . GLU B 1 63 ? -13.101 21.897 -1.344 1.00 31.56 61 GLU B C 1
ATOM 3082 O O . GLU B 1 63 ? -13.945 22.256 -2.167 1.00 31.03 61 GLU B O 1
ATOM 3088 N N . LEU B 1 64 ? -13.419 21.340 -0.178 1.00 25.04 62 LEU B N 1
ATOM 3089 C CA . LEU B 1 64 ? -14.807 21.198 0.252 1.00 25.20 62 LEU B CA 1
ATOM 3090 C C . LEU B 1 64 ? -15.448 22.555 0.515 1.00 30.69 62 LEU B C 1
ATOM 3091 O O . LEU B 1 64 ? -16.578 22.810 0.100 1.00 35.59 62 LEU B O 1
ATOM 3096 N N . ALA B 1 65 ? -14.722 23.417 1.221 1.00 29.06 63 ALA B N 1
ATOM 3097 C CA . ALA B 1 65 ? -15.210 24.754 1.540 1.00 29.21 63 ALA B CA 1
ATOM 3098 C C . ALA B 1 65 ? -15.393 25.577 0.271 1.00 31.98 63 ALA B C 1
ATOM 3099 O O . ALA B 1 65 ? -16.356 26.333 0.143 1.00 33.13 63 ALA B O 1
ATOM 3101 N N . TRP B 1 66 ? -14.455 25.433 -0.659 1.00 27.71 64 TRP B N 1
ATOM 3102 C CA . TRP B 1 66 ? -14.538 26.116 -1.945 1.00 31.81 64 TRP B CA 1
ATOM 3103 C C . TRP B 1 66 ? -15.767 25.640 -2.714 1.00 31.57 64 TRP B C 1
ATOM 3104 O O . TRP B 1 66 ? -16.519 26.443 -3.265 1.00 31.59 64 TRP B O 1
ATOM 3115 N N . MET B 1 67 ? -15.957 24.325 -2.742 1.00 30.92 65 MET B N 1
ATOM 3116 C CA . MET B 1 67 ? -17.103 23.713 -3.406 1.00 36.07 65 MET B CA 1
ATOM 3117 C C . MET B 1 67 ? -18.427 24.217 -2.844 1.00 39.02 65 MET B C 1
ATOM 3118 O O . MET B 1 67 ? -19.307 24.647 -3.588 1.00 39.78 65 MET B O 1
ATOM 3123 N N . LYS B 1 68 ? -18.557 24.153 -1.523 1.00 43.46 66 LYS B N 1
ATOM 3124 C CA . LYS B 1 68 ? -19.793 24.525 -0.842 1.00 48.12 66 LYS B CA 1
ATOM 3125 C C . LYS B 1 68 ? -20.082 26.025 -0.900 1.00 49.61 66 LYS B C 1
ATOM 3126 O O . L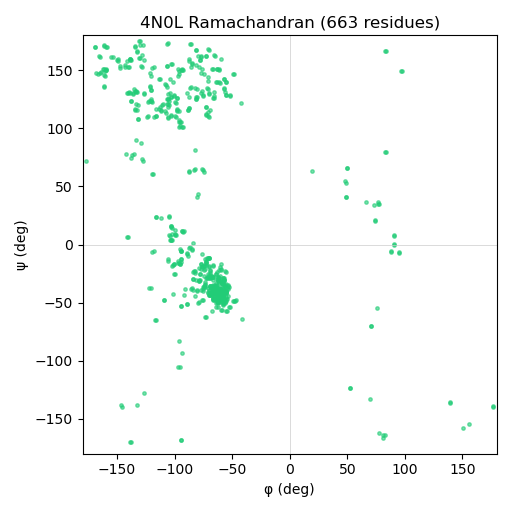YS B 1 68 ? -21.239 26.431 -0.995 1.00 53.12 66 LYS B O 1
ATOM 3132 N N . SER B 1 69 ? -19.036 26.843 -0.833 1.00 46.74 67 SER B N 1
ATOM 3133 C CA . SER B 1 69 ? -19.201 28.294 -0.866 1.00 45.70 67 SER B CA 1
ATOM 3134 C C . SER B 1 69 ? -19.775 28.754 -2.201 1.00 48.02 67 SER B C 1
ATOM 3135 O O . SER B 1 69 ? -20.407 29.805 -2.287 1.00 48.28 67 SER B O 1
ATOM 3138 N N . ARG B 1 70 ? -19.549 27.964 -3.244 1.00 51.83 68 ARG B N 1
ATOM 3139 C CA . ARG B 1 70 ? -20.071 28.290 -4.563 1.00 54.36 68 ARG B CA 1
ATOM 3140 C C . ARG B 1 70 ? -21.274 27.422 -4.910 1.00 50.01 68 ARG B C 1
ATOM 3141 O O . ARG B 1 70 ? -21.781 27.475 -6.032 1.00 47.16 68 ARG B O 1
ATOM 3149 N N . GLU B 1 71 ? -21.735 26.650 -3.928 1.00 50.15 69 GLU B N 1
ATOM 3150 C CA . GLU B 1 71 ? -22.865 25.738 -4.095 1.00 52.59 69 GLU B CA 1
ATOM 3151 C C . GLU B 1 71 ? -22.723 24.883 -5.353 1.00 45.32 69 GLU B C 1
ATOM 3152 O O . GLU B 1 71 ? -23.595 24.871 -6.221 1.00 33.35 69 GLU B O 1
ATOM 3158 N N . ILE B 1 72 ? -21.596 24.187 -5.447 1.00 44.64 70 ILE B N 1
ATOM 3159 C CA . ILE B 1 72 ? -21.333 23.298 -6.566 1.00 41.77 70 ILE B CA 1
ATOM 3160 C C . ILE B 1 72 ? -21.658 21.861 -6.182 1.00 46.47 70 ILE B C 1
ATOM 3161 O O . ILE B 1 72 ? -21.176 21.365 -5.165 1.00 47.39 70 ILE B O 1
ATOM 3166 N N . GLU B 1 73 ? -22.499 21.209 -6.980 1.00 50.57 71 GLU B N 1
ATOM 3167 C CA . GLU B 1 73 ? -22.779 19.788 -6.799 1.00 52.07 71 GLU B CA 1
ATOM 3168 C C . GLU B 1 73 ? -21.474 19.000 -6.853 1.00 46.22 71 GLU B C 1
ATOM 3169 O O . GLU B 1 73 ? -20.669 19.193 -7.765 1.00 47.63 71 GLU B O 1
ATOM 3175 N N . PRO B 1 74 ? -21.257 18.116 -5.867 1.00 42.38 72 PRO B N 1
ATOM 3176 C CA . PRO B 1 74 ? -20.012 17.345 -5.762 1.00 41.30 72 PRO B CA 1
ATOM 3177 C C . PRO B 1 74 ? -19.712 16.514 -7.012 1.00 41.70 72 PRO B C 1
ATOM 3178 O O . PRO B 1 74 ? -18.538 16.297 -7.319 1.00 44.28 72 PRO B O 1
ATOM 3182 N N . ASP B 1 75 ? -20.747 16.063 -7.717 1.00 34.23 73 ASP B N 1
ATOM 3183 C CA . ASP B 1 75 ? -20.557 15.363 -8.985 1.00 39.15 73 ASP B CA 1
ATOM 3184 C C . ASP B 1 75 ? -19.800 16.230 -9.982 1.00 38.83 73 ASP B C 1
ATOM 3185 O O . ASP B 1 75 ? -18.889 15.759 -10.661 1.00 37.15 73 ASP B O 1
ATOM 3190 N N . VAL B 1 76 ? -20.186 17.498 -10.067 1.00 34.16 74 VAL B N 1
ATOM 3191 C CA . VAL B 1 76 ? -19.516 18.436 -10.957 1.00 30.00 74 VAL B CA 1
ATOM 3192 C C . VAL B 1 76 ? -18.115 18.752 -10.445 1.00 31.59 74 VAL B C 1
ATOM 3193 O O . VAL B 1 76 ? -17.152 18.775 -11.212 1.00 31.54 74 VAL B O 1
ATOM 3197 N N . PHE B 1 77 ? -18.005 18.975 -9.140 1.00 35.76 75 PHE B N 1
ATOM 3198 C CA . PHE B 1 77 ? -16.745 19.403 -8.545 1.00 32.90 75 PHE B CA 1
ATOM 3199 C C . PHE B 1 77 ? -15.686 18.304 -8.529 1.00 30.55 75 PHE B C 1
ATOM 3200 O O . PHE B 1 77 ? -14.514 18.567 -8.798 1.00 29.63 75 PHE B O 1
ATOM 3208 N N . PHE B 1 78 ? -16.093 17.077 -8.217 1.00 29.24 76 PHE B N 1
ATOM 3209 C CA . PHE B 1 78 ? -15.137 15.982 -8.077 1.00 29.31 76 PHE B CA 1
ATOM 3210 C C . PHE B 1 78 ? -15.070 15.078 -9.310 1.00 31.45 76 PHE B C 1
ATOM 3211 O O . PHE B 1 78 ? -14.106 14.326 -9.479 1.00 25.24 76 PHE B O 1
ATOM 3219 N N . GLY B 1 79 ? -16.077 15.171 -10.174 1.00 31.92 77 GLY B N 1
ATOM 3220 C CA . GLY B 1 79 ? -16.137 14.365 -11.383 1.00 30.81 77 GLY B CA 1
ATOM 3221 C C . GLY B 1 79 ? -15.965 12.878 -11.143 1.00 35.29 77 GLY B C 1
ATOM 3222 O O . GLY B 1 79 ? -16.701 12.278 -10.361 1.00 40.70 77 GLY B O 1
ATOM 3223 N N . ALA B 1 80 ? -14.977 12.285 -11.807 1.00 36.76 78 ALA B N 1
ATOM 3224 C CA . ALA B 1 80 ? -14.734 10.850 -11.707 1.00 40.01 78 ALA B CA 1
ATOM 3225 C C . ALA B 1 80 ? -14.154 10.442 -10.350 1.00 40.08 78 ALA B C 1
ATOM 3226 O O . ALA B 1 80 ? -14.096 9.258 -10.026 1.00 40.60 78 ALA B O 1
ATOM 3228 N N . HIS B 1 81 ? -13.728 11.422 -9.560 1.00 41.57 79 HIS B N 1
ATOM 3229 C CA . HIS B 1 81 ? -13.183 11.143 -8.231 1.00 45.38 79 HIS B CA 1
ATOM 3230 C C . HIS B 1 81 ? -14.276 11.072 -7.163 1.00 44.82 79 HIS B C 1
ATOM 3231 O O . HIS B 1 81 ? -13.987 10.846 -5.986 1.00 46.70 79 HIS B O 1
ATOM 3238 N N . HIS B 1 82 ? -15.517 11.307 -7.585 1.00 46.34 80 HIS B N 1
ATOM 3239 C CA . HIS B 1 82 ? -16.717 11.087 -6.770 1.00 50.57 80 HIS B CA 1
ATOM 3240 C C . HIS B 1 82 ? -16.894 12.085 -5.622 1.00 52.81 80 HIS B C 1
ATOM 3241 O O . HIS B 1 82 ? -17.799 12.919 -5.660 1.00 56.43 80 HIS B O 1
ATOM 3248 N N . ASN B 1 83 ? -16.042 12.002 -4.605 1.00 47.91 81 ASN B N 1
ATOM 3249 C CA . ASN B 1 83 ? -16.278 12.762 -3.381 1.00 50.91 81 ASN B CA 1
ATOM 3250 C C . ASN B 1 83 ? -15.034 13.355 -2.718 1.00 55.13 81 ASN B C 1
ATOM 3251 O O . ASN B 1 83 ? -15.123 13.908 -1.622 1.00 55.92 81 ASN B O 1
ATOM 3256 N N . GLU B 1 84 ? -13.884 13.244 -3.374 1.00 58.07 82 GLU B N 1
ATOM 3257 C CA . GLU B 1 84 ? -12.649 13.783 -2.813 1.00 57.59 82 GLU B CA 1
ATOM 3258 C C . GLU B 1 84 ? -11.576 13.969 -3.875 1.00 56.96 82 GLU B C 1
ATOM 3259 O O . GLU B 1 84 ? -11.723 13.506 -5.005 1.00 56.66 82 GLU B O 1
ATOM 3265 N N . ARG B 1 85 ? -10.489 14.629 -3.484 1.00 55.07 83 ARG B N 1
ATOM 3266 C CA . ARG B 1 85 ? -9.362 14.906 -4.371 1.00 55.17 83 ARG B CA 1
ATOM 3267 C C . ARG B 1 85 ? -9.800 15.516 -5.698 1.00 50.92 83 ARG B C 1
ATOM 3268 O O . ARG B 1 85 ? -9.663 14.894 -6.751 1.00 54.06 83 ARG B O 1
ATOM 3276 N N . HIS B 1 86 ? -10.340 16.728 -5.643 1.00 42.49 84 HIS B N 1
ATOM 3277 C CA . HIS B 1 86 ? -10.612 17.483 -6.857 1.00 32.16 84 HIS B CA 1
ATOM 3278 C C . HIS B 1 86 ? -9.300 17.840 -7.534 1.00 32.82 84 HIS B C 1
ATOM 3279 O O . HIS B 1 86 ? -8.411 18.419 -6.910 1.00 35.38 84 HIS B O 1
ATOM 3286 N N . GLU B 1 87 ? -9.179 17.487 -8.808 1.00 32.35 85 GLU B N 1
ATOM 3287 C CA . GLU B 1 87 ? -8.011 17.863 -9.595 1.00 35.96 85 GLU B CA 1
ATOM 3288 C C . GLU B 1 87 ? -8.408 18.324 -10.994 1.00 38.72 85 GLU B C 1
ATOM 3289 O O . GLU B 1 87 ? -9.050 17.584 -11.737 1.00 40.23 85 GLU B O 1
ATOM 3295 N N . CYS B 1 88 ? -8.017 19.543 -11.352 1.00 37.30 86 CYS B N 1
ATOM 3296 C CA . CYS B 1 88 ? -8.267 20.066 -12.692 1.00 33.34 86 CYS B CA 1
ATOM 3297 C C . CYS B 1 88 ? -7.003 20.727 -13.231 1.00 35.67 86 CYS B C 1
ATOM 3298 O O . CYS B 1 88 ? -6.027 20.901 -12.499 1.00 37.31 86 CYS B O 1
ATOM 3301 N N . GLY B 1 89 ? -7.019 21.082 -14.513 1.00 30.04 87 GLY B N 1
ATOM 3302 C CA . GLY B 1 89 ? -5.861 21.683 -15.151 1.00 30.93 87 GLY B CA 1
ATOM 3303 C C . GLY B 1 89 ? -5.969 23.183 -15.360 1.00 37.67 87 GLY B C 1
ATOM 3304 O O . GLY B 1 89 ? -5.086 23.793 -15.962 1.00 39.27 87 GLY B O 1
ATOM 3305 N N . PHE B 1 90 ? -7.054 23.781 -14.874 1.00 42.15 88 PHE B N 1
ATOM 3306 C CA . PHE B 1 90 ? -7.249 25.225 -14.981 1.00 43.12 88 PHE B CA 1
ATOM 3307 C C . PHE B 1 90 ? -6.382 25.975 -13.970 1.00 46.02 88 PHE B C 1
ATOM 3308 O O . PHE B 1 90 ? -6.897 26.638 -13.068 1.00 47.92 88 PHE B O 1
ATOM 3316 N N . VAL B 1 91 ? -5.066 25.881 -14.136 1.00 47.95 89 VAL B N 1
ATOM 3317 C CA . VAL B 1 91 ? -4.126 26.369 -13.132 1.00 50.05 89 VAL B CA 1
ATOM 3318 C C . VAL B 1 91 ? -3.451 27.675 -13.544 1.00 52.00 89 VAL B C 1
ATOM 3319 O O . VAL B 1 91 ? -2.809 28.337 -12.727 1.00 55.07 89 VAL B O 1
ATOM 3323 N N . ARG B 1 92 ? -3.591 28.036 -14.814 1.00 52.27 90 ARG B N 1
ATOM 3324 C CA . ARG B 1 92 ? -3.109 29.322 -15.302 1.00 53.18 90 ARG B CA 1
ATOM 3325 C C . ARG B 1 92 ? -4.116 29.918 -16.281 1.00 52.15 90 ARG B C 1
ATOM 3326 O O . ARG B 1 92 ? -4.876 29.187 -16.917 1.00 51.13 90 ARG B O 1
ATOM 3334 N N . ARG B 1 93 ? -4.131 31.246 -16.382 1.00 54.20 91 ARG B N 1
ATOM 3335 C CA . ARG B 1 93 ? -5.131 31.946 -17.185 1.00 59.20 91 ARG B CA 1
ATOM 3336 C C . ARG B 1 93 ? -5.028 31.551 -18.653 1.00 56.48 91 ARG B C 1
ATOM 3337 O O . ARG B 1 93 ? -6.015 31.594 -19.389 1.00 53.77 91 ARG B O 1
ATOM 3345 N N . GLU B 1 94 ? -3.820 31.182 -19.068 1.00 57.50 92 GLU B N 1
ATOM 3346 C CA . GLU B 1 94 ? -3.574 30.658 -20.406 1.00 65.65 92 GLU B CA 1
ATOM 3347 C C . GLU B 1 94 ? -4.508 29.489 -20.720 1.00 64.09 92 GLU B C 1
ATOM 3348 O O . GLU B 1 94 ? -5.194 29.495 -21.743 1.00 62.74 92 GLU B O 1
ATOM 3354 N N . VAL B 1 95 ? -4.517 28.488 -19.840 1.00 58.09 93 VAL B N 1
ATOM 3355 C CA . VAL B 1 95 ? -5.394 27.321 -19.979 1.00 51.43 93 VAL B CA 1
ATOM 3356 C C . VAL B 1 95 ? -6.855 27.689 -20.244 1.00 51.14 93 VAL B C 1
ATOM 3357 O O . VAL B 1 95 ? -7.474 27.156 -21.169 1.00 52.38 93 VAL B O 1
ATOM 3361 N N . TYR B 1 96 ? -7.398 28.606 -19.446 1.00 45.85 94 TYR B N 1
ATOM 3362 C CA . TYR B 1 96 ? -8.794 29.003 -19.603 1.00 48.06 94 TYR B CA 1
ATOM 3363 C C . TYR B 1 96 ? -9.043 29.690 -20.939 1.00 53.47 94 TYR B C 1
ATOM 3364 O O . TYR B 1 96 ? -10.078 29.476 -21.571 1.00 56.86 94 TYR B O 1
ATOM 3373 N N . GLU B 1 97 ? -8.105 30.538 -21.347 1.00 56.11 95 GLU B N 1
ATOM 3374 C CA . GLU B 1 97 ? -8.228 31.280 -22.597 1.00 62.16 95 GLU B CA 1
ATOM 3375 C C . GLU B 1 97 ? -8.298 30.328 -23.788 1.00 57.10 95 GLU B C 1
ATOM 3376 O O . GLU B 1 97 ? -9.132 30.494 -24.679 1.00 53.62 95 GLU B O 1
ATOM 3382 N N . GLU B 1 98 ? -7.427 29.325 -23.781 1.00 59.37 96 GLU B N 1
ATOM 3383 C CA . GLU B 1 98 ? -7.356 28.339 -24.851 1.00 60.54 96 GLU B CA 1
ATOM 3384 C C . GLU B 1 98 ? -8.600 27.455 -24.900 1.00 61.38 96 GLU B C 1
ATOM 3385 O O . GLU B 1 98 ? -8.972 26.952 -25.960 1.00 65.48 96 GLU B O 1
ATOM 3391 N N . ALA B 1 99 ? -9.243 27.277 -23.751 1.00 60.28 97 ALA B N 1
ATOM 3392 C CA . ALA B 1 99 ? -10.384 26.376 -23.643 1.00 60.66 97 ALA B CA 1
ATOM 3393 C C . ALA B 1 99 ? -11.720 27.094 -23.804 1.00 60.65 97 ALA B C 1
ATOM 3394 O O . ALA B 1 99 ? -12.748 26.449 -24.010 1.00 62.33 97 ALA B O 1
ATOM 3396 N N . LYS B 1 100 ? -11.699 28.422 -23.706 1.00 58.82 98 LYS B N 1
ATOM 3397 C CA . LYS B 1 100 ? -12.921 29.225 -23.741 1.00 63.34 98 LYS B CA 1
ATOM 3398 C C . LYS B 1 100 ? -13.743 28.919 -24.992 1.00 68.19 98 LYS B C 1
ATOM 3399 O O . LYS B 1 100 ? -14.974 28.893 -24.951 1.00 70.22 98 LYS B O 1
ATOM 3405 N N . GLU B 1 101 ? -13.040 28.692 -26.099 1.00 66.96 99 GLU B N 1
ATOM 3406 C CA . GLU B 1 101 ? -13.656 28.378 -27.383 1.00 68.29 99 GLU B CA 1
ATOM 3407 C C . GLU B 1 101 ? -14.551 27.141 -27.318 1.00 65.49 99 GLU B C 1
ATOM 3408 O O . GLU B 1 101 ? -15.551 27.047 -28.033 1.00 63.88 99 GLU B O 1
ATOM 3414 N N . TYR B 1 102 ? -14.199 26.204 -26.443 1.00 60.44 100 TYR B N 1
ATOM 3415 C CA . TYR B 1 102 ? -14.925 24.943 -26.338 1.00 53.68 100 TYR B CA 1
ATOM 3416 C C . TYR B 1 102 ? -15.871 24.906 -25.141 1.00 52.60 100 TYR B C 1
ATOM 3417 O O . TYR B 1 102 ? -16.418 23.854 -24.812 1.00 54.17 100 TYR B O 1
ATOM 3426 N N . LEU B 1 103 ? -16.061 26.045 -24.485 1.00 50.96 101 LEU B N 1
ATOM 3427 C CA . LEU B 1 103 ? -16.920 26.084 -23.306 1.00 54.15 101 LEU B CA 1
ATOM 3428 C C . LEU B 1 103 ? -18.283 26.699 -23.593 1.00 57.48 101 LEU B C 1
ATOM 3429 O O . LEU B 1 103 ? -18.382 27.804 -24.123 1.00 57.98 101 LEU B O 1
ATOM 3434 N N . ARG B 1 104 ? -19.333 25.968 -23.232 1.00 61.87 102 ARG B N 1
ATOM 3435 C CA . ARG B 1 104 ? -20.695 26.475 -23.324 1.00 63.07 102 ARG B CA 1
ATOM 3436 C C . ARG B 1 104 ? -20.940 27.409 -22.149 1.00 62.89 102 ARG B C 1
ATOM 3437 O O . ARG B 1 104 ? -21.715 28.361 -22.237 1.00 65.58 102 ARG B O 1
ATOM 3445 N N . GLU B 1 105 ? -20.260 27.117 -21.047 1.00 60.47 103 GLU B N 1
ATOM 3446 C CA . GLU B 1 105 ? -20.443 27.838 -19.798 1.00 60.25 103 GLU B CA 1
ATOM 3447 C C . GLU B 1 105 ? -19.215 27.615 -18.920 1.00 51.13 103 GLU B C 1
ATOM 3448 O O . GLU B 1 105 ? -18.566 26.573 -19.006 1.00 47.24 103 GLU B O 1
ATOM 3454 N N . ASP B 1 106 ? -18.892 28.596 -18.085 1.00 46.46 104 ASP B N 1
ATOM 3455 C CA . ASP B 1 106 ? -17.704 28.511 -17.246 1.00 46.65 104 ASP B CA 1
ATOM 3456 C C . ASP B 1 106 ? -17.861 27.466 -16.149 1.00 41.32 104 ASP B C 1
ATOM 3457 O O . ASP B 1 106 ? -18.878 27.441 -15.452 1.00 37.33 104 ASP B O 1
ATOM 3462 N N . PRO B 1 107 ? -16.863 26.578 -16.012 1.00 39.43 105 PRO B N 1
ATOM 3463 C CA . PRO B 1 107 ? -16.807 25.691 -14.846 1.00 40.07 105 PRO B CA 1
ATOM 3464 C C . PRO B 1 107 ? -16.927 26.507 -13.563 1.00 40.71 105 PRO B C 1
ATOM 3465 O O . PRO B 1 107 ? -16.185 27.470 -13.385 1.00 43.55 105 PRO B O 1
ATOM 3469 N N . PRO B 1 108 ? -17.860 26.124 -12.681 1.00 40.35 106 PRO B N 1
ATOM 3470 C CA . PRO B 1 108 ? -18.255 26.971 -11.550 1.00 39.54 106 PRO B CA 1
ATOM 3471 C C . PRO B 1 108 ? -17.193 27.117 -10.462 1.00 43.31 106 PRO B C 1
ATOM 3472 O O . PRO B 1 108 ? -17.348 27.971 -9.590 1.00 44.23 106 PRO B O 1
ATOM 3476 N N . TRP B 1 109 ? -16.137 26.312 -10.507 1.00 43.19 107 TRP B N 1
ATOM 3477 C CA . TRP B 1 109 ? -15.110 26.377 -9.470 1.00 38.27 107 TRP B CA 1
ATOM 3478 C C . TRP B 1 109 ? -13.946 27.295 -9.852 1.00 39.14 107 TRP B C 1
ATOM 3479 O O . TRP B 1 109 ? -12.912 27.303 -9.187 1.00 38.94 107 TRP B O 1
ATOM 3490 N N . LEU B 1 110 ? -14.120 28.072 -10.917 1.00 39.21 108 LEU B N 1
ATOM 3491 C CA . LEU B 1 110 ? -13.076 28.994 -11.363 1.00 42.14 108 LEU B CA 1
ATOM 3492 C C . LEU B 1 110 ? -13.285 30.410 -10.843 1.00 42.09 108 LEU B C 1
ATOM 3493 O O . LEU B 1 110 ? -14.415 30.875 -10.687 1.00 41.60 108 LEU B O 1
ATOM 3498 N N . GLU B 1 111 ? -12.174 31.087 -10.580 1.00 41.09 109 GLU B N 1
ATOM 3499 C CA . GLU B 1 111 ? -12.192 32.494 -10.214 1.00 44.67 109 GLU B CA 1
ATOM 3500 C C . GLU B 1 111 ? -11.161 33.221 -11.061 1.00 48.91 109 GLU B C 1
ATOM 3501 O O . GLU B 1 111 ? -9.970 32.906 -11.007 1.00 46.87 109 GLU B O 1
ATOM 3507 N N . ASN B 1 112 ? -11.630 34.199 -11.833 1.00 51.33 110 ASN B N 1
ATOM 3508 C CA . ASN B 1 112 ? -10.813 34.863 -12.845 1.00 51.11 110 ASN B CA 1
ATOM 3509 C C . ASN B 1 112 ? -10.084 33.862 -13.736 1.00 48.84 110 ASN B C 1
ATOM 3510 O O . ASN B 1 112 ? -8.913 34.046 -14.065 1.00 49.12 110 ASN B O 1
ATOM 3515 N N . GLY B 1 113 ? -10.787 32.796 -14.108 1.00 48.35 111 GLY B N 1
ATOM 3516 C CA . GLY B 1 113 ? -10.281 31.840 -15.076 1.00 49.83 111 GLY B CA 1
ATOM 3517 C C . GLY B 1 113 ? -9.447 30.699 -14.520 1.00 48.59 111 GLY B C 1
ATOM 3518 O O . GLY B 1 113 ? -9.080 29.785 -15.260 1.00 47.18 111 GLY B O 1
ATOM 3519 N N . THR B 1 114 ? -9.151 30.731 -13.224 1.00 44.35 112 THR B N 1
ATOM 3520 C CA . THR B 1 114 ? -8.298 29.703 -12.631 1.00 40.28 112 THR B CA 1
ATOM 3521 C C . THR B 1 114 ? -8.879 29.081 -11.364 1.00 38.46 112 THR B C 1
ATOM 3522 O O . THR B 1 114 ? -9.766 29.646 -10.719 1.00 36.75 112 THR B O 1
ATOM 3526 N N . CYS B 1 115 ? -8.360 27.904 -11.023 1.00 36.53 113 CYS B N 1
ATOM 3527 C CA . CYS B 1 115 ? -8.799 27.151 -9.856 1.00 34.15 113 CYS B CA 1
ATOM 3528 C C . CYS B 1 115 ? -7.876 27.372 -8.664 1.00 37.97 113 CYS B C 1
ATOM 3529 O O . CYS B 1 115 ? -6.706 26.995 -8.709 1.00 37.12 113 CYS B O 1
ATOM 3532 N N . PRO B 1 116 ? -8.404 27.979 -7.591 1.00 40.14 114 PRO B N 1
ATOM 3533 C CA . PRO B 1 116 ? -7.627 28.225 -6.370 1.00 37.07 114 PRO B CA 1
ATOM 3534 C C . PRO B 1 116 ? -7.099 26.938 -5.744 1.00 34.90 114 PRO B C 1
ATOM 3535 O O . PRO B 1 116 ? -5.936 26.880 -5.355 1.00 34.76 114 PRO B O 1
ATOM 3539 N N . VAL B 1 117 ? -7.952 25.921 -5.661 1.00 30.68 115 VAL B N 1
ATOM 3540 C CA . VAL B 1 117 ? -7.570 24.629 -5.101 1.00 28.73 115 VAL B CA 1
ATOM 3541 C C . VAL B 1 117 ? -6.338 24.058 -5.796 1.00 28.73 115 VAL B C 1
ATOM 3542 O O . VAL B 1 117 ? -5.328 23.768 -5.154 1.00 24.41 115 VAL B O 1
ATOM 3546 N N . CYS B 1 118 ? -6.427 23.903 -7.113 1.00 33.50 116 CYS B N 1
ATOM 3547 C CA . CYS B 1 118 ? -5.366 23.251 -7.872 1.00 32.69 116 CYS B CA 1
ATOM 3548 C C . CYS B 1 118 ? -4.134 24.135 -8.068 1.00 32.12 116 CYS B C 1
ATOM 3549 O O . CYS B 1 118 ? -3.009 23.649 -7.995 1.00 33.80 116 CYS B O 1
ATOM 3552 N N . ARG B 1 119 ? -4.332 25.429 -8.298 1.00 34.80 117 ARG B N 1
ATOM 3553 C CA . ARG B 1 119 ? -3.193 26.312 -8.545 1.00 35.96 117 ARG B CA 1
ATOM 3554 C C . ARG B 1 119 ? -2.360 26.510 -7.275 1.00 32.93 117 ARG B C 1
ATOM 3555 O O . ARG B 1 119 ? -1.151 26.728 -7.349 1.00 34.39 117 ARG B O 1
ATOM 3563 N N . ILE B 1 120 ? -3.004 26.417 -6.115 1.00 31.32 118 ILE B N 1
ATOM 3564 C CA . ILE B 1 120 ? -2.310 26.589 -4.841 1.00 28.99 118 ILE B CA 1
ATOM 3565 C C . ILE B 1 120 ? -1.748 25.274 -4.309 1.00 28.27 118 ILE B C 1
ATOM 3566 O O . ILE B 1 120 ? -0.565 25.186 -3.977 1.00 25.72 118 ILE B O 1
ATOM 3571 N N . PHE B 1 121 ? -2.594 24.252 -4.238 1.00 29.98 119 PHE B N 1
ATOM 3572 C CA . PHE B 1 121 ? -2.209 22.995 -3.603 1.00 35.50 119 PHE B CA 1
ATOM 3573 C C . PHE B 1 121 ? -1.778 21.929 -4.605 1.00 35.22 119 PHE B C 1
ATOM 3574 O O . PHE B 1 121 ? -1.561 20.774 -4.235 1.00 36.26 119 PHE B O 1
ATOM 3582 N N . GLY B 1 122 ? -1.649 22.316 -5.869 1.00 36.48 120 GLY B N 1
ATOM 3583 C CA . GLY B 1 122 ? -1.159 21.410 -6.892 1.00 38.37 120 GLY B CA 1
ATOM 3584 C C . GLY B 1 122 ? -2.240 20.516 -7.466 1.00 39.73 120 GLY B C 1
ATOM 3585 O O . GLY B 1 122 ? -3.330 20.402 -6.903 1.00 37.20 120 GLY B O 1
ATOM 3586 N N . SER B 1 123 ? -1.924 19.872 -8.585 1.00 40.57 121 SER B N 1
ATOM 3587 C CA . SER B 1 123 ? -2.858 18.980 -9.265 1.00 39.72 121 SER B CA 1
ATOM 3588 C C . SER B 1 123 ? -2.125 18.031 -10.206 1.00 39.57 121 SER B C 1
ATOM 3589 O O . SER B 1 123 ? -1.118 18.399 -10.812 1.00 38.28 121 SER B O 1
ATOM 3592 N N . ALA B 1 124 ? -2.632 16.807 -10.322 1.00 38.36 122 ALA B N 1
ATOM 3593 C CA . ALA B 1 124 ? -2.045 15.817 -11.220 1.00 40.36 122 ALA B CA 1
ATOM 3594 C C . ALA B 1 124 ? -2.433 16.081 -12.672 1.00 40.58 122 ALA B C 1
ATOM 3595 O O . ALA B 1 124 ? -1.808 15.563 -13.595 1.00 43.20 122 ALA B O 1
ATOM 3597 N N . GLY B 1 125 ? -3.472 16.887 -12.863 1.00 38.64 123 GLY B N 1
ATOM 3598 C CA . GLY B 1 125 ? -3.974 17.189 -14.190 1.00 39.93 123 GLY B CA 1
ATOM 3599 C C . GLY B 1 125 ? -5.490 17.197 -14.205 1.00 45.00 123 GLY B C 1
ATOM 3600 O O . GLY B 1 125 ? -6.122 17.752 -13.306 1.00 46.60 123 GLY B O 1
ATOM 3601 N N . ASP B 1 126 ? -6.075 16.572 -15.223 1.00 44.76 124 ASP B N 1
ATOM 3602 C CA . ASP B 1 126 ? -7.526 16.500 -15.340 1.00 43.40 124 ASP B CA 1
ATOM 3603 C C . ASP B 1 126 ? -8.046 15.286 -14.570 1.00 38.29 124 ASP B C 1
ATOM 3604 O O . ASP B 1 126 ? -8.613 14.360 -15.152 1.00 33.82 124 ASP B O 1
ATOM 3609 N N . GLY B 1 127 ? -7.832 15.294 -13.256 1.00 36.75 125 GLY B N 1
ATOM 3610 C CA . GLY B 1 127 ? -8.226 14.188 -12.403 1.00 33.15 125 GLY B CA 1
ATOM 3611 C C . GLY B 1 127 ? -9.724 13.961 -12.355 1.00 32.03 125 GLY B C 1
ATOM 3612 O O . GLY B 1 127 ? -10.181 12.821 -12.276 1.00 29.21 125 GLY B O 1
ATOM 3613 N N . ILE B 1 128 ? -10.492 15.045 -12.403 1.00 33.91 126 ILE B N 1
ATOM 3614 C CA . ILE B 1 128 ? -11.949 14.948 -12.387 1.00 38.97 126 ILE B CA 1
ATOM 3615 C C . ILE B 1 128 ? -12.471 14.432 -13.724 1.00 39.43 126 ILE B C 1
ATOM 3616 O O . ILE B 1 128 ? -13.630 14.030 -13.836 1.00 39.05 126 ILE B O 1
ATOM 3621 N N . GLY B 1 129 ? -11.611 14.457 -14.737 1.00 36.83 127 GLY B N 1
ATOM 3622 C CA . GLY B 1 129 ? -11.949 13.924 -16.042 1.00 36.87 127 GLY B CA 1
ATOM 3623 C C . GLY B 1 129 ? -12.847 14.838 -16.851 1.00 38.99 127 GLY B C 1
ATOM 3624 O O . GLY B 1 129 ? -13.691 14.366 -17.605 1.00 34.18 127 GLY B O 1
ATOM 3625 N N . PHE B 1 130 ? -12.658 16.146 -16.698 1.00 40.55 128 PHE B N 1
ATOM 3626 C CA . PHE B 1 130 ? -13.468 17.143 -17.397 1.00 39.31 128 PHE B CA 1
ATOM 3627 C C . PHE B 1 130 ? -13.446 16.930 -18.910 1.00 39.92 128 PHE B C 1
ATOM 3628 O O . PHE B 1 130 ? -14.438 17.172 -19.597 1.00 39.76 128 PHE B O 1
ATOM 3636 N N . SER B 1 131 ? -12.313 16.460 -19.421 1.00 39.55 129 SER B N 1
ATOM 3637 C CA . SER B 1 131 ? -12.159 16.232 -20.851 1.00 40.53 129 SER B CA 1
ATOM 3638 C C . SER B 1 131 ? -12.223 14.749 -21.203 1.00 41.59 129 SER B C 1
ATOM 3639 O O . SER B 1 131 ? -11.688 14.328 -22.227 1.00 43.01 129 SER B O 1
ATOM 3642 N N . ASP B 1 132 ? -12.867 13.958 -20.350 1.00 41.33 130 ASP B N 1
ATOM 3643 C CA . ASP B 1 132 ? -12.975 12.522 -20.588 1.00 40.29 130 ASP B CA 1
ATOM 3644 C C . ASP B 1 132 ? -14.377 11.994 -20.265 1.00 36.55 130 ASP B C 1
ATOM 3645 O O . ASP B 1 132 ? -14.566 11.306 -19.262 1.00 31.64 130 ASP B O 1
ATOM 3650 N N . PRO B 1 133 ? -15.354 12.282 -21.141 1.00 41.00 131 PRO B N 1
ATOM 3651 C CA . PRO B 1 133 ? -16.754 11.880 -20.958 1.00 39.27 131 PRO B CA 1
ATOM 3652 C C . PRO B 1 133 ? -16.937 10.363 -20.959 1.00 37.75 131 PRO B C 1
ATOM 3653 O O . PRO B 1 133 ? -17.833 9.857 -20.282 1.00 38.05 131 PRO B O 1
ATOM 3657 N N . GLY B 1 134 ? -16.115 9.658 -21.732 1.00 34.33 132 GLY B N 1
ATOM 3658 C CA . GLY B 1 134 ? -16.115 8.205 -21.739 1.00 34.44 132 GLY B CA 1
ATOM 3659 C C . GLY B 1 134 ? -15.920 7.641 -20.343 1.00 36.04 132 GLY B C 1
ATOM 3660 O O . GLY B 1 134 ? -16.630 6.727 -19.919 1.00 35.31 132 GLY B O 1
ATOM 3661 N N . ARG B 1 135 ? -14.932 8.187 -19.641 1.00 36.19 133 ARG B N 1
ATOM 3662 C CA . ARG B 1 135 ? -14.641 7.819 -18.259 1.00 36.00 133 ARG B CA 1
ATOM 3663 C C . ARG B 1 135 ? -15.810 8.145 -17.323 1.00 36.85 133 ARG B C 1
ATOM 3664 O O . ARG B 1 135 ? -16.200 7.316 -16.501 1.00 39.15 133 ARG B O 1
ATOM 3672 N N . LEU B 1 136 ? -16.353 9.355 -17.445 1.00 37.96 134 LEU B N 1
ATOM 3673 C CA . LEU B 1 136 ? -17.486 9.789 -16.626 1.00 42.79 134 LEU B CA 1
ATOM 3674 C C . LEU B 1 136 ? -18.690 8.865 -16.751 1.00 41.22 134 LEU B C 1
ATOM 3675 O O . LEU B 1 136 ? -19.306 8.487 -15.752 1.00 38.06 134 LEU B O 1
ATOM 3680 N N . GLU B 1 137 ? -19.021 8.520 -17.991 1.00 38.37 135 GLU B N 1
ATOM 3681 C CA . GLU B 1 137 ? -20.244 7.787 -18.292 1.00 39.29 135 GLU B CA 1
ATOM 3682 C C . GLU B 1 137 ? -20.117 6.308 -17.958 1.00 34.58 135 GLU B C 1
ATOM 3683 O O . GLU B 1 137 ? -21.122 5.618 -17.794 1.00 35.86 135 GLU B O 1
ATOM 3689 N N . ASP B 1 138 ? -18.885 5.820 -17.874 1.00 33.47 136 ASP B N 1
ATOM 3690 C CA . ASP B 1 138 ? -18.652 4.450 -17.440 1.00 39.01 136 ASP B CA 1
ATOM 3691 C C . ASP B 1 138 ? -19.075 4.300 -15.981 1.00 36.47 136 ASP B C 1
ATOM 3692 O O . ASP B 1 138 ? -18.643 5.073 -15.127 1.00 36.47 136 ASP B O 1
ATOM 3697 N N . GLU B 1 139 ? -19.910 3.304 -15.698 1.00 42.66 137 GLU B N 1
ATOM 3698 C CA . GLU B 1 139 ? -20.423 3.095 -14.346 1.00 51.09 137 GLU B CA 1
ATOM 3699 C C . GLU B 1 139 ? -19.309 2.674 -13.399 1.00 53.38 137 GLU B C 1
ATOM 3700 O O . GLU B 1 139 ? -19.251 3.114 -12.250 1.00 54.82 137 GLU B O 1
ATOM 3706 N N . ARG B 1 140 ? -18.434 1.810 -13.895 1.00 55.57 138 ARG B N 1
ATOM 3707 C CA . ARG B 1 140 ? -17.320 1.299 -13.115 1.00 59.87 138 ARG B CA 1
ATOM 3708 C C . ARG B 1 140 ? -16.201 2.328 -12.949 1.00 58.17 138 ARG B C 1
ATOM 3709 O O . ARG B 1 140 ? -15.613 2.447 -11.874 1.00 58.96 138 ARG B O 1
ATOM 3717 N N . ARG B 1 141 ? -15.913 3.076 -14.009 1.00 52.42 139 ARG B N 1
ATOM 3718 C CA . ARG B 1 141 ? -14.783 4.004 -13.999 1.00 48.90 139 ARG B CA 1
ATOM 3719 C C . ARG B 1 141 ? -15.160 5.435 -13.619 1.00 46.73 139 ARG B C 1
ATOM 3720 O O . ARG B 1 141 ? -14.286 6.259 -13.357 1.00 48.61 139 ARG B O 1
ATOM 3728 N N . GLY B 1 142 ? -16.454 5.734 -13.596 1.00 44.70 140 GLY B N 1
ATOM 3729 C CA . GLY B 1 142 ? -16.900 7.095 -13.359 1.00 42.56 140 GLY B CA 1
ATOM 3730 C C . GLY B 1 142 ? -18.204 7.225 -12.599 1.00 38.54 140 GLY B C 1
ATOM 3731 O O . GLY B 1 142 ? -18.446 6.517 -11.625 1.00 39.88 140 GLY B O 1
ATOM 3732 N N . LEU B 1 143 ? -19.040 8.156 -13.049 1.00 36.79 141 LEU B N 1
ATOM 3733 C CA . LEU B 1 143 ? -20.304 8.470 -12.389 1.00 33.44 141 LEU B CA 1
ATOM 3734 C C . LEU B 1 143 ? -21.493 7.746 -13.020 1.00 36.22 141 LEU B C 1
ATOM 3735 O O . LEU B 1 143 ? -22.570 7.668 -12.424 1.00 36.33 141 LEU B O 1
ATOM 3740 N N . GLY B 1 144 ? -21.298 7.223 -14.227 1.00 36.71 142 GLY B N 1
ATOM 3741 C CA . GLY B 1 144 ? -22.375 6.581 -14.961 1.00 36.19 142 GLY B CA 1
ATOM 3742 C C . GLY B 1 144 ? -23.116 7.571 -15.839 1.00 35.67 142 GLY B C 1
ATOM 3743 O O . GLY B 1 144 ? -24.152 7.246 -16.425 1.00 35.44 142 GLY B O 1
ATOM 3744 N N . TYR B 1 145 ? -22.574 8.784 -15.923 1.00 36.73 143 TYR B N 1
ATOM 3745 C CA . TYR B 1 145 ? -23.143 9.857 -16.734 1.00 40.64 143 TYR B CA 1
ATOM 3746 C C . TYR B 1 145 ? -22.165 11.029 -16.830 1.00 37.36 143 TYR B C 1
ATOM 3747 O O . TYR B 1 145 ? -21.165 11.066 -16.116 1.00 37.72 143 TYR B O 1
ATOM 3756 N N . ASP B 1 146 ? -22.465 11.984 -17.707 1.00 36.01 144 ASP B N 1
ATOM 3757 C CA . ASP B 1 146 ? -21.601 13.146 -17.916 1.00 38.34 144 ASP B CA 1
ATOM 3758 C C . ASP B 1 146 ? -22.204 14.398 -17.282 1.00 44.03 144 ASP B C 1
ATOM 3759 O O . ASP B 1 146 ? -23.202 14.928 -17.769 1.00 48.65 144 ASP B O 1
ATOM 3764 N N . PRO B 1 147 ? -21.591 14.873 -16.188 1.00 41.77 145 PRO B N 1
ATOM 3765 C CA . PRO B 1 147 ? -22.081 16.025 -15.425 1.00 38.98 145 PRO B CA 1
ATOM 3766 C C . PRO B 1 147 ? -21.614 17.364 -15.993 1.00 37.27 145 PRO B C 1
ATOM 3767 O O . PRO B 1 147 ? -22.035 18.416 -15.505 1.00 35.09 145 PRO B O 1
ATOM 3771 N N . TYR B 1 148 ? -20.769 17.317 -17.019 1.00 37.87 146 TYR B N 1
ATOM 3772 C CA . TYR B 1 148 ? -20.148 18.520 -17.568 1.00 39.13 146 TYR B CA 1
ATOM 3773 C C . TYR B 1 148 ? -20.789 18.982 -18.871 1.00 42.45 146 TYR B C 1
ATOM 3774 O O . TYR B 1 148 ? -20.207 19.781 -19.606 1.00 37.74 146 TYR B O 1
ATOM 3783 N N . GLY B 1 149 ? -21.986 18.474 -19.150 1.00 47.73 147 GLY B N 1
ATOM 3784 C CA . GLY B 1 149 ? -22.686 18.782 -20.384 1.00 49.45 147 GLY B CA 1
ATOM 3785 C C . GLY B 1 149 ? -22.970 20.254 -20.621 1.00 50.37 147 GLY B C 1
ATOM 3786 O O . GLY B 1 149 ? -22.782 20.755 -21.729 1.00 47.48 147 GLY B O 1
ATOM 3787 N N . ARG B 1 150 ? -23.426 20.951 -19.585 1.00 54.13 148 ARG B N 1
ATOM 3788 C CA . ARG B 1 150 ? -23.770 22.363 -19.719 1.00 58.56 148 ARG B CA 1
ATOM 3789 C C . ARG B 1 150 ? -22.532 23.250 -19.834 1.00 55.08 148 ARG B C 1
ATOM 3790 O O . ARG B 1 150 ? -22.641 24.430 -20.161 1.00 58.15 148 ARG B O 1
ATOM 3798 N N . TYR B 1 151 ? -21.361 22.690 -19.542 1.00 49.09 149 TYR B N 1
ATOM 3799 C CA . TYR B 1 151 ? -20.123 23.458 -19.603 1.00 45.50 149 TYR B CA 1
ATOM 3800 C C . TYR B 1 151 ? -19.355 23.207 -20.898 1.00 46.06 149 TYR B C 1
ATOM 3801 O O . TYR B 1 151 ? -18.588 24.061 -21.345 1.00 44.51 149 TYR B O 1
ATOM 3810 N N . ARG B 1 152 ? -19.568 22.041 -21.502 1.00 48.13 150 ARG B N 1
ATOM 3811 C CA . ARG B 1 152 ? -18.868 21.691 -22.734 1.00 47.82 150 ARG B CA 1
ATOM 3812 C C . ARG B 1 152 ? -19.516 20.505 -23.444 1.00 45.96 150 ARG B C 1
ATOM 3813 O O . ARG B 1 152 ? -20.073 19.610 -22.806 1.00 43.45 150 ARG B O 1
ATOM 3821 N N . ASP B 1 153 ? -19.436 20.512 -24.771 1.00 44.69 151 ASP B N 1
ATOM 3822 C CA . ASP B 1 153 ? -19.903 19.391 -25.573 1.00 46.44 151 ASP B CA 1
ATOM 3823 C C . ASP B 1 153 ? -18.876 18.270 -25.457 1.00 43.51 151 ASP B C 1
ATOM 3824 O O . ASP B 1 153 ? -17.680 18.504 -25.633 1.00 44.57 151 ASP B O 1
ATOM 3829 N N . PRO B 1 154 ? -19.336 17.056 -25.115 1.00 41.00 152 PRO B N 1
ATOM 3830 C CA . PRO B 1 154 ? -18.466 15.877 -25.021 1.00 41.05 152 PRO B CA 1
ATOM 3831 C C . PRO B 1 154 ? -17.690 15.595 -26.310 1.00 45.10 152 PRO B C 1
ATOM 3832 O O . PRO B 1 154 ? -16.651 14.941 -26.262 1.00 46.79 152 PRO B O 1
ATOM 3836 N N . ASN B 1 155 ? -18.187 16.077 -27.443 1.00 46.79 153 ASN B N 1
ATOM 3837 C CA . ASN B 1 155 ? -17.481 15.907 -28.708 1.00 50.16 153 ASN B CA 1
ATOM 3838 C C . ASN B 1 155 ? -16.251 16.809 -28.803 1.00 53.44 153 ASN B C 1
ATOM 3839 O O . ASN B 1 155 ? -15.341 16.548 -29.589 1.00 55.33 153 ASN B O 1
ATOM 3844 N N . ASP B 1 156 ? -16.229 17.869 -27.999 1.00 52.50 154 ASP B N 1
ATOM 3845 C CA . ASP B 1 156 ? -15.080 18.771 -27.946 1.00 52.08 154 ASP B CA 1
ATOM 3846 C C . ASP B 1 156 ? -14.084 18.366 -26.867 1.00 50.11 154 ASP B C 1
ATOM 3847 O O . ASP B 1 156 ? -13.173 19.126 -26.543 1.00 49.39 154 ASP B O 1
ATOM 3852 N N . ALA B 1 157 ? -14.256 17.170 -26.317 1.00 50.52 155 ALA B N 1
ATOM 3853 C CA . ALA B 1 157 ? -13.443 16.727 -25.190 1.00 52.46 155 ALA B CA 1
ATOM 3854 C C . ALA B 1 157 ? -11.992 16.443 -25.567 1.00 59.44 155 ALA B C 1
ATOM 3855 O O . ALA B 1 157 ? -11.081 16.749 -24.798 1.00 65.40 155 ALA B O 1
ATOM 3857 N N . GLN B 1 158 ? -11.776 15.858 -26.741 1.00 57.59 156 GLN B N 1
ATOM 3858 C CA . GLN B 1 158 ? -10.424 15.512 -27.168 1.00 61.16 156 GLN B CA 1
ATOM 3859 C C . GLN B 1 158 ? -9.614 16.771 -27.461 1.00 58.09 156 GLN B C 1
ATOM 3860 O O . GLN B 1 158 ? -8.410 16.818 -27.208 1.00 53.82 156 GLN B O 1
ATOM 3866 N N . GLU B 1 159 ? -10.281 17.785 -28.001 1.00 59.89 157 GLU B N 1
ATOM 3867 C CA . GLU B 1 159 ? -9.659 19.089 -28.186 1.00 62.95 157 GLU B CA 1
ATOM 3868 C C . GLU B 1 159 ? -9.342 19.675 -26.814 1.00 62.45 157 GLU B C 1
ATOM 3869 O O . GLU B 1 159 ? -8.241 20.170 -26.573 1.00 62.34 157 GLU B O 1
ATOM 3875 N N . LEU B 1 160 ? -10.324 19.608 -25.921 1.00 58.40 158 LEU B N 1
ATOM 3876 C CA . LEU B 1 160 ? -10.163 20.048 -24.540 1.00 55.92 158 LEU B CA 1
ATOM 3877 C C . LEU B 1 160 ? -9.064 19.268 -23.822 1.00 56.02 158 LEU B C 1
ATOM 3878 O O . LEU B 1 160 ? -8.380 19.802 -22.950 1.00 52.06 158 LEU B O 1
ATOM 3883 N N . SER B 1 161 ? -8.888 18.010 -24.217 1.00 60.97 159 SER B N 1
ATOM 3884 C CA . SER B 1 161 ? -7.954 17.103 -23.556 1.00 61.29 159 SER B CA 1
ATOM 3885 C C . SER B 1 161 ? -6.498 17.518 -23.730 1.00 62.22 159 SER B C 1
ATOM 3886 O O . SER B 1 161 ? -5.624 17.061 -22.994 1.00 64.75 159 SER B O 1
ATOM 3889 N N . GLY B 1 162 ? -6.239 18.377 -24.709 1.00 60.89 160 GLY B N 1
ATOM 3890 C CA . GLY B 1 162 ? -4.897 18.875 -24.941 1.00 58.55 160 GLY B CA 1
ATOM 3891 C C . GLY B 1 162 ? -4.656 20.198 -24.245 1.00 57.65 160 GLY B C 1
ATOM 3892 O O . GLY B 1 162 ? -3.542 20.719 -24.250 1.00 56.90 160 GLY B O 1
ATOM 3893 N N . VAL B 1 163 ? -5.707 20.744 -23.644 1.00 57.57 161 VAL B N 1
ATOM 3894 C CA . VAL B 1 163 ? -5.619 22.039 -22.983 1.00 57.51 161 VAL B CA 1
ATOM 3895 C C . VAL B 1 163 ? -5.695 21.942 -21.461 1.00 54.09 161 VAL B C 1
ATOM 3896 O O . VAL B 1 163 ? -4.884 22.540 -20.753 1.00 52.87 161 VAL B O 1
ATOM 3900 N N . VAL B 1 164 ? -6.664 21.183 -20.962 1.00 50.05 162 VAL B N 1
ATOM 3901 C CA . VAL B 1 164 ? -7.005 21.226 -19.545 1.00 46.45 162 VAL B CA 1
ATOM 3902 C C . VAL B 1 164 ? -6.463 20.050 -18.729 1.00 44.87 162 VAL B C 1
ATOM 3903 O O . VAL B 1 164 ? -6.889 19.832 -17.594 1.00 42.55 162 VAL B O 1
ATOM 3907 N N . ASP B 1 165 ? -5.522 19.299 -19.294 1.00 46.76 163 ASP B N 1
ATOM 3908 C CA . ASP B 1 165 ? -4.955 18.152 -18.589 1.00 51.62 163 ASP B CA 1
ATOM 3909 C C . ASP B 1 165 ? -3.449 18.320 -18.397 1.00 53.01 163 ASP B C 1
ATOM 3910 O O . ASP B 1 165 ? -2.653 17.514 -18.877 1.00 57.36 163 ASP B O 1
ATOM 3915 N N . VAL B 1 166 ? -3.067 19.377 -17.690 1.00 53.32 164 VAL B N 1
ATOM 3916 C CA . VAL B 1 166 ? -1.658 19.658 -17.444 1.00 55.49 164 VAL B CA 1
ATOM 3917 C C . VAL B 1 166 ? -1.331 19.699 -15.952 1.00 53.97 164 VAL B C 1
ATOM 3918 O O . VAL B 1 166 ? -1.970 20.417 -15.184 1.00 51.95 164 VAL B O 1
ATOM 3922 N N . LYS B 1 167 ? -0.355 18.889 -15.550 1.00 56.00 165 LYS B N 1
ATOM 3923 C CA . LYS B 1 167 ? 0.181 18.913 -14.191 1.00 54.15 165 LYS B CA 1
ATOM 3924 C C . LYS B 1 167 ? 0.522 20.321 -13.721 1.00 52.43 165 LYS B C 1
ATOM 3925 O O . LYS B 1 167 ? 0.927 21.171 -14.516 1.00 50.50 165 LYS B O 1
ATOM 3931 N N . LYS B 1 168 ? 0.350 20.560 -12.426 1.00 50.67 166 LYS B N 1
ATOM 3932 C CA . LYS B 1 168 ? 0.858 21.776 -11.807 1.00 49.55 166 LYS B CA 1
ATOM 3933 C C . LYS B 1 168 ? 1.520 21.472 -10.473 1.00 43.65 166 LYS B C 1
ATOM 3934 O O . LYS B 1 168 ? 0.947 20.789 -9.622 1.00 38.90 166 LYS B O 1
ATOM 3940 N N . GLU B 1 169 ? 2.733 21.979 -10.299 1.00 46.23 167 GLU B N 1
ATOM 3941 C CA . GLU B 1 169 ? 3.405 21.904 -9.013 1.00 47.41 167 GLU B CA 1
ATOM 3942 C C . GLU B 1 169 ? 2.722 22.867 -8.051 1.00 40.03 167 GLU B C 1
ATOM 3943 O O . GLU B 1 169 ? 2.411 23.999 -8.422 1.00 37.66 167 GLU B O 1
ATOM 3949 N N . ALA B 1 170 ? 2.461 22.404 -6.832 1.00 38.63 168 ALA B N 1
ATOM 3950 C CA . ALA B 1 170 ? 1.832 23.235 -5.807 1.00 37.35 168 ALA B CA 1
ATOM 3951 C C . ALA B 1 170 ? 2.603 24.527 -5.568 1.00 32.58 168 ALA B C 1
ATOM 3952 O O . ALA B 1 170 ? 3.834 24.531 -5.551 1.00 34.71 168 ALA B O 1
ATOM 3954 N N . ARG B 1 171 ? 1.875 25.625 -5.390 1.00 28.89 169 ARG B N 1
ATOM 3955 C CA . ARG B 1 171 ? 2.499 26.892 -5.029 1.00 32.65 169 ARG B CA 1
ATOM 3956 C C . ARG B 1 171 ? 2.899 26.913 -3.553 1.00 31.89 169 ARG B C 1
ATOM 3957 O O . ARG B 1 171 ? 3.741 27.711 -3.148 1.00 30.66 169 ARG B O 1
ATOM 3965 N N . VAL B 1 172 ? 2.305 26.029 -2.754 1.00 27.28 170 VAL B N 1
ATOM 3966 C CA . VAL B 1 172 ? 2.617 25.976 -1.327 1.00 35.48 170 VAL B CA 1
ATOM 3967 C C . VAL B 1 172 ? 3.319 24.679 -0.939 1.00 33.57 170 VAL B C 1
ATOM 3968 O O . VAL B 1 172 ? 3.013 23.603 -1.455 1.00 32.82 170 VAL B O 1
ATOM 3972 N N . ALA B 1 173 ? 4.276 24.795 -0.027 1.00 31.08 171 ALA B N 1
ATOM 3973 C CA . ALA B 1 173 ? 4.946 23.632 0.533 1.00 28.49 171 ALA B CA 1
ATOM 3974 C C . ALA B 1 173 ? 5.034 23.772 2.044 1.00 31.89 171 ALA B C 1
ATOM 3975 O O . ALA B 1 173 ? 5.430 24.820 2.558 1.00 31.12 171 ALA B O 1
ATOM 3977 N N . PHE B 1 174 ? 4.660 22.715 2.754 1.00 30.90 172 PHE B N 1
ATOM 3978 C CA . PHE B 1 174 ? 4.718 22.726 4.205 1.00 26.71 172 PHE B CA 1
ATOM 3979 C C . PHE B 1 174 ? 5.961 21.986 4.671 1.00 29.64 172 PHE B C 1
ATOM 3980 O O . PHE B 1 174 ? 6.222 20.856 4.258 1.00 35.21 172 PHE B O 1
ATOM 3988 N N . ARG B 1 175 ? 6.738 22.645 5.518 1.00 29.82 173 ARG B N 1
ATOM 3989 C CA . ARG B 1 175 ? 7.910 22.033 6.122 1.00 35.06 173 ARG B CA 1
ATOM 3990 C C . ARG B 1 175 ? 7.461 21.094 7.239 1.00 35.95 173 ARG B C 1
ATOM 3991 O O . ARG B 1 175 ? 6.438 21.339 7.881 1.00 37.44 173 ARG B O 1
ATOM 3999 N N . ASP B 1 176 ? 8.203 20.011 7.456 1.00 31.97 174 ASP B N 1
ATOM 4000 C CA . ASP B 1 176 ? 7.909 19.105 8.565 1.00 30.15 174 ASP B CA 1
ATOM 4001 C C . ASP B 1 176 ? 7.875 19.844 9.897 1.00 31.58 174 ASP B C 1
ATOM 4002 O O . ASP B 1 176 ? 8.810 20.567 10.243 1.00 33.00 174 ASP B O 1
ATOM 4007 N N . ALA B 1 177 ? 6.792 19.649 10.642 1.00 30.47 175 ALA B N 1
ATOM 4008 C CA . ALA B 1 177 ? 6.597 20.336 11.912 1.00 27.94 175 ALA B CA 1
ATOM 4009 C C . ALA B 1 177 ? 7.078 19.472 13.067 1.00 27.52 175 ALA B C 1
ATOM 4010 O O . ALA B 1 177 ? 6.429 18.494 13.437 1.00 28.37 175 ALA B O 1
ATOM 4012 N N . HIS B 1 178 ? 8.225 19.835 13.627 1.00 26.76 176 HIS B N 1
ATOM 4013 C CA . HIS B 1 178 ? 8.807 19.097 14.739 1.00 26.52 176 HIS B CA 1
ATOM 4014 C C . HIS B 1 178 ? 8.566 19.844 16.044 1.00 31.73 176 HIS B C 1
ATOM 4015 O O . HIS B 1 178 ? 8.382 21.061 16.032 1.00 35.07 176 HIS B O 1
ATOM 4022 N N . PRO B 1 179 ? 8.562 19.120 17.175 1.00 33.58 177 PRO B N 1
ATOM 4023 C CA . PRO B 1 179 ? 8.368 19.795 18.463 1.00 32.13 177 PRO B CA 1
ATOM 4024 C C . PRO B 1 179 ? 9.508 20.761 18.763 1.00 31.27 177 PRO B C 1
ATOM 4025 O O . PRO B 1 179 ? 10.667 20.449 18.486 1.00 31.33 177 PRO B O 1
ATOM 4029 N N . THR B 1 180 ? 9.176 21.925 19.310 1.00 28.16 178 THR B N 1
ATOM 4030 C CA . THR B 1 180 ? 10.182 22.920 19.649 1.00 25.24 178 THR B CA 1
ATOM 4031 C C . THR B 1 180 ? 10.972 22.473 20.875 1.00 32.74 178 THR B C 1
ATOM 4032 O O . THR B 1 180 ? 10.531 21.589 21.613 1.00 34.27 178 THR B O 1
ATOM 4036 N N . THR B 1 181 ? 12.142 23.072 21.080 1.00 36.67 179 THR B N 1
ATOM 4037 C CA . THR B 1 181 ? 12.973 22.755 22.239 1.00 41.07 179 THR B CA 1
ATOM 4038 C C . THR B 1 181 ? 12.193 22.943 23.536 1.00 37.64 179 THR B C 1
ATOM 4039 O O . THR B 1 181 ? 12.322 22.148 24.465 1.00 38.01 179 THR B O 1
ATOM 4043 N N . TYR B 1 182 ? 11.392 24.003 23.595 1.00 32.56 180 TYR B N 1
ATOM 4044 C CA . TYR B 1 182 ? 10.504 24.225 24.730 1.00 31.68 180 TYR B CA 1
ATOM 4045 C C . TYR B 1 182 ? 9.555 23.050 24.930 1.00 35.37 180 TYR B C 1
ATOM 4046 O O . TYR B 1 182 ? 9.331 22.605 26.052 1.00 31.70 180 TYR B O 1
ATOM 4055 N N . THR B 1 183 ? 9.013 22.539 23.831 1.00 40.05 181 THR B N 1
ATOM 4056 C CA . THR B 1 183 ? 8.052 21.447 23.895 1.00 38.32 181 THR B CA 1
ATOM 4057 C C . THR B 1 183 ? 8.721 20.172 24.410 1.00 41.27 181 THR B C 1
ATOM 4058 O O . THR B 1 183 ? 8.135 19.423 25.192 1.00 40.70 181 THR B O 1
ATOM 4062 N N . VAL B 1 184 ? 9.964 19.949 23.995 1.00 40.70 182 VAL B N 1
ATOM 4063 C CA . VAL B 1 184 ? 10.710 18.767 24.412 1.00 39.45 182 VAL B CA 1
ATOM 4064 C C . VAL B 1 184 ? 11.209 18.890 25.852 1.00 36.28 182 VAL B C 1
ATOM 4065 O O . VAL B 1 184 ? 11.047 17.972 26.654 1.00 36.92 182 VAL B O 1
ATOM 4069 N N . ASN B 1 185 ? 11.808 20.032 26.173 1.00 34.32 183 ASN B N 1
ATOM 4070 C CA . ASN B 1 185 ? 12.420 20.246 27.483 1.00 36.28 183 ASN B CA 1
ATOM 4071 C C . ASN B 1 185 ? 11.434 20.553 28.608 1.00 38.92 183 ASN B C 1
ATOM 4072 O O . ASN B 1 185 ? 11.730 20.308 29.777 1.00 42.88 183 ASN B O 1
ATOM 4077 N N . ASP B 1 186 ? 10.273 21.098 28.265 1.00 39.05 184 ASP B N 1
ATOM 4078 C CA . ASP B 1 186 ? 9.334 21.551 29.286 1.00 38.20 184 ASP B CA 1
ATOM 4079 C C . ASP B 1 186 ? 8.027 20.760 29.229 1.00 40.02 184 ASP B C 1
ATOM 4080 O O . ASP B 1 186 ? 7.699 20.034 30.166 1.00 42.19 184 ASP B O 1
ATOM 4085 N N . VAL B 1 187 ? 7.288 20.899 28.132 1.00 40.36 185 VAL B N 1
ATOM 4086 C CA . VAL B 1 187 ? 5.965 20.288 28.021 1.00 39.55 185 VAL B CA 1
ATOM 4087 C C . VAL B 1 187 ? 6.022 18.764 28.110 1.00 39.03 185 VAL B C 1
ATOM 4088 O O . VAL B 1 187 ? 5.277 18.154 28.878 1.00 39.81 185 VAL B O 1
ATOM 4092 N N . PHE B 1 188 ? 6.911 18.157 27.332 1.00 38.72 186 PHE B N 1
ATOM 4093 C CA . PHE B 1 188 ? 7.062 16.705 27.330 1.00 44.16 186 PHE B CA 1
ATOM 4094 C C . PHE B 1 188 ? 7.571 16.202 28.680 1.00 50.52 186 PHE B C 1
ATOM 4095 O O . PHE B 1 188 ? 7.142 15.154 29.165 1.00 50.54 186 PHE B O 1
ATOM 4103 N N . GLU B 1 189 ? 8.494 16.951 29.275 1.00 54.28 187 GLU B N 1
ATOM 4104 C CA . GLU B 1 189 ? 9.088 16.577 30.554 1.00 58.94 187 GLU B CA 1
ATOM 4105 C C . GLU B 1 189 ? 8.088 16.693 31.705 1.00 59.10 187 GLU B C 1
ATOM 4106 O O . GLU B 1 189 ? 8.049 15.837 32.589 1.00 59.16 187 GLU B O 1
ATOM 4112 N N . ARG B 1 190 ? 7.293 17.761 31.694 1.00 59.08 188 ARG B N 1
ATOM 4113 C CA . ARG B 1 190 ? 6.262 17.977 32.710 1.00 58.61 188 ARG B CA 1
ATOM 4114 C C . ARG B 1 190 ? 5.259 16.831 32.743 1.00 56.19 188 ARG B C 1
ATOM 4115 O O . ARG B 1 190 ? 4.721 16.495 33.797 1.00 59.61 188 ARG B O 1
ATOM 4123 N N . ALA B 1 191 ? 5.005 16.240 31.580 1.00 51.84 189 ALA B N 1
ATOM 4124 C CA . ALA B 1 191 ? 3.998 15.195 31.457 1.00 50.43 189 ALA B CA 1
ATOM 4125 C C . ALA B 1 191 ? 4.637 13.814 31.567 1.00 53.64 189 ALA B C 1
ATOM 4126 O O . ALA B 1 191 ? 3.951 12.818 31.797 1.00 54.32 189 ALA B O 1
ATOM 4128 N N . GLY B 1 192 ? 5.955 13.766 31.403 1.00 56.85 190 GLY B N 1
ATOM 4129 C CA . GLY B 1 192 ? 6.689 12.514 31.428 1.00 60.98 190 GLY B CA 1
ATOM 4130 C C . GLY B 1 192 ? 6.468 11.703 30.166 1.00 63.40 190 GLY B C 1
ATOM 4131 O O . GLY B 1 192 ? 6.703 10.495 30.144 1.00 64.74 190 GLY B O 1
ATOM 4132 N N . GLU B 1 193 ? 6.026 12.381 29.110 1.00 63.90 191 GLU B N 1
ATOM 4133 C CA . GLU B 1 193 ? 5.752 11.742 27.826 1.00 66.05 191 GLU B CA 1
ATOM 4134 C C . GLU B 1 193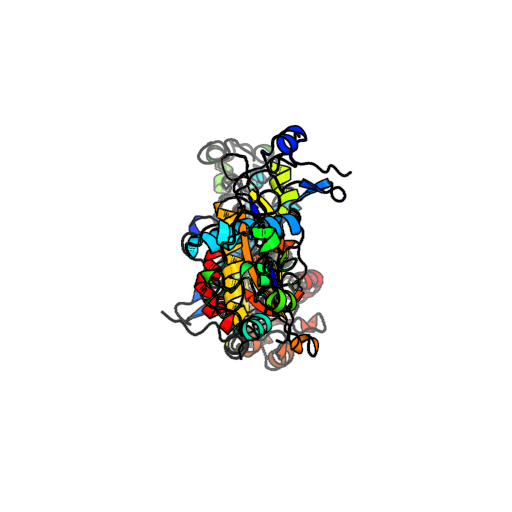 ? 5.547 12.802 26.745 1.00 68.92 191 GLU B C 1
ATOM 4135 O O . GLU B 1 193 ? 5.058 13.896 27.031 1.00 69.62 191 GLU B O 1
ATOM 4141 N N . PRO B 1 194 ? 5.935 12.488 25.497 1.00 69.49 192 PRO B N 1
ATOM 4142 C CA . PRO B 1 194 ? 6.597 11.240 25.104 1.00 70.72 192 PRO B CA 1
ATOM 4143 C C . PRO B 1 194 ? 8.097 11.253 25.376 1.00 75.10 192 PRO B C 1
ATOM 4144 O O . PRO B 1 194 ? 8.669 12.310 25.643 1.00 74.70 192 PRO B O 1
ATOM 4148 N N . THR B 1 195 ? 8.721 10.083 25.302 1.00 78.49 193 THR B N 1
ATOM 4149 C CA . THR B 1 195 ? 10.159 9.977 25.495 1.00 79.34 193 THR B CA 1
ATOM 4150 C C . THR B 1 195 ? 10.848 9.730 24.159 1.00 81.85 193 THR B C 1
ATOM 4151 O O . THR B 1 195 ? 10.190 9.510 23.139 1.00 83.05 193 THR B O 1
ATOM 4155 N N . GLU B 1 196 ? 12.174 9.773 24.168 1.00 81.22 194 GLU B N 1
ATOM 4156 C CA . GLU B 1 196 ? 12.947 9.525 22.961 1.00 80.81 194 GLU B CA 1
ATOM 4157 C C . GLU B 1 196 ? 12.864 8.048 22.593 1.00 81.98 194 GLU B C 1
ATOM 4158 O O . GLU B 1 196 ? 13.409 7.194 23.293 1.00 82.86 194 GLU B O 1
ATOM 4164 N N . VAL B 1 197 ? 12.176 7.749 21.495 1.00 81.84 195 VAL B N 1
ATOM 4165 C CA . VAL B 1 197 ? 11.970 6.365 21.086 1.00 83.09 195 VAL B CA 1
ATOM 4166 C C . VAL B 1 197 ? 12.421 6.215 19.634 1.00 83.96 195 VAL B C 1
ATOM 4167 O O . VAL B 1 197 ? 11.606 6.089 18.717 1.00 83.94 195 VAL B O 1
ATOM 4171 N N . LYS B 1 198 ? 13.735 6.267 19.435 1.00 84.46 196 LYS B N 1
ATOM 4172 C CA . LYS B 1 198 ? 14.330 6.150 18.108 1.00 84.40 196 LYS B CA 1
ATOM 4173 C C . LYS B 1 198 ? 14.381 4.698 17.644 1.00 84.87 196 LYS B C 1
ATOM 4174 O O . LYS B 1 198 ? 14.444 3.778 18.461 1.00 81.75 196 LYS B O 1
ATOM 4176 N N . HIS B 1 199 ? 14.356 4.498 16.331 1.00 87.39 197 HIS B N 1
ATOM 4177 C CA . HIS B 1 199 ? 14.457 3.161 15.758 1.00 86.77 197 HIS B CA 1
ATOM 4178 C C . HIS B 1 199 ? 15.578 3.090 14.725 1.00 86.24 197 HIS B C 1
ATOM 4179 O O . HIS B 1 199 ? 16.603 3.760 14.860 1.00 85.06 197 HIS B O 1
ATOM 4181 N N . MET B 1 215 ? 2.072 3.033 24.446 1.00 82.37 213 MET B N 1
ATOM 4182 C CA . MET B 1 215 ? 1.058 4.024 24.096 1.00 81.70 213 MET B CA 1
ATOM 4183 C C . MET B 1 215 ? 1.359 5.417 24.672 1.00 77.75 213 MET B C 1
ATOM 4184 O O . MET B 1 215 ? 0.789 5.822 25.688 1.00 77.72 213 MET B O 1
ATOM 4189 N N . GLU B 1 216 ? 2.235 6.153 23.994 1.00 73.34 214 GLU B N 1
ATOM 4190 C CA . GLU B 1 216 ? 2.620 7.495 24.409 1.00 65.74 214 GLU B CA 1
ATOM 4191 C C . GLU B 1 216 ? 1.749 8.537 23.716 1.00 56.56 214 GLU B C 1
ATOM 4192 O O . GLU B 1 216 ? 1.252 8.306 22.613 1.00 52.07 214 GLU B O 1
ATOM 4198 N N . ARG B 1 217 ? 1.553 9.676 24.372 1.00 50.92 215 ARG B N 1
ATOM 4199 C CA . ARG B 1 217 ? 0.680 10.713 23.842 1.00 45.46 215 ARG B CA 1
ATOM 4200 C C . ARG B 1 217 ? 1.399 12.052 23.771 1.00 47.71 215 ARG B C 1
ATOM 4201 O O . ARG B 1 217 ? 2.394 12.284 24.466 1.00 48.85 215 ARG B O 1
ATOM 4209 N N . VAL B 1 218 ? 0.878 12.931 22.925 1.00 41.42 216 VAL B N 1
ATOM 4210 C CA . VAL B 1 218 ? 1.375 14.292 22.831 1.00 36.34 216 VAL B CA 1
ATOM 4211 C C . VAL B 1 218 ? 0.471 15.183 23.666 1.00 32.18 216 VAL B C 1
ATOM 4212 O O . VAL B 1 218 ? -0.707 15.334 23.355 1.00 34.78 216 VAL B O 1
ATOM 4216 N N . PRO B 1 219 ? 1.021 15.773 24.734 1.00 27.60 217 PRO B N 1
ATOM 4217 C CA . PRO B 1 219 ? 0.234 16.571 25.679 1.00 29.58 217 PRO B CA 1
ATOM 4218 C C . PRO B 1 219 ? -0.385 17.810 25.044 1.00 36.88 217 PRO B C 1
ATOM 4219 O O . PRO B 1 219 ? 0.162 18.363 24.089 1.00 37.23 217 PRO B O 1
ATOM 4223 N N . LYS B 1 220 ? -1.526 18.230 25.578 1.00 40.07 218 LYS B N 1
ATOM 4224 C CA . LYS B 1 220 ? -2.136 19.492 25.191 1.00 40.21 218 LYS B CA 1
ATOM 4225 C C . LYS B 1 220 ? -1.183 20.641 25.506 1.00 37.05 218 LYS B C 1
ATOM 4226 O O . LYS B 1 220 ? -0.525 20.642 26.544 1.00 38.81 218 LYS B O 1
ATOM 4232 N N . GLY B 1 221 ? -1.101 21.611 24.603 1.00 34.07 219 GLY B N 1
ATOM 4233 C CA . GLY B 1 221 ? -0.185 22.720 24.782 1.00 29.61 219 GLY B CA 1
ATOM 4234 C C . GLY B 1 221 ? 1.150 22.511 24.089 1.00 25.73 219 GLY B C 1
ATOM 4235 O O . GLY B 1 221 ? 1.986 23.413 24.066 1.00 24.07 219 GLY B O 1
ATOM 4236 N N . SER B 1 222 ? 1.362 21.316 23.543 1.00 24.99 220 SER B N 1
ATOM 4237 C CA . SER B 1 222 ? 2.582 21.032 22.794 1.00 29.08 220 SER B CA 1
ATOM 4238 C C . SER B 1 222 ? 2.690 21.936 21.572 1.00 31.40 220 SER B C 1
ATOM 4239 O O . SER B 1 222 ? 1.681 22.355 21.002 1.00 27.94 220 SER B O 1
ATOM 4242 N N . ARG B 1 223 ? 3.919 22.228 21.167 1.00 29.11 221 ARG B N 1
ATOM 4243 C CA . ARG B 1 223 ? 4.135 23.187 20.098 1.00 29.19 221 ARG B CA 1
ATOM 4244 C C . ARG B 1 223 ? 5.119 22.660 19.061 1.00 29.68 221 ARG B C 1
ATOM 4245 O O . ARG B 1 223 ? 6.203 22.179 19.396 1.00 29.39 221 ARG B O 1
ATOM 4253 N N . PHE B 1 224 ? 4.723 22.763 17.796 1.00 30.08 222 PHE B N 1
ATOM 4254 C CA . PHE B 1 224 ? 5.529 22.277 16.685 1.00 29.82 222 PHE B CA 1
ATOM 4255 C C . PHE B 1 224 ? 5.844 23.413 15.723 1.00 29.37 222 PHE B C 1
ATOM 4256 O O . PHE B 1 224 ? 4.968 24.213 15.392 1.00 30.27 222 PHE B O 1
ATOM 4264 N N . GLY B 1 225 ? 7.097 23.479 15.282 1.00 29.44 223 GLY B N 1
ATOM 4265 C CA . GLY B 1 225 ? 7.548 24.532 14.387 1.00 27.81 223 GLY B CA 1
ATOM 4266 C C . GLY B 1 225 ? 6.749 24.613 13.102 1.00 26.80 223 GLY B C 1
ATOM 4267 O O . GLY B 1 225 ? 6.476 23.596 12.468 1.00 27.32 223 GLY B O 1
ATOM 4268 N N . LEU B 1 226 ? 6.370 25.828 12.719 1.00 24.25 224 LEU B N 1
ATOM 4269 C CA . LEU B 1 226 ? 5.604 26.034 11.496 1.00 24.67 224 LEU B CA 1
ATOM 4270 C C . LEU B 1 226 ? 6.378 26.857 10.479 1.00 28.53 224 LEU B C 1
ATOM 4271 O O . LEU B 1 226 ? 6.698 28.023 10.717 1.00 26.60 224 LEU B O 1
ATOM 4276 N N . GLU B 1 227 ? 6.682 26.239 9.345 1.00 27.32 225 GLU B N 1
ATOM 4277 C CA . GLU B 1 227 ? 7.250 26.967 8.223 1.00 32.71 225 GLU B CA 1
ATOM 4278 C C . GLU B 1 227 ? 6.512 26.594 6.940 1.00 30.61 225 GLU B C 1
ATOM 4279 O O . GLU B 1 227 ? 6.543 25.444 6.501 1.00 27.27 225 GLU B O 1
ATOM 4285 N N . VAL B 1 228 ? 5.834 27.574 6.353 1.00 30.77 226 VAL B N 1
ATOM 4286 C CA . VAL B 1 228 ? 5.079 27.351 5.128 1.00 32.44 226 VAL B CA 1
ATOM 4287 C C . VAL B 1 228 ? 5.573 28.282 4.026 1.00 30.78 226 VAL B C 1
ATOM 4288 O O . VAL B 1 228 ? 5.582 29.503 4.190 1.00 26.04 226 VAL B O 1
ATOM 4292 N N . VAL B 1 229 ? 5.988 27.696 2.907 1.00 29.54 227 VAL B N 1
ATOM 4293 C CA . VAL B 1 229 ? 6.547 28.461 1.797 1.00 33.76 227 VAL B CA 1
ATOM 4294 C C . VAL B 1 229 ? 5.585 28.567 0.619 1.00 33.84 227 VAL B C 1
ATOM 4295 O O . VAL B 1 229 ? 5.171 27.557 0.049 1.00 27.52 227 VAL B O 1
ATOM 4299 N N . TYR B 1 230 ? 5.240 29.798 0.254 1.00 36.34 228 TYR B N 1
ATOM 4300 C CA . TYR B 1 230 ? 4.400 30.041 -0.911 1.00 37.07 228 TYR B CA 1
ATOM 4301 C C . TYR B 1 230 ? 5.238 30.589 -2.060 1.00 34.92 228 TYR B C 1
ATOM 4302 O O . TYR B 1 230 ? 5.929 31.595 -1.907 1.00 36.09 228 TYR B O 1
ATOM 4311 N N . ARG B 1 231 ? 5.172 29.925 -3.208 1.00 31.31 229 ARG B N 1
ATOM 4312 C CA . ARG B 1 231 ? 5.906 30.370 -4.386 1.00 33.56 229 ARG B CA 1
ATOM 4313 C C . ARG B 1 231 ? 5.071 31.361 -5.191 1.00 35.72 229 ARG B C 1
ATOM 4314 O O . ARG B 1 231 ? 4.011 31.015 -5.710 1.00 35.46 229 ARG B O 1
ATOM 4316 N N . VAL B 1 232 ? 5.552 32.598 -5.282 1.00 38.19 230 VAL B N 1
ATOM 4317 C CA . VAL B 1 232 ? 4.871 33.634 -6.051 1.00 44.46 230 VAL B CA 1
ATOM 4318 C C . VAL B 1 232 ? 5.031 33.393 -7.550 1.00 41.93 230 VAL B C 1
ATOM 4319 O O . VAL B 1 232 ? 6.146 33.387 -8.070 1.00 37.88 230 VAL B O 1
ATOM 4323 N N . GLU B 1 233 ? 3.914 33.184 -8.239 1.00 47.89 231 GLU B N 1
ATOM 4324 C CA . GLU B 1 233 ? 3.941 32.913 -9.674 1.00 53.81 231 GLU B CA 1
ATOM 4325 C C . GLU B 1 233 ? 3.124 33.926 -10.468 1.00 54.17 231 GLU B C 1
ATOM 4326 O O . GLU B 1 233 ? 3.510 34.322 -11.565 1.00 55.96 231 GLU B O 1
ATOM 4332 N N . ASP B 1 234 ? 1.994 34.341 -9.907 1.00 52.75 232 ASP B N 1
ATOM 4333 C CA . ASP B 1 234 ? 1.087 35.245 -10.598 1.00 52.06 232 ASP B CA 1
ATOM 4334 C C . ASP B 1 234 ? 0.700 36.392 -9.673 1.00 49.61 232 ASP B C 1
ATOM 4335 O O . ASP B 1 234 ? -0.051 36.202 -8.716 1.00 51.93 232 ASP B O 1
ATOM 4340 N N . GLY B 1 235 ? 1.232 37.575 -9.963 1.00 45.10 233 GLY B N 1
ATOM 4341 C CA . GLY B 1 235 ? 0.973 38.767 -9.174 1.00 46.39 233 GLY B CA 1
ATOM 4342 C C . GLY B 1 235 ? -0.500 39.067 -8.980 1.00 48.38 233 GLY B C 1
ATOM 4343 O O . GLY B 1 235 ? -0.911 39.553 -7.926 1.00 50.03 233 GLY B O 1
ATOM 4344 N N . GLU B 1 236 ? -1.297 38.785 -10.005 1.00 50.31 234 GLU B N 1
ATOM 4345 C CA . GLU B 1 236 ? -2.728 39.062 -9.961 1.00 55.18 234 GLU B CA 1
ATOM 4346 C C . GLU B 1 236 ? -3.446 38.139 -8.975 1.00 51.85 234 GLU B C 1
ATOM 4347 O O . GLU B 1 236 ? -4.501 38.486 -8.442 1.00 48.64 234 GLU B O 1
ATOM 4353 N N . GLU B 1 237 ? -2.871 36.963 -8.742 1.00 50.37 235 GLU B N 1
ATOM 4354 C CA . GLU B 1 237 ? -3.467 35.968 -7.851 1.00 49.57 235 GLU B CA 1
ATOM 4355 C C . GLU B 1 237 ? -2.772 35.888 -6.492 1.00 45.82 235 GLU B C 1
ATOM 4356 O O . GLU B 1 237 ? -3.111 35.038 -5.668 1.00 43.29 235 GLU B O 1
ATOM 4362 N N . LEU B 1 238 ? -1.798 36.766 -6.268 1.00 46.34 236 LEU B N 1
ATOM 4363 C CA . LEU B 1 238 ? -0.982 36.732 -5.056 1.00 43.41 236 LEU B CA 1
ATOM 4364 C C . LEU B 1 238 ? -1.816 36.874 -3.786 1.00 41.55 236 LEU B C 1
ATOM 4365 O O . LEU B 1 238 ? -1.751 36.030 -2.890 1.00 40.49 236 LEU B O 1
ATOM 4370 N N . GLU B 1 239 ? -2.589 37.951 -3.707 1.00 37.95 237 GLU B N 1
ATOM 4371 C CA . GLU B 1 239 ? -3.388 38.210 -2.519 1.00 40.40 237 GLU B CA 1
ATOM 4372 C C . GLU B 1 239 ? -4.461 37.145 -2.331 1.00 38.36 237 GLU B C 1
ATOM 4373 O O . GLU B 1 239 ? -4.712 36.698 -1.210 1.00 40.31 237 GLU B O 1
ATOM 4379 N N . SER B 1 240 ? -5.094 36.749 -3.430 1.00 32.80 238 SER B N 1
ATOM 4380 C CA . SER B 1 240 ? -6.144 35.739 -3.382 1.00 32.04 238 SER B CA 1
ATOM 4381 C C . SER B 1 240 ? -5.610 34.417 -2.844 1.00 27.40 238 SER B C 1
ATOM 4382 O O . SER B 1 240 ? -6.254 33.769 -2.022 1.00 25.34 238 SER B O 1
ATOM 4385 N N . ASP B 1 241 ? -4.420 34.034 -3.296 1.00 25.22 239 ASP B N 1
ATOM 4386 C CA . ASP B 1 241 ? -3.800 32.793 -2.853 1.00 24.35 239 ASP B CA 1
ATOM 4387 C C . ASP B 1 241 ? -3.514 32.831 -1.356 1.00 30.93 239 ASP B C 1
ATOM 4388 O O . ASP B 1 241 ? -3.770 31.858 -0.644 1.00 29.67 239 ASP B O 1
ATOM 4393 N N . LEU B 1 242 ? -2.980 33.953 -0.885 1.00 31.96 240 LEU B N 1
ATOM 4394 C CA . LEU B 1 242 ? -2.694 34.116 0.534 1.00 29.55 240 LEU B CA 1
ATOM 4395 C C . LEU B 1 242 ? -3.978 34.019 1.349 1.00 29.39 240 LEU B C 1
ATOM 4396 O O . LEU B 1 242 ? -4.002 33.382 2.402 1.00 30.20 240 LEU B O 1
ATOM 4401 N N . LYS B 1 243 ? -5.043 34.640 0.850 1.00 29.52 241 LYS B N 1
ATOM 4402 C CA . LYS B 1 243 ? -6.349 34.562 1.499 1.00 30.88 241 LYS B CA 1
ATOM 4403 C C . LYS B 1 243 ? -6.807 33.113 1.624 1.00 30.30 241 LYS B C 1
ATOM 4404 O O . LYS B 1 243 ? -7.252 32.678 2.685 1.00 29.32 241 LYS B O 1
ATOM 4410 N N . TYR B 1 244 ? -6.685 32.368 0.531 1.00 26.93 242 TYR B N 1
ATOM 4411 C CA . TYR B 1 244 ? -7.148 30.988 0.498 1.00 30.90 242 TYR B CA 1
ATOM 4412 C C . TYR B 1 244 ? -6.221 30.058 1.280 1.00 27.38 242 TYR B C 1
ATOM 4413 O O . TYR B 1 244 ? -6.682 29.102 1.904 1.00 27.45 242 TYR B O 1
ATOM 4422 N N . LEU B 1 245 ? -4.921 30.337 1.246 1.00 22.11 243 LEU B N 1
ATOM 4423 C CA . LEU B 1 245 ? -3.963 29.577 2.044 1.00 26.46 243 LEU B CA 1
ATOM 4424 C C . LEU B 1 245 ? -4.246 29.745 3.536 1.00 26.37 243 LEU B C 1
ATOM 4425 O O . LEU B 1 245 ? -4.328 28.763 4.278 1.00 23.04 243 LEU B O 1
ATOM 4430 N N . MET B 1 246 ? -4.394 30.995 3.967 1.00 26.40 244 MET B N 1
ATOM 4431 C CA . MET B 1 246 ? -4.744 31.297 5.351 1.00 29.00 244 MET B CA 1
ATOM 4432 C C . MET B 1 246 ? -6.073 30.653 5.728 1.00 30.08 244 MET B C 1
ATOM 4433 O O . MET B 1 246 ? -6.204 30.070 6.804 1.00 27.77 244 MET B O 1
ATOM 4438 N N . SER B 1 247 ? -7.054 30.764 4.836 1.00 32.34 245 SER B N 1
ATOM 4439 C CA . SER B 1 247 ? -8.373 30.178 5.062 1.00 35.06 245 SER B CA 1
ATOM 4440 C C . SER B 1 247 ? -8.293 28.673 5.288 1.00 34.45 245 SER B C 1
ATOM 4441 O O . SER B 1 247 ? -9.023 28.123 6.113 1.00 37.24 245 SER B O 1
ATOM 4444 N N . SER B 1 248 ? -7.406 28.008 4.554 1.00 29.20 246 SER B N 1
ATOM 4445 C CA . SER B 1 248 ? -7.267 26.563 4.682 1.00 27.50 246 SER B CA 1
ATOM 4446 C C . SER B 1 248 ? -6.705 26.202 6.055 1.00 24.97 246 SER B C 1
ATOM 4447 O O . SER B 1 248 ? -7.117 25.214 6.659 1.00 26.67 246 SER B O 1
ATOM 4450 N N . LEU B 1 249 ? -5.793 27.026 6.561 1.00 22.56 247 LEU B N 1
ATOM 4451 C CA . LEU B 1 249 ? -5.237 26.817 7.895 1.00 23.93 247 LEU B CA 1
ATOM 4452 C C . LEU B 1 249 ? -6.308 27.075 8.950 1.00 26.79 247 LEU B C 1
ATOM 4453 O O . LEU B 1 249 ? -6.379 26.378 9.962 1.00 31.40 247 LEU B O 1
ATOM 4458 N N . LYS B 1 250 ? -7.137 28.083 8.699 1.00 26.25 248 LYS B N 1
ATOM 4459 C CA . LYS B 1 250 ? -8.277 28.388 9.555 1.00 28.01 248 LYS B CA 1
ATOM 4460 C C . LYS B 1 250 ? -9.240 27.201 9.609 1.00 27.67 248 LYS B C 1
ATOM 4461 O O . LYS B 1 250 ? -9.764 26.862 10.674 1.00 26.54 248 LYS B O 1
ATOM 4467 N N . LEU B 1 251 ? -9.460 26.568 8.459 1.00 26.33 249 LEU B N 1
ATOM 4468 C CA . LEU B 1 251 ? -10.324 25.392 8.381 1.00 25.63 249 LEU B CA 1
ATOM 4469 C C . LEU B 1 251 ? -9.738 24.227 9.166 1.00 25.76 249 LEU B C 1
ATOM 4470 O O . LEU B 1 251 ? -10.464 23.492 9.838 1.00 23.48 249 LEU B O 1
ATOM 4475 N N . VAL B 1 252 ? -8.421 24.067 9.079 1.00 25.59 250 VAL B N 1
ATOM 4476 C CA . VAL B 1 252 ? -7.724 23.033 9.832 1.00 22.58 250 VAL B CA 1
ATOM 4477 C C . VAL B 1 252 ? -7.867 23.284 11.332 1.00 23.60 250 VAL B C 1
ATOM 4478 O O . VAL B 1 252 ? -8.057 22.347 12.108 1.00 25.14 250 VAL B O 1
ATOM 4482 N N . GLU B 1 253 ? -7.799 24.552 11.732 1.00 22.84 251 GLU B N 1
ATOM 4483 C CA . GLU B 1 253 ? -8.022 24.931 13.127 1.00 22.07 251 GLU B CA 1
ATOM 4484 C C . GLU B 1 253 ? -9.411 24.531 13.608 1.00 22.49 251 GLU B C 1
ATOM 4485 O O . GLU B 1 253 ? -9.562 23.952 14.684 1.00 22.72 251 GLU B O 1
ATOM 4491 N N . ASP B 1 254 ? -10.422 24.846 12.804 1.00 26.02 252 ASP B N 1
ATOM 4492 C CA . ASP B 1 254 ? -11.808 24.586 13.175 1.00 31.67 252 ASP B CA 1
ATOM 4493 C C . ASP B 1 254 ? -12.189 23.108 13.123 1.00 35.39 252 ASP B C 1
ATOM 4494 O O . ASP B 1 254 ? -13.066 22.666 13.863 1.00 41.32 252 ASP B O 1
ATOM 4499 N N . GLN B 1 255 ? -11.533 22.340 12.257 1.00 32.96 253 GLN B N 1
ATOM 4500 C CA . GLN B 1 255 ? -11.965 20.967 12.009 1.00 27.27 253 GLN B CA 1
ATOM 4501 C C . GLN B 1 255 ? -10.923 19.908 12.375 1.00 27.66 253 GLN B C 1
ATOM 4502 O O . GLN B 1 255 ? -11.208 18.714 12.303 1.00 29.51 253 GLN B O 1
ATOM 4508 N N . GLY B 1 256 ? -9.725 20.336 12.760 1.00 26.95 254 GLY B N 1
ATOM 4509 C CA . GLY B 1 256 ? -8.696 19.410 13.205 1.00 23.88 254 GLY B CA 1
ATOM 4510 C C . GLY B 1 256 ? -7.698 19.036 12.125 1.00 27.09 254 GLY B C 1
ATOM 4511 O O . GLY B 1 256 ? -8.038 19.015 10.942 1.00 24.21 254 GLY B O 1
ATOM 4512 N N . ILE B 1 257 ? -6.460 18.753 12.528 1.00 28.92 255 ILE B N 1
ATOM 4513 C CA . ILE B 1 257 ? -5.438 18.286 11.594 1.00 28.43 255 ILE B CA 1
ATOM 4514 C C . ILE B 1 257 ? -5.747 16.868 11.132 1.00 31.92 255 ILE B C 1
ATOM 4515 O O . ILE B 1 257 ? -5.236 16.410 10.111 1.00 31.92 255 ILE B O 1
ATOM 4520 N N . GLY B 1 258 ? -6.585 16.181 11.898 1.00 31.40 256 GLY B N 1
ATOM 4521 C CA . GLY B 1 258 ? -7.026 14.846 11.551 1.00 30.60 256 GLY B CA 1
ATOM 4522 C C . GLY B 1 258 ? -8.505 14.714 11.844 1.00 32.92 256 GLY B C 1
ATOM 4523 O O . GLY B 1 258 ? -9.172 15.707 12.140 1.00 32.59 256 GLY B O 1
ATOM 4524 N N . HIS B 1 259 ? -9.023 13.494 11.771 1.00 32.59 257 HIS B N 1
ATOM 4525 C CA . HIS B 1 259 ? -10.439 13.270 12.029 1.00 34.66 257 HIS B CA 1
ATOM 4526 C C . HIS B 1 259 ? -10.762 11.810 12.317 1.00 35.19 257 HIS B C 1
ATOM 4527 O O . HIS B 1 259 ? -10.082 10.903 11.838 1.00 32.60 257 HIS B O 1
ATOM 4534 N N . SER B 1 260 ? -11.802 11.593 13.112 1.00 37.01 258 SER B N 1
ATOM 4535 C CA . SER B 1 260 ? -12.402 10.274 13.236 1.00 38.97 258 SER B CA 1
ATOM 4536 C C . SER B 1 260 ? -13.573 10.205 12.264 1.00 46.54 258 SER B C 1
ATOM 4537 O O . SER B 1 260 ? -13.715 11.064 11.393 1.00 43.16 258 SER B O 1
ATOM 4540 N N . THR B 1 261 ? -14.391 9.169 12.395 1.00 54.00 259 THR B N 1
ATOM 4541 C CA . THR B 1 261 ? -15.624 9.067 11.623 1.00 59.85 259 THR B CA 1
ATOM 4542 C C . THR B 1 261 ? -16.577 10.226 11.929 1.00 64.00 259 THR B C 1
ATOM 4543 O O . THR B 1 261 ? -17.183 10.803 11.025 1.00 62.84 259 THR B O 1
ATOM 4547 N N . SER B 1 262 ? -16.688 10.569 13.210 1.00 67.38 260 SER B N 1
ATOM 4548 C CA . SER B 1 262 ? -17.736 11.468 13.682 1.00 68.66 260 SER B CA 1
ATOM 4549 C C . SER B 1 262 ? -17.291 12.928 13.751 1.00 68.31 260 SER B C 1
ATOM 4550 O O . SER B 1 262 ? -17.951 13.809 13.200 1.00 73.31 260 SER B O 1
ATOM 4553 N N . ARG B 1 263 ? -16.175 13.185 14.427 1.00 61.52 261 ARG B N 1
ATOM 4554 C CA . ARG B 1 263 ? -15.707 14.556 14.612 1.00 55.23 261 ARG B CA 1
ATOM 4555 C C . ARG B 1 263 ? -14.228 14.730 14.258 1.00 45.93 261 ARG B C 1
ATOM 4556 O O . ARG B 1 263 ? -13.535 13.769 13.920 1.00 43.44 261 ARG B O 1
ATOM 4564 N N . GLY B 1 264 ? -13.766 15.975 14.307 1.00 34.94 262 GLY B N 1
ATOM 4565 C CA . GLY B 1 264 ? -12.373 16.292 14.059 1.00 30.17 262 GLY B CA 1
ATOM 4566 C C . GLY B 1 264 ? -11.445 15.714 15.110 1.00 35.16 262 GLY B C 1
ATOM 4567 O O . GLY B 1 264 ? -11.883 15.337 16.199 1.00 35.78 262 GLY B O 1
ATOM 4568 N N . TYR B 1 265 ? -10.158 15.648 14.785 1.00 35.82 263 TYR B N 1
ATOM 4569 C CA . TYR B 1 265 ? -9.164 15.101 15.702 1.00 32.99 263 TYR B CA 1
ATOM 4570 C C . TYR B 1 265 ? -7.870 15.907 15.638 1.00 31.59 263 TYR B C 1
ATOM 4571 O O . TYR B 1 265 ? -7.333 16.150 14.558 1.00 40.01 263 TYR B O 1
ATOM 4580 N N . GLY B 1 266 ? -7.365 16.306 16.801 1.00 23.80 264 GLY B N 1
ATOM 4581 C CA . GLY B 1 266 ? -6.156 17.107 16.876 1.00 26.10 264 GLY B CA 1
ATOM 4582 C C . GLY B 1 266 ? -6.422 18.588 16.681 1.00 29.32 264 GLY B C 1
ATOM 4583 O O . GLY B 1 266 ? -6.202 19.134 15.601 1.00 32.02 264 GLY B O 1
ATOM 4584 N N . ARG B 1 267 ? -6.895 19.240 17.737 1.00 28.54 265 ARG B N 1
ATOM 4585 C CA . ARG B 1 267 ? -7.220 20.657 17.678 1.00 29.34 265 ARG B CA 1
ATOM 4586 C C . ARG B 1 267 ? -5.939 21.493 17.737 1.00 31.09 265 ARG B C 1
ATOM 4587 O O . ARG B 1 267 ? -5.094 21.284 18.616 1.00 31.10 265 ARG B O 1
ATOM 4595 N N . VAL B 1 268 ? -5.796 22.446 16.818 1.00 27.16 266 VAL B N 1
ATOM 4596 C CA . VAL B 1 268 ? -4.549 23.204 16.714 1.00 21.22 266 VAL B CA 1
ATOM 4597 C C . VAL B 1 268 ? -4.750 24.696 16.468 1.00 24.66 266 VAL B C 1
ATOM 4598 O O . VAL B 1 268 ? -5.801 25.133 15.996 1.00 25.70 266 VAL B O 1
ATOM 4602 N N . GLU B 1 269 ? -3.715 25.466 16.788 1.00 26.16 267 GLU B N 1
ATOM 4603 C CA . GLU B 1 269 ? -3.659 26.882 16.448 1.00 27.12 267 GLU B CA 1
ATOM 4604 C C . GLU B 1 269 ? -2.439 27.132 15.575 1.00 24.12 267 GLU B C 1
ATOM 4605 O O . GLU B 1 269 ? -1.338 26.680 15.899 1.00 26.79 267 GLU B O 1
ATOM 4611 N N . PHE B 1 270 ? -2.623 27.861 14.480 1.00 18.26 268 PHE B N 1
ATOM 4612 C CA . PHE B 1 270 ? -1.480 28.299 13.691 1.00 21.87 268 PHE B CA 1
ATOM 4613 C C . PHE B 1 270 ? -1.087 29.708 14.111 1.00 20.27 268 PHE B C 1
ATOM 4614 O O . PHE B 1 270 ? -1.739 30.686 13.738 1.00 20.74 268 PHE B O 1
ATOM 4622 N N . ARG B 1 271 ? -0.032 29.801 14.914 1.00 22.46 269 ARG B N 1
ATOM 4623 C CA . ARG B 1 271 ? 0.435 31.087 15.406 1.00 22.50 269 ARG B CA 1
ATOM 4624 C C . ARG B 1 271 ? 1.522 31.618 14.479 1.00 24.26 269 ARG B C 1
ATOM 4625 O O . ARG B 1 271 ? 2.676 31.190 14.546 1.00 25.16 269 ARG B O 1
ATOM 4633 N N . ILE B 1 272 ? 1.143 32.550 13.612 1.00 24.20 270 ILE B N 1
ATOM 4634 C CA . ILE B 1 272 ? 2.027 33.012 12.554 1.00 24.07 270 ILE B CA 1
ATOM 4635 C C . ILE B 1 272 ? 2.617 34.372 12.910 1.00 23.31 270 ILE B C 1
ATOM 4636 O O . ILE B 1 272 ? 1.915 35.383 12.935 1.00 24.52 270 ILE B O 1
ATOM 4641 N N . ALA B 1 273 ? 3.917 34.384 13.183 1.00 23.92 271 ALA B N 1
ATOM 4642 C CA . ALA B 1 273 ? 4.592 35.572 13.691 1.00 24.02 271 ALA B CA 1
ATOM 4643 C C . ALA B 1 273 ? 4.998 36.530 12.579 1.00 26.19 271 ALA B C 1
ATOM 4644 O O . ALA B 1 273 ? 5.059 37.743 12.788 1.00 26.22 271 ALA B O 1
ATOM 4646 N N . ALA B 1 274 ? 5.278 35.988 11.398 1.00 23.94 272 ALA B N 1
ATOM 4647 C CA . ALA B 1 274 ? 5.757 36.819 10.306 1.00 23.86 272 ALA B CA 1
ATOM 4648 C C . ALA B 1 274 ? 5.580 36.187 8.933 1.00 29.76 272 ALA B C 1
ATOM 4649 O O . ALA B 1 274 ? 5.618 34.965 8.778 1.00 28.38 272 ALA B O 1
ATOM 4651 N N . LEU B 1 275 ? 5.389 37.050 7.941 1.00 31.25 273 LEU B N 1
ATOM 4652 C CA . LEU B 1 275 ? 5.484 36.668 6.539 1.00 28.28 273 LEU B CA 1
ATOM 4653 C C . LEU B 1 275 ? 6.800 37.214 6.009 1.00 29.55 273 LEU B C 1
ATOM 4654 O O . LEU B 1 275 ? 7.046 38.420 6.061 1.00 29.86 273 LEU B O 1
ATOM 4659 N N . CYS B 1 276 ? 7.659 36.321 5.535 1.00 28.18 274 CYS B N 1
ATOM 4660 C CA . CYS B 1 276 ? 8.996 36.711 5.116 1.00 29.85 274 CYS B CA 1
ATOM 4661 C C . CYS B 1 276 ? 9.140 36.568 3.603 1.00 37.88 274 CYS B C 1
ATOM 4662 O O . CYS B 1 276 ? 9.086 35.460 3.063 1.00 37.37 274 CYS B O 1
ATOM 4665 N N . ALA B 1 277 ? 9.333 37.695 2.925 1.00 37.43 275 ALA B N 1
ATOM 4666 C CA . ALA B 1 277 ? 9.270 37.724 1.468 1.00 35.59 275 ALA B CA 1
ATOM 4667 C C . ALA B 1 277 ? 10.635 37.891 0.819 1.00 37.52 275 ALA B C 1
ATOM 4668 O O . ALA B 1 277 ? 11.457 38.697 1.258 1.00 38.79 275 ALA B O 1
ATOM 4670 N N . ARG B 1 278 ? 10.859 37.119 -0.238 1.00 39.05 276 ARG B N 1
ATOM 4671 C CA . ARG B 1 278 ? 12.041 37.261 -1.074 1.00 40.44 276 ARG B CA 1
ATOM 4672 C C . ARG B 1 278 ? 11.635 37.228 -2.539 1.00 45.25 276 ARG B C 1
ATOM 4673 O O . ARG B 1 278 ? 11.137 36.215 -3.025 1.00 44.90 276 ARG B O 1
ATOM 4681 N N . SER B 1 279 ? 11.845 38.336 -3.242 1.00 47.41 277 SER B N 1
ATOM 4682 C CA . SER B 1 279 ? 11.534 38.398 -4.665 1.00 48.94 277 SER B CA 1
ATOM 4683 C C . SER B 1 279 ? 12.721 37.915 -5.488 1.00 47.16 277 SER B C 1
ATOM 4684 O O . SER B 1 279 ? 13.850 37.908 -5.002 1.00 46.23 277 SER B O 1
ATOM 4687 N N . THR B 1 280 ? 12.459 37.496 -6.723 1.00 49.73 278 THR B N 1
ATOM 4688 C CA . THR B 1 280 ? 13.513 37.000 -7.605 1.00 52.41 278 THR B CA 1
ATOM 4689 C C . THR B 1 280 ? 14.595 38.060 -7.806 1.00 50.08 278 THR B C 1
ATOM 4690 O O . THR B 1 280 ? 15.788 37.755 -7.778 1.00 45.28 278 THR B O 1
ATOM 4694 N N . GLY B 1 281 ? 14.163 39.301 -8.011 1.00 49.54 279 GLY B N 1
ATOM 4695 C CA . GLY B 1 281 ? 15.073 40.425 -8.132 1.00 52.80 279 GLY B CA 1
ATOM 4696 C C . GLY B 1 281 ? 15.999 40.551 -6.935 1.00 57.60 279 GLY B C 1
ATOM 4697 O O . GLY B 1 281 ? 17.185 40.843 -7.091 1.00 56.49 279 GLY B O 1
ATOM 4698 N N . TRP B 1 282 ? 15.449 40.337 -5.741 1.00 61.33 280 TRP B N 1
ATOM 4699 C CA . TRP B 1 282 ? 16.202 40.473 -4.492 1.00 60.39 280 TRP B CA 1
ATOM 4700 C C . TRP B 1 282 ? 17.415 39.558 -4.427 1.00 57.33 280 TRP B C 1
ATOM 4701 O O . TRP B 1 282 ? 18.436 39.919 -3.844 1.00 54.65 280 TRP B O 1
ATOM 4712 N N . TYR B 1 283 ? 17.304 38.374 -5.020 1.00 61.78 281 TYR B N 1
ATOM 4713 C CA . TYR B 1 283 ? 18.413 37.427 -5.032 1.00 69.50 281 TYR B CA 1
ATOM 4714 C C . TYR B 1 283 ? 19.652 37.988 -5.734 1.00 77.96 281 TYR B C 1
ATOM 4715 O O . TYR B 1 283 ? 20.759 37.491 -5.533 1.00 81.28 281 TYR B O 1
ATOM 4724 N N . LEU B 1 284 ? 19.467 39.023 -6.548 1.00 80.86 282 LEU B N 1
ATOM 4725 C CA . LEU B 1 284 ? 20.590 39.637 -7.249 1.00 86.21 282 LEU B CA 1
ATOM 4726 C C . LEU B 1 284 ? 21.316 40.688 -6.408 1.00 93.76 282 LEU B C 1
ATOM 4727 O O . LEU B 1 284 ? 22.539 40.811 -6.478 1.00 95.90 282 LEU B O 1
ATOM 4732 N N . ASP B 1 285 ? 20.559 41.447 -5.622 1.00 97.22 283 ASP B N 1
ATOM 4733 C CA . ASP B 1 285 ? 21.138 42.438 -4.718 1.00 99.91 283 ASP B CA 1
ATOM 4734 C C . ASP B 1 285 ? 20.388 42.500 -3.389 1.00 102.21 283 ASP B C 1
ATOM 4735 O O . ASP B 1 285 ? 19.587 43.412 -3.183 1.00 101.73 283 ASP B O 1
ATOM 4737 N N . PRO B 1 286 ? 20.631 41.533 -2.485 1.00 104.17 284 PRO B N 1
ATOM 4738 C CA . PRO B 1 286 ? 19.819 41.565 -1.257 1.00 106.03 284 PRO B CA 1
ATOM 4739 C C . PRO B 1 286 ? 20.013 42.808 -0.343 1.00 105.75 284 PRO B C 1
ATOM 4740 O O . PRO B 1 286 ? 19.001 43.226 0.220 1.00 105.87 284 PRO B O 1
ATOM 4744 N N . GLY B 1 287 ? 21.206 43.384 -0.169 1.00 104.79 285 GLY B N 1
ATOM 4745 C CA . GLY B 1 287 ? 22.471 42.676 -0.107 1.00 103.69 285 GLY B CA 1
ATOM 4746 C C . GLY B 1 287 ? 22.501 41.921 1.212 1.00 101.99 285 GLY B C 1
ATOM 4747 O O . GLY B 1 287 ? 23.159 40.888 1.347 1.00 102.04 285 GLY B O 1
ATOM 4748 N N . ALA B 1 288 ? 21.739 42.449 2.172 1.00 100.40 286 ALA B N 1
ATOM 4749 C CA . ALA B 1 288 ? 21.590 41.890 3.517 1.00 97.61 286 ALA B CA 1
ATOM 4750 C C . ALA B 1 288 ? 20.590 42.727 4.313 1.00 92.76 286 ALA B C 1
ATOM 4751 O O . ALA B 1 288 ? 20.981 43.449 5.228 1.00 95.42 286 ALA B O 1
ATOM 4753 N N . GLY B 1 289 ? 19.305 42.635 3.981 1.00 85.98 287 GLY B N 1
ATOM 4754 C CA . GLY B 1 289 ? 18.356 43.635 4.441 1.00 80.23 287 GLY B CA 1
ATOM 4755 C C . GLY B 1 289 ? 17.535 43.354 5.688 1.00 75.60 287 GLY B C 1
ATOM 4756 O O . GLY B 1 289 ? 17.909 43.813 6.767 1.00 80.03 287 GLY B O 1
ATOM 4757 N N . GLU B 1 290 ? 16.430 42.623 5.579 1.00 66.78 288 GLU B N 1
ATOM 4758 C CA . GLU B 1 290 ? 15.680 42.270 6.785 1.00 58.93 288 GLU B CA 1
ATOM 4759 C C . GLU B 1 290 ? 15.853 40.822 7.235 1.00 55.09 288 GLU B C 1
ATOM 4760 O O . GLU B 1 290 ? 15.590 39.886 6.482 1.00 56.36 288 GLU B O 1
ATOM 4766 N N . GLY B 1 291 ? 16.297 40.660 8.479 1.00 49.40 289 GLY B N 1
ATOM 4767 C CA . GLY B 1 291 ? 16.501 39.353 9.075 1.00 45.24 289 GLY B CA 1
ATOM 4768 C C . GLY B 1 291 ? 15.334 38.900 9.936 1.00 42.98 289 GLY B C 1
ATOM 4769 O O . GLY B 1 291 ? 14.621 39.723 10.513 1.00 42.43 289 GLY B O 1
ATOM 4770 N N . PHE B 1 292 ? 15.142 37.587 10.024 1.00 41.21 290 PHE B N 1
ATOM 4771 C CA . PHE B 1 292 ? 14.118 37.011 10.889 1.00 36.69 290 PHE B CA 1
ATOM 4772 C C . PHE B 1 292 ? 14.404 35.535 11.144 1.00 37.47 290 PHE B C 1
ATOM 4773 O O . PHE B 1 292 ? 14.753 34.801 10.219 1.00 40.61 290 PHE B O 1
ATOM 4781 N N . PRO B 1 293 ? 14.260 35.093 12.402 1.00 36.53 291 PRO B N 1
ATOM 4782 C CA . PRO B 1 293 ? 13.944 35.928 13.567 1.00 32.80 291 PRO B CA 1
ATOM 4783 C C . PRO B 1 293 ? 15.183 36.548 14.212 1.00 30.78 291 PRO B C 1
ATOM 4784 O O . PRO B 1 293 ? 16.192 35.866 14.389 1.00 33.80 291 PRO B O 1
ATOM 4788 N N . GLU B 1 294 ? 15.105 37.833 14.539 1.00 30.10 292 GLU B N 1
ATOM 4789 C CA . GLU B 1 294 ? 16.173 38.506 15.274 1.00 29.49 292 GLU B CA 1
ATOM 4790 C C . GLU B 1 294 ? 15.987 38.312 16.777 1.00 27.75 292 GLU B C 1
ATOM 4791 O O . GLU B 1 294 ? 14.975 37.758 17.207 1.00 22.92 292 GLU B O 1
ATOM 4797 N N . GLU B 1 295 ? 16.969 38.747 17.567 1.00 34.57 293 GLU B N 1
ATOM 4798 C CA . GLU B 1 295 ? 16.908 38.616 19.025 1.00 32.77 293 GLU B CA 1
ATOM 4799 C C . GLU B 1 295 ? 15.640 39.252 19.578 1.00 31.10 293 GLU B C 1
ATOM 4800 O O . GLU B 1 295 ? 14.996 38.709 20.478 1.00 25.79 293 GLU B O 1
ATOM 4806 N N . GLU B 1 296 ? 15.302 40.420 19.039 1.00 27.23 294 GLU B N 1
ATOM 4807 C CA . GLU B 1 296 ? 14.100 41.139 19.436 1.00 28.66 294 GLU B CA 1
ATOM 4808 C C . GLU B 1 296 ? 12.845 40.296 19.214 1.00 31.38 294 GLU B C 1
ATOM 4809 O O . GLU B 1 296 ? 11.964 40.255 20.070 1.00 29.95 294 GLU B O 1
ATOM 4815 N N . ASP B 1 297 ? 12.773 39.617 18.072 1.00 28.91 295 ASP B N 1
ATOM 4816 C CA . ASP B 1 297 ? 11.620 38.772 17.771 1.00 29.96 295 ASP B CA 1
ATOM 4817 C C . ASP B 1 297 ? 11.470 37.636 18.780 1.00 27.05 295 ASP B C 1
ATOM 4818 O O . ASP B 1 297 ? 10.357 37.296 19.177 1.00 26.21 295 ASP B O 1
ATOM 4823 N N . LYS B 1 298 ? 12.594 37.064 19.203 1.00 25.09 296 LYS B N 1
ATOM 4824 C CA . LYS B 1 298 ? 12.576 35.943 20.138 1.00 29.06 296 LYS B CA 1
ATOM 4825 C C . LYS B 1 298 ? 12.116 36.382 21.525 1.00 29.18 296 LYS B C 1
ATOM 4826 O O . LYS B 1 298 ? 11.319 35.697 22.170 1.00 27.62 296 LYS B O 1
ATOM 4832 N N . ASP B 1 299 ? 12.625 37.522 21.981 1.00 25.46 297 ASP B N 1
ATOM 4833 C CA . ASP B 1 299 ? 12.215 38.079 23.263 1.00 27.83 297 ASP B CA 1
ATOM 4834 C C . ASP B 1 299 ? 10.731 38.447 23.260 1.00 26.05 297 ASP B C 1
ATOM 4835 O O . ASP B 1 299 ? 10.023 38.198 24.236 1.00 25.22 297 ASP B O 1
ATOM 4840 N N . GLU B 1 300 ? 10.266 39.041 22.163 1.00 23.71 298 GLU B N 1
ATOM 4841 C CA . GLU B 1 300 ? 8.860 39.417 22.035 1.00 29.69 298 GLU B CA 1
ATOM 4842 C C . GLU B 1 300 ? 7.938 38.199 21.985 1.00 32.67 298 GLU B C 1
ATOM 4843 O O . GLU B 1 300 ? 6.817 38.240 22.488 1.00 36.32 298 GLU B O 1
ATOM 4849 N N . ALA B 1 301 ? 8.415 37.121 21.369 1.00 28.26 299 ALA B N 1
ATOM 4850 C CA . ALA B 1 301 ? 7.595 35.931 21.154 1.00 29.92 299 ALA B CA 1
ATOM 4851 C C . ALA B 1 301 ? 7.886 34.850 22.186 1.00 35.56 299 ALA B C 1
ATOM 4852 O O . ALA B 1 301 ? 7.486 33.698 22.010 1.00 38.15 299 ALA B O 1
ATOM 4854 N N . ALA B 1 302 ? 8.602 35.231 23.240 1.00 34.31 300 ALA B N 1
ATOM 4855 C CA . ALA B 1 302 ? 9.004 34.319 24.309 1.00 37.65 300 ALA B CA 1
ATOM 4856 C C . ALA B 1 302 ? 7.905 33.346 24.722 1.00 34.30 300 ALA B C 1
ATOM 4857 O O . ALA B 1 302 ? 8.051 32.134 24.568 1.00 35.40 300 ALA B O 1
ATOM 4859 N N . ASP B 1 303 ? 6.814 33.880 25.260 1.00 30.27 301 ASP B N 1
ATOM 4860 C CA . ASP B 1 303 ? 5.725 33.039 25.740 1.00 34.61 301 ASP B CA 1
ATOM 4861 C C . ASP B 1 303 ? 4.689 32.703 24.672 1.00 36.35 301 ASP B C 1
ATOM 4862 O O . ASP B 1 303 ? 3.811 31.870 24.899 1.00 41.70 301 ASP B O 1
ATOM 4867 N N . GLU B 1 304 ? 4.777 33.357 23.518 1.00 32.39 302 GLU B N 1
ATOM 4868 C CA . GLU B 1 304 ? 3.741 33.204 22.501 1.00 29.97 302 GLU B CA 1
ATOM 4869 C C . GLU B 1 304 ? 4.094 32.267 21.341 1.00 29.86 302 GLU B C 1
ATOM 4870 O O . GLU B 1 304 ? 3.258 31.484 20.891 1.00 29.77 302 GLU B O 1
ATOM 4876 N N . VAL B 1 305 ? 5.323 32.373 20.843 1.00 28.21 303 VAL B N 1
ATOM 4877 C CA . VAL B 1 305 ? 5.793 31.531 19.744 1.00 24.71 303 VAL B CA 1
ATOM 4878 C C . VAL B 1 305 ? 7.174 30.966 20.059 1.00 24.86 303 VAL B C 1
ATOM 4879 O O . VAL B 1 305 ? 8.192 31.584 19.738 1.00 25.39 303 VAL B O 1
ATOM 4883 N N . THR B 1 306 ? 7.208 29.795 20.688 1.00 23.29 304 THR B N 1
ATOM 4884 C CA . THR B 1 306 ? 8.454 29.251 21.220 1.00 23.96 304 THR B CA 1
ATOM 4885 C C . THR B 1 306 ? 9.439 28.824 20.131 1.00 23.66 304 THR B C 1
ATOM 4886 O O . THR B 1 306 ? 10.643 28.749 20.372 1.00 25.78 304 THR B O 1
ATOM 4890 N N . TYR B 1 307 ? 8.926 28.557 18.934 1.00 22.85 305 TYR B N 1
ATOM 4891 C CA . TYR B 1 307 ? 9.753 28.074 17.830 1.00 25.47 305 TYR B CA 1
ATOM 4892 C C . TYR B 1 307 ? 10.824 29.073 17.396 1.00 30.72 305 TYR B C 1
ATOM 4893 O O . TYR B 1 307 ? 11.889 28.677 16.920 1.00 32.72 305 TYR B O 1
ATOM 4902 N N . LEU B 1 308 ? 10.542 30.363 17.559 1.00 3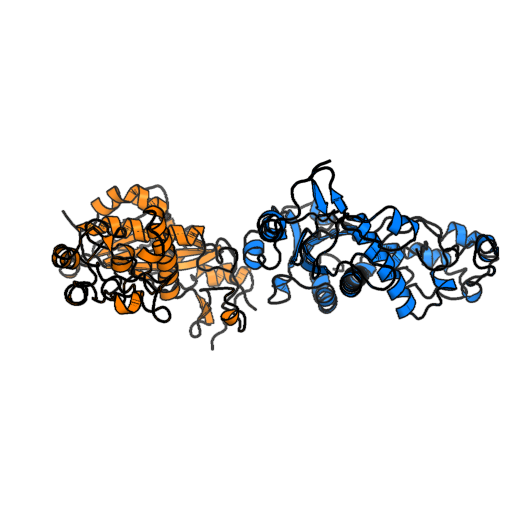1.47 306 LEU B N 1
ATOM 4903 C CA . LEU B 1 308 ? 11.452 31.407 17.089 1.00 29.97 306 LEU B CA 1
ATOM 4904 C C . LEU B 1 308 ? 12.808 31.362 17.789 1.00 30.61 306 LEU B C 1
ATOM 4905 O O . LEU B 1 308 ? 13.831 31.695 17.192 1.00 34.00 306 LEU B O 1
ATOM 4910 N N . SER B 1 309 ? 12.817 30.933 19.046 1.00 27.49 307 SER B N 1
ATOM 4911 C CA . SER B 1 309 ? 14.057 30.864 19.814 1.00 33.95 307 SER B CA 1
ATOM 4912 C C . SER B 1 309 ? 14.951 29.715 19.347 1.00 35.99 307 SER B C 1
ATOM 4913 O O . SER B 1 309 ? 16.135 29.668 19.675 1.00 41.45 307 SER B O 1
ATOM 4916 N N . ASP B 1 310 ? 14.378 28.788 18.586 1.00 33.18 308 ASP B N 1
ATOM 4917 C CA . ASP B 1 310 ? 15.130 27.649 18.072 1.00 31.73 308 ASP B CA 1
ATOM 4918 C C . ASP B 1 310 ? 15.779 27.954 16.727 1.00 37.74 308 ASP B C 1
ATOM 4919 O O . ASP B 1 310 ? 16.558 27.154 16.207 1.00 38.51 308 ASP B O 1
ATOM 4924 N N . LEU B 1 311 ? 15.452 29.111 16.162 1.00 36.69 309 LEU B N 1
ATOM 4925 C CA . LEU B 1 311 ? 15.889 29.444 14.812 1.00 35.96 309 LEU B CA 1
ATOM 4926 C C . LEU B 1 311 ? 17.046 30.440 14.787 1.00 38.26 309 LEU B C 1
ATOM 4927 O O . LEU B 1 311 ? 17.091 31.366 15.594 1.00 37.99 309 LEU B O 1
ATOM 4932 N N . GLU B 1 312 ? 17.971 30.250 13.849 1.00 42.77 310 GLU B N 1
ATOM 4933 C CA . GLU B 1 312 ? 18.920 31.301 13.504 1.00 44.39 310 GLU B CA 1
ATOM 4934 C C . GLU B 1 312 ? 18.233 32.265 12.548 1.00 43.78 310 GLU B C 1
ATOM 4935 O O . GLU B 1 312 ? 17.292 31.888 11.848 1.00 43.71 310 GLU B O 1
ATOM 4941 N N . ALA B 1 313 ? 18.688 33.511 12.524 1.00 44.86 311 ALA B N 1
ATOM 4942 C CA . ALA B 1 313 ? 18.089 34.499 11.637 1.00 44.28 311 ALA B CA 1
ATOM 4943 C C . ALA B 1 313 ? 18.439 34.206 10.182 1.00 45.45 311 ALA B C 1
ATOM 4944 O O . ALA B 1 313 ? 19.559 33.799 9.872 1.00 41.12 311 ALA B O 1
ATOM 4946 N N . GLU B 1 314 ? 17.466 34.401 9.298 1.00 49.19 312 GLU B N 1
ATOM 4947 C CA . GLU B 1 314 ? 17.689 34.276 7.863 1.00 50.43 312 GLU B CA 1
ATOM 4948 C C . GLU B 1 314 ? 17.377 35.597 7.171 1.00 50.34 312 GLU B C 1
ATOM 4949 O O . GLU B 1 314 ? 16.555 36.378 7.654 1.00 49.90 312 GLU B O 1
ATOM 4955 N N . ARG B 1 315 ? 18.033 35.849 6.043 1.00 49.31 313 ARG B N 1
ATOM 4956 C CA . ARG B 1 315 ? 17.890 37.127 5.357 1.00 48.96 313 ARG B CA 1
ATOM 4957 C C . ARG B 1 315 ? 16.738 37.078 4.365 1.00 45.57 313 ARG B C 1
ATOM 4958 O O . ARG B 1 315 ? 16.627 36.149 3.565 1.00 44.96 313 ARG B O 1
ATOM 4966 N N . TYR B 1 316 ? 15.871 38.078 4.435 1.00 45.64 314 TYR B N 1
ATOM 4967 C CA . TYR B 1 316 ? 14.779 38.203 3.487 1.00 46.06 314 TYR B CA 1
ATOM 4968 C C . TYR B 1 316 ? 14.809 39.603 2.889 1.00 49.93 314 TYR B C 1
ATOM 4969 O O . TYR B 1 316 ? 15.566 40.461 3.347 1.00 49.80 314 TYR B O 1
ATOM 4978 N N . GLU B 1 317 ? 13.986 39.840 1.874 1.00 48.50 315 GLU B N 1
ATOM 4979 C CA . GLU B 1 317 ? 13.897 41.172 1.295 1.00 48.63 315 GLU B CA 1
ATOM 4980 C C . GLU B 1 317 ? 13.041 42.043 2.189 1.00 45.87 315 GLU B C 1
ATOM 4981 O O . GLU B 1 317 ? 13.422 43.155 2.555 1.00 42.77 315 GLU B O 1
ATOM 4987 N N . ILE B 1 318 ? 11.877 41.516 2.541 1.00 47.45 316 ILE B N 1
ATOM 4988 C CA . ILE B 1 318 ? 10.946 42.226 3.396 1.00 48.01 316 ILE B CA 1
ATOM 4989 C C . ILE B 1 318 ? 10.347 41.249 4.393 1.00 41.75 316 ILE B C 1
ATOM 4990 O O . ILE B 1 318 ? 9.889 40.168 4.021 1.00 37.91 316 ILE B O 1
ATOM 4995 N N . VAL B 1 319 ? 10.377 41.625 5.666 1.00 37.11 317 VAL B N 1
ATOM 4996 C CA . VAL B 1 319 ? 9.772 40.814 6.708 1.00 29.24 317 VAL B CA 1
ATOM 4997 C C . VAL B 1 319 ? 8.588 41.571 7.284 1.00 30.86 317 VAL B C 1
ATOM 4998 O O . VAL B 1 319 ? 8.746 42.646 7.859 1.00 34.29 317 VAL B O 1
ATOM 5002 N N . ILE B 1 320 ? 7.398 41.008 7.123 1.00 31.93 318 ILE B N 1
ATOM 5003 C CA . ILE B 1 320 ? 6.202 41.604 7.699 1.00 31.56 318 ILE B CA 1
ATOM 5004 C C . ILE B 1 320 ? 5.851 40.891 8.992 1.00 33.10 318 ILE B C 1
ATOM 5005 O O . ILE B 1 320 ? 5.438 39.731 8.988 1.00 31.12 318 ILE B O 1
ATOM 5010 N N . ARG B 1 321 ? 6.020 41.599 10.101 1.00 35.34 319 ARG B N 1
ATOM 5011 C CA . ARG B 1 321 ? 5.779 41.026 11.413 1.00 35.05 319 ARG B CA 1
ATOM 5012 C C . ARG B 1 321 ? 4.354 41.314 11.844 1.00 36.04 319 ARG B C 1
ATOM 5013 O O . ARG B 1 321 ? 3.762 42.312 11.432 1.00 37.57 319 ARG B O 1
ATOM 5021 N N . ALA B 1 322 ? 3.794 40.417 12.647 1.00 30.80 320 ALA B N 1
ATOM 5022 C CA . ALA B 1 322 ? 2.482 40.636 13.234 1.00 30.24 320 ALA B CA 1
ATOM 5023 C C . ALA B 1 322 ? 2.447 41.914 14.066 1.00 34.32 320 ALA B C 1
ATOM 5024 O O . ALA B 1 322 ? 1.461 42.650 14.033 1.00 38.44 320 ALA B O 1
ATOM 5026 N N . ARG B 1 323 ? 3.522 42.175 14.808 1.00 37.44 321 ARG B N 1
ATOM 5027 C CA . ARG B 1 323 ? 3.602 43.372 15.646 1.00 39.81 321 ARG B CA 1
ATOM 5028 C C . ARG B 1 323 ? 3.526 44.664 14.827 1.00 43.59 321 ARG B C 1
ATOM 5029 O O . ARG B 1 323 ? 3.169 45.715 15.359 1.00 49.36 321 ARG B O 1
ATOM 5037 N N . ASP B 1 324 ? 3.856 44.586 13.540 1.00 38.78 322 ASP B N 1
ATOM 5038 C CA . ASP B 1 324 ? 3.741 45.744 12.655 1.00 41.72 322 ASP B CA 1
ATOM 5039 C C . ASP B 1 324 ? 2.280 46.078 12.361 1.00 46.17 322 ASP B C 1
ATOM 5040 O O . ASP B 1 324 ? 1.946 47.224 12.065 1.00 49.62 322 ASP B O 1
ATOM 5045 N N . LEU B 1 325 ? 1.415 45.072 12.433 1.00 44.72 323 LEU B N 1
ATOM 5046 C CA . LEU B 1 325 ? 0.011 45.242 12.071 1.00 44.87 323 LEU B CA 1
ATOM 5047 C C . LEU B 1 325 ? -0.886 45.389 13.294 1.00 47.83 323 LEU B C 1
ATOM 5048 O O . LEU B 1 325 ? -2.019 45.861 13.191 1.00 49.91 323 LEU B O 1
ATOM 5053 N N . GLU B 1 326 ? -0.371 44.985 14.449 1.00 49.85 324 GLU B N 1
ATOM 5054 C CA . GLU B 1 326 ? -1.178 44.874 15.657 1.00 50.05 324 GLU B CA 1
ATOM 5055 C C . GLU B 1 326 ? -0.261 44.735 16.868 1.00 46.21 324 GLU B C 1
ATOM 5056 O O . GLU B 1 326 ? 0.915 44.417 16.719 1.00 44.77 324 GLU B O 1
ATOM 5062 N N . ASP B 1 327 ? -0.783 44.986 18.063 1.00 45.56 325 ASP B N 1
ATOM 5063 C CA . ASP B 1 327 ? 0.029 44.871 19.271 1.00 48.69 325 ASP B CA 1
ATOM 5064 C C . ASP B 1 327 ? 0.083 43.411 19.726 1.00 47.47 325 ASP B C 1
ATOM 5065 O O . ASP B 1 327 ? -0.398 43.063 20.806 1.00 45.49 325 ASP B O 1
ATOM 5070 N N . ARG B 1 328 ? 0.673 42.557 18.892 1.00 44.92 326 ARG B N 1
ATOM 5071 C CA . ARG B 1 328 ? 0.686 41.116 19.135 1.00 41.84 326 ARG B CA 1
ATOM 5072 C C . ARG B 1 328 ? 1.982 40.518 18.588 1.00 37.66 326 ARG B C 1
ATOM 5073 O O . ARG B 1 328 ? 2.582 41.063 17.663 1.00 41.10 326 ARG B O 1
ATOM 5081 N N . ALA B 1 329 ? 2.409 39.396 19.156 1.00 33.00 327 ALA B N 1
ATOM 5082 C CA . ALA B 1 329 ? 3.617 38.721 18.691 1.00 32.36 327 ALA B CA 1
ATOM 5083 C C . ALA B 1 329 ? 3.311 37.836 17.482 1.00 33.69 327 ALA B C 1
ATOM 5084 O O . ALA B 1 329 ? 4.201 37.515 16.691 1.00 30.27 327 ALA B O 1
ATOM 5086 N N . TYR B 1 330 ? 2.045 37.453 17.346 1.00 31.76 328 TYR B N 1
ATOM 5087 C CA . TYR B 1 330 ? 1.605 36.603 16.248 1.00 28.92 328 TYR B CA 1
ATOM 5088 C C . TYR B 1 330 ? 0.162 36.919 15.877 1.00 31.05 328 TYR B C 1
ATOM 5089 O O . TYR B 1 330 ? -0.596 37.456 16.688 1.00 29.03 328 TYR B O 1
ATOM 5098 N N . LEU B 1 331 ? -0.215 36.573 14.651 1.00 29.52 329 LEU B N 1
ATOM 5099 C CA . LEU B 1 331 ? -1.609 36.627 14.233 1.00 29.13 329 LEU B CA 1
ATOM 5100 C C . LEU B 1 331 ? -2.092 35.250 13.783 1.00 27.85 329 LEU B C 1
ATOM 5101 O O . LEU B 1 331 ? -1.318 34.450 13.255 1.00 30.82 329 LEU B O 1
ATOM 5106 N N . ARG B 1 332 ? -3.368 34.971 14.019 1.00 26.67 330 ARG B N 1
ATOM 5107 C CA . ARG B 1 332 ? -3.982 33.742 13.539 1.00 30.04 330 ARG B CA 1
ATOM 5108 C C . ARG B 1 332 ? -4.292 33.887 12.050 1.00 32.47 330 ARG B C 1
ATOM 5109 O O . ARG B 1 332 ? -4.381 35.009 11.552 1.00 29.45 330 ARG B O 1
ATOM 5117 N N . PRO B 1 333 ? -4.440 32.757 11.332 1.00 35.33 331 PRO B N 1
ATOM 5118 C CA . PRO B 1 333 ? -4.710 32.798 9.889 1.00 33.96 331 PRO B CA 1
ATOM 5119 C C . PRO B 1 333 ? -5.825 33.771 9.491 1.00 27.64 331 PRO B C 1
ATOM 5120 O O . PRO B 1 333 ? -5.626 34.569 8.575 1.00 24.36 331 PRO B O 1
ATOM 5124 N N . GLU B 1 334 ? -6.966 33.718 10.173 1.00 22.28 332 GLU B N 1
ATOM 5125 C CA . GLU B 1 334 ? -8.095 34.573 9.814 1.00 31.40 332 GLU B CA 1
ATOM 5126 C C . GLU B 1 334 ? -7.791 36.045 10.092 1.00 37.57 332 GLU B C 1
ATOM 5127 O O . GLU B 1 334 ? -8.336 36.931 9.434 1.00 38.82 332 GLU B O 1
ATOM 5133 N N . GLU B 1 335 ? -6.914 36.300 11.058 1.00 36.52 333 GLU B N 1
ATOM 5134 C CA . GLU B 1 335 ? -6.523 37.665 11.389 1.00 35.43 333 GLU B CA 1
ATOM 5135 C C . GLU B 1 335 ? -5.596 38.236 10.324 1.00 31.47 333 GLU B C 1
ATOM 5136 O O . GLU B 1 335 ? -5.661 39.423 10.007 1.00 33.22 333 GLU B O 1
ATOM 5142 N N . TRP B 1 336 ? -4.730 37.387 9.779 1.00 31.66 334 TRP B N 1
ATOM 5143 C CA . TRP B 1 336 ? -3.890 37.773 8.650 1.00 33.72 334 TRP B CA 1
ATOM 5144 C C . TRP B 1 336 ? -4.750 38.112 7.432 1.00 35.65 334 TRP B C 1
ATOM 5145 O O . TRP B 1 336 ? -4.443 39.042 6.686 1.00 37.26 334 TRP B O 1
ATOM 5156 N N . VAL B 1 337 ? -5.821 37.346 7.232 1.00 36.45 335 VAL B N 1
ATOM 5157 C CA . VAL B 1 337 ? -6.746 37.574 6.121 1.00 44.30 335 VAL B CA 1
ATOM 5158 C C . VAL B 1 337 ? -7.350 38.974 6.163 1.00 44.84 335 VAL B C 1
ATOM 5159 O O . VAL B 1 337 ? -7.358 39.689 5.160 1.00 44.14 335 VAL B O 1
ATOM 5163 N N . GLU B 1 338 ? -7.858 39.352 7.331 1.00 44.14 336 GLU B N 1
ATOM 5164 C CA . GLU B 1 338 ? -8.517 40.640 7.522 1.00 46.70 336 GLU B CA 1
ATOM 5165 C C . GLU B 1 338 ? -7.603 41.831 7.228 1.00 47.50 336 GLU B C 1
ATOM 5166 O O . GLU B 1 338 ? -8.080 42.931 6.952 1.00 45.86 336 GLU B O 1
ATOM 5172 N N . ARG B 1 339 ? -6.294 41.606 7.287 1.00 46.66 337 ARG B N 1
ATOM 5173 C CA . ARG B 1 339 ? -5.318 42.675 7.109 1.00 43.58 337 ARG B CA 1
ATOM 5174 C C . ARG B 1 339 ? -4.463 42.454 5.866 1.00 43.81 337 ARG B C 1
ATOM 5175 O O . ARG B 1 339 ? -3.350 42.971 5.769 1.00 44.22 337 ARG B O 1
ATOM 5183 N N . LEU B 1 340 ? -4.995 41.696 4.913 1.00 43.63 338 LEU B N 1
ATOM 5184 C CA . LEU B 1 340 ? -4.218 41.260 3.759 1.00 45.00 338 LEU B CA 1
ATOM 5185 C C . LEU B 1 340 ? -3.957 42.385 2.751 1.00 45.31 338 LEU B C 1
ATOM 5186 O O . LEU B 1 340 ? -2.922 42.385 2.083 1.00 45.10 338 LEU B O 1
ATOM 5191 N N . ASP B 1 341 ? -4.892 43.326 2.629 1.00 45.21 339 ASP B N 1
ATOM 5192 C CA . ASP B 1 341 ? -4.671 44.512 1.799 1.00 49.84 339 ASP B CA 1
ATOM 5193 C C . ASP B 1 341 ? -3.406 45.244 2.244 1.00 49.22 339 ASP B C 1
ATOM 5194 O O . ASP B 1 341 ? -2.538 45.561 1.431 1.00 50.72 339 ASP B O 1
ATOM 5199 N N . GLU B 1 342 ? -3.314 45.501 3.545 1.00 47.07 340 GLU B N 1
ATOM 5200 C CA . GLU B 1 342 ? -2.148 46.142 4.145 1.00 51.52 340 GLU B CA 1
ATOM 5201 C C . GLU B 1 342 ? -0.868 45.342 3.902 1.00 50.14 340 GLU B C 1
ATOM 5202 O O . GLU B 1 342 ? 0.180 45.908 3.592 1.00 51.25 340 GLU B O 1
ATOM 5208 N N . VAL B 1 343 ? -0.961 44.025 4.061 1.00 43.75 341 VAL B N 1
ATOM 5209 C CA . VAL B 1 343 ? 0.192 43.147 3.896 1.00 41.38 341 VAL B CA 1
ATOM 5210 C C . VAL B 1 343 ? 0.754 43.187 2.476 1.00 40.73 341 VAL B C 1
ATOM 5211 O O . VAL B 1 343 ? 1.944 43.439 2.283 1.00 38.87 341 VAL B O 1
ATOM 5215 N N . VAL B 1 344 ? -0.105 42.945 1.489 1.00 40.70 342 VAL B N 1
ATOM 5216 C CA . VAL B 1 344 ? 0.325 42.874 0.096 1.00 46.14 342 VAL B CA 1
ATOM 5217 C C . VAL B 1 344 ? 0.923 44.206 -0.361 1.00 47.16 342 VAL B C 1
ATOM 5218 O O . VAL B 1 344 ? 1.854 44.238 -1.166 1.00 46.05 342 VAL B O 1
ATOM 5222 N N . GLY B 1 345 ? 0.397 45.299 0.184 1.00 50.78 343 GLY B N 1
ATOM 5223 C CA . GLY B 1 345 ? 0.918 46.628 -0.086 1.00 53.58 343 GLY B CA 1
ATOM 5224 C C . GLY B 1 345 ? 2.385 46.790 0.276 1.00 56.73 343 GLY B C 1
ATOM 5225 O O . GLY B 1 345 ? 3.098 47.591 -0.331 1.00 60.10 343 GLY B O 1
ATOM 5226 N N . GLU B 1 346 ? 2.834 46.029 1.269 1.00 53.21 344 GLU B N 1
ATOM 5227 C CA . GLU B 1 346 ? 4.203 46.131 1.767 1.00 50.47 344 GLU B CA 1
ATOM 5228 C C . GLU B 1 346 ? 5.140 45.114 1.121 1.00 45.00 344 GLU B C 1
ATOM 5229 O O . GLU B 1 346 ? 6.336 45.112 1.396 1.00 44.42 344 GLU B O 1
ATOM 5235 N N . LEU B 1 347 ? 4.597 44.245 0.272 1.00 45.96 345 LEU B N 1
ATOM 5236 C CA . LEU B 1 347 ? 5.395 43.179 -0.334 1.00 49.13 345 LEU B CA 1
ATOM 5237 C C . LEU B 1 347 ? 6.132 43.654 -1.588 1.00 50.54 345 LEU B C 1
ATOM 5238 O O . LEU B 1 347 ? 5.707 44.611 -2.235 1.00 47.05 345 LEU B O 1
ATOM 5243 N N . PRO B 1 348 ? 7.243 42.979 -1.936 1.00 54.94 346 PRO B N 1
ATOM 5244 C CA . PRO B 1 348 ? 8.078 43.353 -3.085 1.00 59.12 346 PRO B CA 1
ATOM 5245 C C . PRO B 1 348 ? 7.535 42.886 -4.433 1.00 62.33 346 PRO B C 1
ATOM 5246 O O . PRO B 1 348 ? 8.297 42.382 -5.260 1.00 68.40 346 PRO B O 1
ATOM 5250 N N . TRP B 1 349 ? 6.235 43.046 -4.646 1.00 59.70 347 TRP B N 1
ATOM 5251 C CA . TRP B 1 349 ? 5.632 42.742 -5.936 1.00 61.83 347 TRP B CA 1
ATOM 5252 C C . TRP B 1 349 ? 4.619 43.821 -6.285 1.00 72.49 347 TRP B C 1
ATOM 5253 O O . TRP B 1 349 ? 4.138 44.540 -5.407 1.00 73.50 347 TRP B O 1
ATOM 5264 N N . GLY B 1 350 ? 4.293 43.925 -7.569 1.00 80.70 348 GLY B N 1
ATOM 5265 C CA . GLY B 1 350 ? 3.547 45.064 -8.065 1.00 89.28 348 GLY B CA 1
ATOM 5266 C C . GLY B 1 350 ? 4.498 46.243 -7.984 1.00 96.59 348 GLY B C 1
ATOM 5267 O O . GLY B 1 350 ? 5.652 46.127 -8.396 1.00 98.67 348 GLY B O 1
ATOM 5268 N N . ARG B 1 351 ? 4.044 47.371 -7.447 1.00 100.17 349 ARG B N 1
ATOM 5269 C CA . ARG B 1 351 ? 4.931 48.517 -7.290 1.00 101.90 349 ARG B CA 1
ATOM 5270 C C . ARG B 1 351 ? 4.815 49.112 -5.889 1.00 102.90 349 ARG B C 1
ATOM 5271 O O . ARG B 1 351 ? 5.068 48.433 -4.892 1.00 102.46 349 ARG B O 1
#

Radius of gyration: 33.74 Å; Cα contacts (8 Å, |Δi|>4): 1492; chains: 2; bounding box: 74×73×101 Å

InterPro domains:
  IPR005537 CRISPR type III-associated protein [PF03787] (14-269)
  IPR013412 CRISPR-associated RAMP Csm3 [TIGR02582] (7-270)
  IPR052216 CRISPR-associated Csm3 endoribonuclease [PTHR35579] (7-287)

Organism: Methanopyrus kandleri (strain AV19 / DSM 6324 / JCM 9639 / NBRC 100938) (NCBI:txid190192)